Protein AF-0000000074579439 (afdb_homodimer)

pLDDT: mean 76.46, std 21.31, range [34.69, 98.62]

Secondary structure (DSSP, 8-state):
-EEEEE--TT-EEEEE--SHHHHHHHHHHHTTT-EEEEEES---HHHHTT-TTEEEEE--GGG--HHHHHHHHTT-SEEEE-S-HHHHHHHHHHHHHTT-EEEETT--TT--EE--EEEEETTEEEEEE-TTS-HHHHHHHHHHHHHHHHTHHHHHHHHHHHHHHHHHH---HHHHHHHHHHHHHSHHHHHHHHHHHHHT-/-EEEEE--TT-EEEEE--SHHHHHHHHHHHTTT-EEEEEES---HHHHTT-TTEEEEE--GGG--HHHHHHHHTT-SEEEE-S-HHHHHHHHHHHHHTT-EEEETT--TT--EE--EEEEETTEEEEEE-TTS-HHHHHHHHHHHHHHHHTHHHHHHHHHHHHHHHHHH---HHHHHHHHHHHHHSHHHHHHHHHHHHHT-

InterPro domains:
  IPR006367 Sirohaem synthase, N-terminal [TIGR01470] (2-191)
  IPR028161 Siroheme biosynthesis protein Met8-like [PTHR35330] (1-192)
  IPR036291 NAD(P)-binding domain superfamily [SSF51735] (1-107)
  IPR042518 Precorrin-2 dehydrogenase, C-terminal helical domain [G3DSA:1.10.8.610] (134-201)

Sequence (402 aa):
MIPVFLDLGGFNVLIFGFGSVGKRRFEKFLKSRAKITVYSKCIDKNDISKYKNAIFFESDVTNLSDEELYSIIKNHDIIITAIDEENNKRIVSVAKSLKKFINSSTFEKESNLIVPACCEVDGVSFAVYTGGKSPIIAREIRKNVEEYLKNSEFELDFQNKLRDFLKSEIEDQNERKKVLETVFSDKKFKKELLKLIEKHRMIPVFLDLGGFNVLIFGFGSVGKRRFEKFLKSRAKITVYSK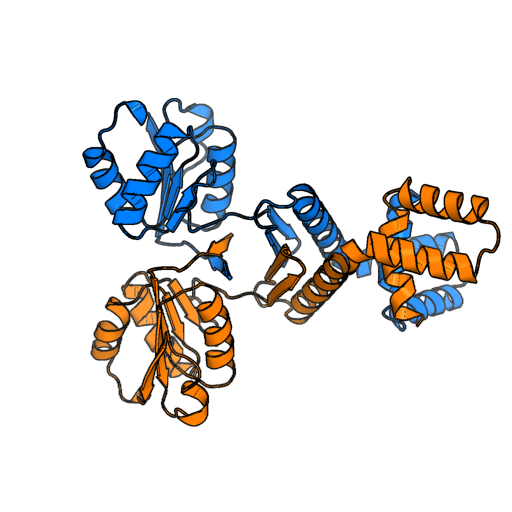CIDKNDISKYKNAIFFESDVTNLSDEELYSIIKNHDIIITAIDEENNKRIVSVAKSLKKFINSSTFEKESNLIVPACCEVDGVSFAVYTGGKSPIIAREIRKNVEEYLKNSEFELDFQNKLRDFLKSEIEDQNERKKVLETVFSDKKFKKELLKLIEKHR

Solvent-accessible surface area (backbone atoms only — not comparable to full-atom values): 20739 Å² total; per-residue (Å²): 96,36,64,32,32,33,44,32,62,88,37,34,34,35,34,36,25,60,49,74,66,24,42,54,50,47,57,52,45,51,67,16,50,28,41,37,39,36,37,14,69,65,74,57,66,82,72,47,70,78,46,80,68,49,47,78,42,78,40,54,66,89,77,50,50,71,66,53,48,41,65,62,49,72,77,38,52,34,40,35,31,32,71,49,66,71,59,35,51,54,52,49,52,50,38,50,77,66,72,42,44,24,32,46,74,75,61,50,86,82,44,29,34,42,78,48,57,66,51,74,37,95,64,34,35,38,34,27,37,32,81,83,72,34,67,65,57,32,50,50,50,50,51,51,48,47,51,49,47,57,29,48,63,18,50,59,44,37,47,40,42,48,43,46,47,35,48,72,72,35,80,51,63,66,57,40,46,48,50,46,41,48,27,64,71,36,76,11,40,44,50,9,49,58,23,38,54,65,45,75,100,98,35,66,32,34,34,45,32,62,90,37,34,34,34,34,36,24,61,49,74,66,23,43,55,50,46,55,53,46,51,68,17,51,29,40,39,39,37,36,14,69,65,73,58,67,80,72,48,71,78,46,81,68,48,47,80,42,78,40,55,67,89,77,51,50,71,66,54,47,41,64,61,48,71,78,38,51,34,40,35,31,31,72,49,68,70,58,34,52,52,52,49,52,51,38,51,77,65,72,41,45,25,32,45,74,75,63,52,87,81,42,27,31,42,79,48,55,66,53,74,36,98,64,34,34,39,35,28,37,31,81,82,73,34,66,63,56,30,50,49,48,50,50,50,48,46,51,49,48,56,28,48,64,18,50,58,43,37,45,42,43,47,44,46,44,34,48,70,72,36,77,53,63,68,57,40,45,48,49,45,41,49,28,63,72,37,77,19,36,45,57,4,49,57,26,32,56,65,41,74,100

Radius of gyration: 24.8 Å; Cα contacts (8 Å, |Δi|>4): 758; chains: 2; bounding box: 57×70×57 Å

Nearest PDB structures (foldseek):
  6pr4-assembly1_B  TM=6.696E-01  e=4.603E-12  Salmonella enterica subsp. enterica serovar Typhimurium
  6veb-assembly1_B  TM=6.692E-01  e=6.351E-12  Salmonella enterica subsp. enterica
  3ic5-assembly2_B  TM=7.024E-01  e=1.755E-04  Ruegeria pomeroyi
  5o1o-assembly1_B  TM=7.976E-01  e=8.233E-04  Homo sapiens
  5o1n-assembly1_A-2  TM=7.991E-01  e=2.308E-03  Homo sapiens

Structure (mmCIF, N/CA/C/O backbone):
data_AF-0000000074579439-model_v1
#
loop_
_entity.id
_entity.type
_entity.pdbx_description
1 polymer 'precorrin-2 dehydrogenase'
#
loop_
_atom_site.group_PDB
_atom_site.id
_atom_site.type_symbol
_atom_site.label_atom_id
_atom_site.label_alt_id
_atom_site.label_comp_id
_atom_site.label_asym_id
_atom_site.label_entity_id
_atom_site.label_seq_id
_atom_site.pdbx_PDB_ins_code
_atom_site.Cartn_x
_atom_site.Cartn_y
_atom_site.Cartn_z
_atom_site.occupancy
_atom_site.B_iso_or_equiv
_atom_site.auth_seq_id
_atom_site.auth_comp_id
_atom_site.auth_asym_id
_atom_site.auth_atom_id
_atom_site.pdbx_PDB_model_num
ATOM 1 N N . MET A 1 1 ? -0.773 -6.176 8.289 1 88.5 1 MET A N 1
ATOM 2 C CA . MET A 1 1 ? -0.468 -5.082 7.367 1 88.5 1 MET A CA 1
ATOM 3 C C . MET A 1 1 ? -1.186 -5.277 6.035 1 88.5 1 MET A C 1
ATOM 5 O O . MET A 1 1 ? -1.44 -6.41 5.621 1 88.5 1 MET A O 1
ATOM 9 N N . ILE A 1 2 ? -1.574 -4.168 5.41 1 92.19 2 ILE A N 1
ATOM 10 C CA . ILE A 1 2 ? -2.287 -4.238 4.141 1 92.19 2 ILE A CA 1
ATOM 11 C C . ILE A 1 2 ? -1.373 -3.779 3.008 1 92.19 2 ILE A C 1
ATOM 13 O O . ILE A 1 2 ? -0.682 -2.766 3.131 1 92.19 2 ILE A O 1
ATOM 17 N N . PRO A 1 3 ? -1.33 -4.59 1.947 1 93.31 3 PRO A N 1
ATOM 18 C CA . PRO A 1 3 ? -0.572 -4.117 0.785 1 93.31 3 PRO A CA 1
ATOM 19 C C . PRO A 1 3 ? -1.314 -3.047 -0.009 1 93.31 3 PRO A C 1
ATOM 21 O O . PRO A 1 3 ? -2.52 -3.17 -0.244 1 93.31 3 PRO A O 1
ATOM 24 N N . VAL A 1 4 ? -0.606 -2.016 -0.371 1 95.06 4 VAL A N 1
ATOM 25 C CA . VAL A 1 4 ? -1.169 -0.973 -1.222 1 95.06 4 VAL A CA 1
ATOM 26 C C . VAL A 1 4 ? -0.098 -0.452 -2.178 1 95.06 4 VAL A C 1
ATOM 28 O O . VAL A 1 4 ? 1.093 -0.712 -1.987 1 95.06 4 VAL A O 1
ATOM 31 N N . PHE A 1 5 ? -0.552 0.152 -3.23 1 93.56 5 PHE A N 1
ATOM 32 C CA . PHE A 1 5 ? 0.312 0.932 -4.109 1 93.56 5 PHE A CA 1
ATOM 33 C C . PHE A 1 5 ? 0.04 2.424 -3.953 1 93.56 5 PHE A C 1
ATOM 35 O O . PHE A 1 5 ? -1.115 2.852 -3.955 1 93.56 5 PHE A O 1
ATOM 42 N N . LEU A 1 6 ? 1.119 3.17 -3.867 1 95.62 6 LEU A N 1
ATOM 43 C CA . LEU A 1 6 ? 0.956 4.59 -3.584 1 95.62 6 LEU A CA 1
ATOM 44 C C . LEU A 1 6 ? 1.563 5.441 -4.695 1 95.62 6 LEU A C 1
ATOM 46 O O . LEU A 1 6 ? 2.65 5.137 -5.191 1 95.62 6 LEU A O 1
ATOM 50 N N . ASP A 1 7 ? 0.78 6.371 -5.184 1 94.31 7 ASP A N 1
ATOM 51 C CA . ASP A 1 7 ? 1.324 7.527 -5.891 1 94.31 7 ASP A CA 1
ATOM 52 C C . ASP A 1 7 ? 1.565 8.695 -4.934 1 94.31 7 ASP A C 1
ATOM 54 O O . ASP A 1 7 ? 0.616 9.273 -4.402 1 94.31 7 ASP A O 1
ATOM 58 N N . LEU A 1 8 ? 2.824 9.102 -4.805 1 95.19 8 LEU A N 1
ATOM 59 C CA . LEU A 1 8 ? 3.16 10.039 -3.744 1 95.19 8 LEU A CA 1
ATOM 60 C C . LEU A 1 8 ? 3.408 11.438 -4.312 1 95.19 8 LEU A C 1
ATOM 62 O O . LEU A 1 8 ? 4.145 12.227 -3.723 1 95.19 8 LEU A O 1
ATOM 66 N N . GLY A 1 9 ? 2.834 11.625 -5.473 1 92.75 9 GLY A N 1
ATOM 67 C CA . GLY A 1 9 ? 2.861 12.984 -5.977 1 92.75 9 GLY A CA 1
ATOM 68 C C . GLY A 1 9 ? 2.266 13.992 -5.004 1 92.75 9 GLY A C 1
ATOM 69 O O . GLY A 1 9 ? 1.113 13.852 -4.59 1 92.75 9 GLY A O 1
ATOM 70 N N . GLY A 1 10 ? 3.043 14.969 -4.586 1 90.81 10 GLY A N 1
ATOM 71 C CA . GLY A 1 10 ? 2.551 15.984 -3.676 1 90.81 10 GLY A CA 1
ATOM 72 C C . GLY A 1 10 ? 2.842 15.68 -2.221 1 90.81 10 GLY A C 1
ATOM 73 O O . GLY A 1 10 ? 2.547 16.484 -1.339 1 90.81 10 GLY A O 1
ATOM 74 N N . PHE A 1 11 ? 3.342 14.547 -1.982 1 95 11 PHE A N 1
ATOM 75 C CA . PHE A 1 11 ? 3.678 14.172 -0.614 1 95 11 PHE A CA 1
ATOM 76 C C . PHE A 1 11 ? 5.16 14.391 -0.341 1 95 11 PHE A C 1
ATOM 78 O O . PHE A 1 11 ? 5.984 14.312 -1.255 1 95 11 PHE A O 1
ATOM 85 N N . ASN A 1 12 ? 5.457 14.68 0.905 1 96.62 12 ASN A N 1
ATOM 86 C CA . ASN A 1 12 ? 6.828 14.93 1.34 1 96.62 12 ASN A CA 1
ATOM 87 C C . ASN A 1 12 ? 7.402 13.727 2.09 1 96.62 12 ASN A C 1
ATOM 89 O O . ASN A 1 12 ? 6.859 13.312 3.115 1 96.62 12 ASN A O 1
ATOM 93 N N . VAL A 1 13 ? 8.523 13.227 1.557 1 97.81 13 VAL A N 1
ATOM 94 C CA . VAL A 1 13 ? 9.188 12.086 2.168 1 97.81 13 VAL A CA 1
ATOM 95 C C . VAL A 1 13 ? 10.523 12.516 2.764 1 97.81 13 VAL A C 1
ATOM 97 O O . VAL A 1 13 ? 11.297 13.227 2.117 1 97.81 13 VAL A O 1
ATOM 100 N N . LEU A 1 14 ? 10.742 12.148 4 1 98.5 14 LEU A N 1
ATOM 101 C CA . LEU A 1 14 ? 11.984 12.453 4.715 1 98.5 14 LEU A CA 1
ATOM 102 C C . LEU A 1 14 ? 12.805 11.188 4.938 1 98.5 14 LEU A C 1
ATOM 104 O O . LEU A 1 14 ? 12.305 10.203 5.48 1 98.5 14 LEU A O 1
ATOM 108 N N . ILE A 1 15 ? 14.055 11.258 4.488 1 97.94 15 ILE A N 1
ATOM 109 C CA . ILE A 1 15 ? 14.945 10.109 4.668 1 97.94 15 ILE A CA 1
ATOM 110 C C . ILE A 1 15 ? 16.125 10.508 5.543 1 97.94 15 ILE A C 1
ATOM 112 O O . ILE A 1 15 ? 16.844 11.461 5.23 1 97.94 15 ILE A O 1
ATOM 116 N N . PHE A 1 16 ? 16.281 9.82 6.664 1 98.19 16 PHE A N 1
ATOM 117 C CA . PHE A 1 16 ? 17.484 9.953 7.484 1 98.19 16 PHE A CA 1
ATOM 118 C C . PHE A 1 16 ? 18.484 8.844 7.176 1 98.19 16 PHE A C 1
ATOM 120 O O . PHE A 1 16 ? 18.172 7.66 7.375 1 98.19 16 PHE A O 1
ATOM 127 N N . GLY A 1 17 ? 19.719 9.203 6.703 1 96.5 17 GLY A N 1
ATOM 128 C CA . GLY A 1 17 ? 20.719 8.227 6.32 1 96.5 17 GLY A CA 1
ATOM 129 C C . GLY A 1 17 ? 20.75 7.945 4.832 1 96.5 17 GLY A C 1
ATOM 130 O O . GLY A 1 17 ? 19.719 7.559 4.254 1 96.5 17 GLY A O 1
ATOM 131 N N . PHE A 1 18 ? 21.891 8.039 4.25 1 94.62 18 PHE A N 1
ATOM 132 C CA . PHE A 1 18 ? 22.031 7.836 2.812 1 94.62 18 PHE A CA 1
ATOM 133 C C . PHE A 1 18 ? 23.141 6.844 2.506 1 94.62 18 PHE A C 1
ATOM 135 O O . PHE A 1 18 ? 23.938 7.051 1.582 1 94.62 18 PHE A O 1
ATOM 142 N N . GLY A 1 19 ? 23.234 5.867 3.307 1 90.44 19 GLY A N 1
ATOM 143 C CA . GLY A 1 19 ? 24.047 4.703 3 1 90.44 19 GLY A CA 1
ATOM 144 C C . GLY A 1 19 ? 23.391 3.764 2.002 1 90.44 19 GLY A C 1
ATOM 145 O O . GLY A 1 19 ? 22.562 4.188 1.192 1 90.44 19 GLY A O 1
ATOM 146 N N . SER A 1 20 ? 23.719 2.498 2.076 1 87.12 20 SER A N 1
ATOM 147 C CA . SER A 1 20 ? 23.219 1.521 1.109 1 87.12 20 SER A CA 1
ATOM 148 C C . SER A 1 20 ? 21.703 1.379 1.185 1 87.12 20 SER A C 1
ATOM 150 O O . SER A 1 20 ? 21.016 1.497 0.17 1 87.12 20 SER A O 1
ATOM 152 N N . VAL A 1 21 ? 21.219 1.238 2.406 1 88.12 21 VAL A N 1
ATOM 153 C CA . VAL A 1 21 ? 19.781 1.048 2.596 1 88.12 21 VAL A CA 1
ATOM 154 C C . VAL A 1 21 ? 19.047 2.342 2.268 1 88.12 21 VAL A C 1
ATOM 156 O O . VAL A 1 21 ? 18.047 2.326 1.544 1 88.12 21 VAL A O 1
ATOM 159 N N . GLY A 1 22 ? 19.516 3.484 2.795 1 93.44 22 GLY A N 1
ATOM 160 C CA . GLY A 1 22 ? 18.891 4.773 2.533 1 93.44 22 GLY A CA 1
ATOM 161 C C . GLY A 1 22 ? 18.812 5.105 1.055 1 93.44 22 GLY A C 1
ATOM 162 O O . GLY A 1 22 ? 17.797 5.609 0.581 1 93.44 22 GLY A O 1
ATOM 163 N N . LYS A 1 23 ? 19.844 4.746 0.367 1 89.75 23 LYS A N 1
ATOM 164 C CA . LYS A 1 23 ? 19.906 5.004 -1.069 1 89.75 23 LYS A CA 1
ATOM 165 C C . LYS A 1 23 ? 18.891 4.145 -1.82 1 89.75 23 LYS A C 1
ATOM 167 O O . LYS A 1 23 ? 18.219 4.621 -2.738 1 89.75 23 LYS A O 1
ATOM 172 N N . ARG A 1 24 ? 18.812 2.934 -1.465 1 88.19 24 ARG A N 1
ATOM 173 C CA . ARG A 1 24 ? 17.844 2.039 -2.094 1 88.19 24 ARG A CA 1
ATOM 174 C C . ARG A 1 24 ? 16.422 2.535 -1.875 1 88.19 24 ARG A C 1
ATOM 176 O O . ARG A 1 24 ? 15.602 2.516 -2.797 1 88.19 24 ARG A O 1
ATOM 183 N N . ARG A 1 25 ? 16.188 2.961 -0.652 1 92.5 25 ARG A N 1
ATOM 184 C CA . ARG A 1 25 ? 14.875 3.508 -0.365 1 92.5 25 ARG A CA 1
ATOM 185 C C . ARG A 1 25 ? 14.625 4.793 -1.152 1 92.5 25 ARG A C 1
ATOM 187 O O . ARG A 1 25 ? 13.547 4.98 -1.72 1 92.5 25 ARG A O 1
ATOM 194 N N . PHE A 1 26 ? 15.602 5.609 -1.229 1 93.75 26 PHE A N 1
ATOM 195 C CA . PHE A 1 26 ? 15.531 6.859 -1.976 1 93.75 26 PHE A CA 1
ATOM 196 C C . PHE A 1 26 ? 15.117 6.605 -3.422 1 93.75 26 PHE A C 1
ATOM 198 O O . PHE A 1 26 ? 14.188 7.238 -3.926 1 93.75 26 PHE A O 1
ATOM 205 N N . GLU A 1 27 ? 15.742 5.672 -4.023 1 88.94 27 GLU A N 1
ATOM 206 C CA . GLU A 1 27 ? 15.484 5.371 -5.43 1 88.94 27 GLU A CA 1
ATOM 207 C C . GLU A 1 27 ? 14.055 4.863 -5.629 1 88.94 27 GLU A C 1
ATOM 209 O O . GLU A 1 27 ? 13.391 5.238 -6.598 1 88.94 27 GLU A O 1
ATOM 214 N N . LYS A 1 28 ? 13.609 4.062 -4.707 1 88.88 28 LYS A N 1
ATOM 215 C CA . LYS A 1 28 ? 12.258 3.518 -4.801 1 88.88 28 LYS A CA 1
ATOM 216 C C . LYS A 1 28 ? 11.211 4.617 -4.648 1 88.88 28 LYS A C 1
ATOM 218 O O . LYS A 1 28 ? 10.242 4.668 -5.402 1 88.88 28 LYS A O 1
ATOM 223 N N . PHE A 1 29 ? 11.453 5.531 -3.752 1 93.94 29 PHE A N 1
ATOM 224 C CA . PHE A 1 29 ? 10.469 6.57 -3.477 1 93.94 29 PHE A CA 1
ATOM 225 C C . PHE A 1 29 ? 10.539 7.676 -4.523 1 93.94 29 PHE A C 1
ATOM 227 O O . PHE A 1 29 ? 9.555 8.375 -4.758 1 93.94 29 PHE A O 1
ATOM 234 N N . LEU A 1 30 ? 11.711 7.816 -5.137 1 90.31 30 LEU A N 1
ATOM 235 C CA . LEU A 1 30 ? 11.844 8.781 -6.223 1 90.31 30 LEU A CA 1
ATOM 236 C C . LEU A 1 30 ? 10.922 8.422 -7.383 1 90.31 30 LEU A C 1
ATOM 238 O O . LEU A 1 30 ? 10.32 9.305 -7.996 1 90.31 30 LEU A O 1
ATOM 242 N N . LYS A 1 31 ? 10.711 7.184 -7.594 1 85.94 31 LYS A N 1
ATOM 243 C CA . LYS A 1 31 ? 9.883 6.695 -8.695 1 85.94 31 LYS A CA 1
ATOM 244 C C . LYS A 1 31 ? 8.398 6.969 -8.43 1 85.94 31 LYS A C 1
ATOM 246 O O . LYS A 1 31 ? 7.594 6.988 -9.367 1 85.94 31 LYS A O 1
ATOM 251 N N . SER A 1 32 ? 8.055 7.195 -7.234 1 88.56 32 SER A N 1
ATOM 252 C CA . SER A 1 32 ? 6.664 7.434 -6.863 1 88.56 32 SER A CA 1
ATOM 253 C C . SER A 1 32 ? 6.312 8.914 -6.969 1 88.56 32 SER A C 1
ATOM 255 O O . SER A 1 32 ? 5.203 9.32 -6.613 1 88.56 32 SER A O 1
ATOM 257 N N . ARG A 1 33 ? 7.195 9.82 -7.414 1 88.94 33 ARG A N 1
ATOM 258 C CA . ARG A 1 33 ? 7.031 11.258 -7.645 1 88.94 33 ARG A CA 1
ATOM 259 C C . ARG A 1 33 ? 6.957 12.016 -6.328 1 88.94 33 ARG A C 1
ATOM 261 O O . ARG A 1 33 ? 6.441 13.133 -6.277 1 88.94 33 ARG A O 1
ATOM 268 N N . ALA A 1 34 ? 7.453 11.461 -5.246 1 93.19 34 ALA A N 1
ATOM 269 C CA . ALA A 1 34 ? 7.492 12.141 -3.953 1 93.19 34 ALA A CA 1
ATOM 270 C C . ALA A 1 34 ? 8.539 13.25 -3.951 1 93.19 34 ALA A C 1
ATOM 272 O O . ALA A 1 34 ? 9.516 13.195 -4.695 1 93.19 34 ALA A O 1
ATOM 273 N N . LYS A 1 35 ? 8.258 14.312 -3.211 1 94.69 35 LYS A N 1
ATOM 274 C CA . LYS A 1 35 ? 9.305 15.266 -2.865 1 94.69 35 LYS A CA 1
ATOM 275 C C . LYS A 1 35 ? 10.156 14.75 -1.711 1 94.69 35 LYS A C 1
ATOM 277 O O . LYS A 1 35 ? 9.664 14.586 -0.593 1 94.69 35 LYS A O 1
ATOM 282 N N . ILE A 1 36 ? 11.477 14.57 -1.998 1 96.81 36 ILE A N 1
ATOM 283 C CA . ILE A 1 36 ? 12.289 13.844 -1.026 1 96.81 36 ILE A CA 1
ATOM 284 C C . ILE A 1 36 ? 13.312 14.789 -0.396 1 96.81 36 ILE A C 1
ATOM 286 O O . ILE A 1 36 ? 13.938 15.594 -1.095 1 96.81 36 ILE A O 1
ATOM 290 N N . THR A 1 37 ? 13.406 14.789 0.876 1 97.31 37 THR A N 1
ATOM 291 C CA . THR A 1 37 ? 14.461 15.438 1.648 1 97.31 37 THR A CA 1
ATOM 292 C C . THR A 1 37 ? 15.32 14.398 2.373 1 97.31 37 THR A C 1
ATOM 294 O O . THR A 1 37 ? 14.789 13.5 3.023 1 97.31 37 THR A O 1
ATOM 297 N N . VAL A 1 38 ? 16.641 14.547 2.236 1 96.81 38 VAL A N 1
ATOM 298 C CA . VAL A 1 38 ? 17.547 13.57 2.826 1 96.81 38 VAL A CA 1
ATOM 299 C C . VAL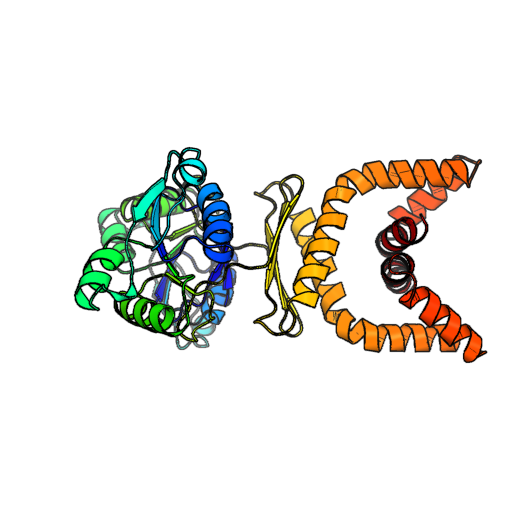 A 1 38 ? 18.469 14.258 3.838 1 96.81 38 VAL A C 1
ATOM 301 O O . VAL A 1 38 ? 19.047 15.312 3.547 1 96.81 38 VAL A O 1
ATOM 304 N N . TYR A 1 39 ? 18.516 13.734 5.031 1 97.25 39 TYR A N 1
ATOM 305 C CA . TYR A 1 39 ? 19.516 14.094 6.027 1 97.25 39 TYR A CA 1
ATOM 306 C C . TYR A 1 39 ? 20.531 12.969 6.211 1 97.25 39 TYR A C 1
ATOM 308 O O . TYR A 1 39 ? 20.156 11.836 6.52 1 97.25 39 TYR A O 1
ATOM 316 N N . SER A 1 40 ? 21.781 13.266 6.012 1 96.38 40 SER A N 1
ATOM 317 C CA . SER A 1 40 ? 22.812 12.266 6.18 1 96.38 40 SER A CA 1
ATOM 318 C C . SER A 1 40 ? 24.125 12.891 6.668 1 96.38 40 SER A C 1
ATOM 320 O O . SER A 1 40 ? 24.422 14.047 6.352 1 96.38 40 SER A O 1
ATOM 322 N N . LYS A 1 41 ? 24.844 12.039 7.449 1 94.62 41 LYS A N 1
ATOM 323 C CA . LYS A 1 41 ? 26.109 12.516 7.992 1 94.62 41 LYS A CA 1
ATOM 324 C C . LYS A 1 41 ? 27.109 12.797 6.879 1 94.62 41 LYS A C 1
ATOM 326 O O . LYS A 1 41 ? 27.875 13.766 6.949 1 94.62 41 LYS A O 1
ATOM 331 N N . CYS A 1 42 ? 27.125 11.977 5.852 1 90.06 42 CYS A N 1
ATOM 332 C CA . CYS A 1 42 ? 28.016 12.125 4.715 1 90.06 42 CYS A CA 1
ATOM 333 C C . CYS A 1 42 ? 27.266 12.008 3.398 1 90.06 42 CYS A C 1
ATOM 335 O O . CYS A 1 42 ? 26.484 11.07 3.207 1 90.06 42 CYS A O 1
ATOM 337 N N . ILE A 1 43 ? 27.453 13.008 2.582 1 87.75 43 ILE A N 1
ATOM 338 C CA . ILE A 1 43 ? 26.812 13 1.271 1 87.75 43 ILE A CA 1
ATOM 339 C C . ILE A 1 43 ? 27.859 13.211 0.182 1 87.75 43 ILE A C 1
ATOM 341 O O . ILE A 1 43 ? 28.656 14.148 0.243 1 87.75 43 ILE A O 1
ATOM 345 N N . ASP A 1 44 ? 27.906 12.266 -0.615 1 82.62 44 ASP A N 1
ATOM 346 C CA . ASP A 1 44 ? 28.781 12.453 -1.772 1 82.62 44 ASP A CA 1
ATOM 347 C C . ASP A 1 44 ? 28.109 13.336 -2.822 1 82.62 44 ASP A C 1
ATOM 349 O O . ASP A 1 44 ? 27.141 12.93 -3.459 1 82.62 44 ASP A O 1
ATOM 353 N N . LYS A 1 45 ? 28.719 14.469 -3.115 1 81.56 45 LYS A N 1
ATOM 354 C CA . LYS A 1 45 ? 28.125 15.461 -4.008 1 81.56 45 LYS A CA 1
ATOM 355 C C . LYS A 1 45 ? 28 14.922 -5.426 1 81.56 45 LYS A C 1
ATOM 357 O O . LYS A 1 45 ? 27.047 15.25 -6.137 1 81.56 45 LYS A O 1
ATOM 362 N N . ASN A 1 46 ? 28.922 14.102 -5.754 1 78.75 46 ASN A N 1
ATOM 363 C CA . ASN A 1 46 ? 28.859 13.523 -7.09 1 78.75 46 ASN A CA 1
ATOM 364 C C . ASN A 1 46 ? 27.703 12.547 -7.227 1 78.75 46 ASN A C 1
ATOM 366 O O . ASN A 1 46 ? 27.141 12.391 -8.312 1 78.75 46 ASN A O 1
ATOM 370 N N . ASP A 1 47 ? 27.375 12.008 -6.133 1 75.56 47 ASP A N 1
ATOM 371 C CA . ASP A 1 47 ? 26.344 10.984 -6.117 1 75.56 47 ASP A CA 1
ATOM 372 C C . ASP A 1 47 ? 24.938 11.609 -6.176 1 75.56 47 ASP A C 1
ATOM 374 O O . ASP A 1 47 ? 24.031 11.055 -6.797 1 75.56 47 ASP A O 1
ATOM 378 N N . ILE A 1 48 ? 24.875 12.859 -5.707 1 79.06 48 ILE A N 1
ATOM 379 C CA . ILE A 1 48 ? 23.531 13.391 -5.492 1 79.06 48 ILE A CA 1
ATOM 380 C C . ILE A 1 48 ? 23.156 14.344 -6.629 1 79.06 48 ILE A C 1
ATOM 382 O O . ILE A 1 48 ? 22 14.703 -6.789 1 79.06 48 ILE A O 1
ATOM 386 N N . SER A 1 49 ? 24.062 14.781 -7.43 1 78.5 49 SER A N 1
ATOM 387 C CA . SER A 1 49 ? 23.844 15.781 -8.469 1 78.5 49 SER A CA 1
ATOM 388 C C . SER A 1 49 ? 22.844 15.281 -9.508 1 78.5 49 SER A C 1
ATOM 390 O O . SER A 1 49 ? 22.203 16.078 -10.203 1 78.5 49 SER A O 1
ATOM 392 N N . LYS A 1 50 ? 22.656 14.031 -9.492 1 79.38 50 LYS A N 1
ATOM 393 C CA . LYS A 1 50 ? 21.781 13.43 -10.508 1 79.38 50 LYS A CA 1
ATOM 394 C C . LYS A 1 50 ? 20.328 13.469 -10.078 1 79.38 50 LYS A C 1
ATOM 396 O O . LYS A 1 50 ? 19.422 13.258 -10.891 1 79.38 50 LYS A O 1
ATOM 401 N N . TYR A 1 51 ? 20.156 13.867 -8.805 1 82.94 51 TYR A N 1
ATOM 402 C CA . TYR A 1 51 ? 18.797 13.82 -8.297 1 82.94 51 TYR A CA 1
ATOM 403 C C . TYR A 1 51 ? 18.203 15.227 -8.18 1 82.94 51 TYR A C 1
ATOM 405 O O . TYR A 1 51 ? 18.469 15.938 -7.203 1 82.94 51 TYR A O 1
ATOM 413 N N . LYS A 1 52 ? 17.406 15.641 -9.164 1 76.38 52 LYS A N 1
ATOM 414 C CA . LYS A 1 52 ? 16.906 17.016 -9.242 1 76.38 52 LYS A CA 1
ATOM 415 C C . LYS A 1 52 ? 15.703 17.219 -8.328 1 76.38 52 LYS A C 1
ATOM 417 O O . LYS A 1 52 ? 15.46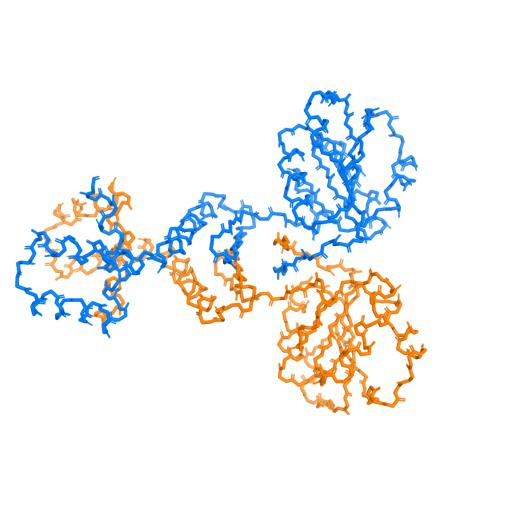1 18.328 -7.859 1 76.38 52 LYS A O 1
ATOM 422 N N . ASN A 1 53 ? 14.922 16.297 -8.031 1 79.38 53 ASN A N 1
ATOM 423 C CA . ASN A 1 53 ? 13.703 16.453 -7.254 1 79.38 53 ASN A CA 1
ATOM 424 C C . ASN A 1 53 ? 13.906 16.062 -5.793 1 79.38 53 ASN A C 1
ATOM 426 O O . ASN A 1 53 ? 12.969 15.633 -5.121 1 79.38 53 ASN A O 1
ATOM 430 N N . ALA A 1 54 ? 15.211 16.203 -5.344 1 92.31 54 ALA A N 1
ATOM 431 C CA . ALA A 1 54 ? 15.523 15.852 -3.961 1 92.31 54 ALA A CA 1
ATOM 432 C C . ALA A 1 54 ? 16.438 16.875 -3.324 1 92.31 54 ALA A C 1
ATOM 434 O O . ALA A 1 54 ? 17.281 17.484 -4.004 1 92.31 54 ALA A O 1
ATOM 435 N N . ILE A 1 55 ? 16.188 17.156 -2.072 1 94.12 55 ILE A N 1
ATOM 436 C CA . ILE A 1 55 ? 17.016 18.062 -1.299 1 94.12 55 ILE A CA 1
ATOM 437 C C . ILE A 1 55 ? 17.859 17.281 -0.296 1 94.12 55 ILE A C 1
ATOM 439 O O . ILE A 1 55 ? 17.359 16.375 0.377 1 94.12 55 ILE A O 1
ATOM 443 N N . PHE A 1 56 ? 19.109 17.641 -0.232 1 94.94 56 PHE A N 1
ATOM 444 C CA . PHE A 1 56 ? 20.031 16.922 0.644 1 94.94 56 PHE A CA 1
ATOM 445 C C . PHE A 1 56 ? 20.625 17.875 1.686 1 94.94 56 PHE A C 1
ATOM 447 O O . PHE A 1 56 ? 21.062 18.984 1.355 1 94.94 56 PHE A O 1
ATOM 454 N N . PHE A 1 57 ? 20.672 17.422 2.922 1 94.25 57 PHE A N 1
ATOM 455 C CA . PHE A 1 57 ? 21.297 18.141 4.02 1 94.25 57 PHE A CA 1
ATOM 456 C C . PHE A 1 57 ? 22.344 17.281 4.707 1 94.25 57 PHE A C 1
ATOM 458 O O . PHE A 1 57 ? 22.062 16.156 5.133 1 94.25 57 PHE A O 1
ATOM 465 N N . GLU A 1 58 ? 23.484 17.797 4.75 1 94.38 58 GLU A N 1
ATOM 466 C CA . GLU A 1 58 ? 24.516 17.125 5.543 1 94.38 58 GLU A CA 1
ATOM 467 C C . GLU A 1 58 ? 24.344 17.422 7.027 1 94.38 58 GLU A C 1
ATOM 469 O O . GLU A 1 58 ? 24.516 18.562 7.461 1 94.38 58 GLU A O 1
ATOM 474 N N . SER A 1 59 ? 23.953 16.375 7.758 1 94.5 59 SER A N 1
ATOM 475 C CA . SER A 1 59 ? 23.688 16.547 9.18 1 94.5 59 SER A CA 1
ATOM 476 C C . SER A 1 59 ? 23.812 15.211 9.922 1 94.5 59 SER A C 1
ATOM 478 O O . SER A 1 59 ? 23.312 14.188 9.438 1 94.5 59 SER A O 1
ATOM 480 N N . ASP A 1 60 ? 24.516 15.305 11.055 1 95 60 ASP A N 1
ATOM 481 C CA . ASP A 1 60 ? 24.594 14.141 11.93 1 95 60 ASP A CA 1
ATOM 482 C C . ASP A 1 60 ? 23.422 14.094 12.898 1 95 60 ASP A C 1
ATOM 484 O O . ASP A 1 60 ? 23.359 14.891 13.844 1 95 60 ASP A O 1
ATOM 488 N N . VAL A 1 61 ? 22.609 13.164 12.719 1 95.38 61 VAL A N 1
ATOM 489 C CA . VAL A 1 61 ? 21.375 13.055 13.484 1 95.38 61 VAL A CA 1
ATOM 490 C C . VAL A 1 61 ? 21.703 12.891 14.969 1 95.38 61 VAL A C 1
ATOM 492 O O . VAL A 1 61 ? 20.922 13.297 15.836 1 95.38 61 VAL A O 1
ATOM 495 N N . THR A 1 62 ? 22.859 12.273 15.242 1 94.88 62 THR A N 1
ATOM 496 C CA . THR A 1 62 ? 23.266 12.078 16.625 1 94.88 62 THR A CA 1
ATOM 497 C C . THR A 1 62 ? 23.344 13.414 17.359 1 94.88 62 THR A C 1
ATOM 499 O O . THR A 1 62 ? 23.203 13.461 18.578 1 94.88 62 THR A O 1
ATOM 502 N N . ASN A 1 63 ? 23.531 1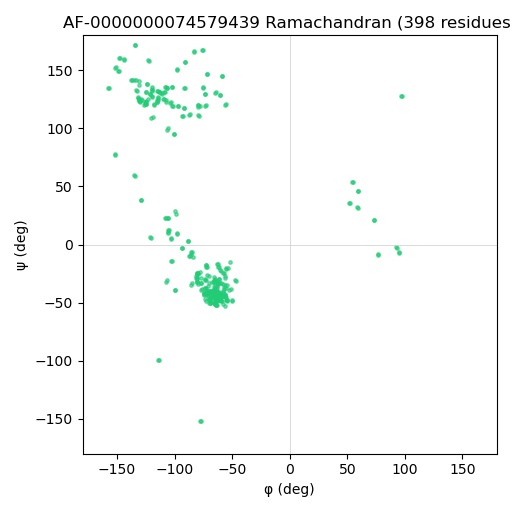4.461 16.625 1 95.5 63 ASN A N 1
ATOM 503 C CA . ASN A 1 63 ? 23.688 15.781 17.219 1 95.5 63 ASN A CA 1
ATOM 504 C C . ASN A 1 63 ? 22.359 16.531 17.297 1 95.5 63 ASN A C 1
ATOM 506 O O . ASN A 1 63 ? 22.312 17.656 17.797 1 95.5 63 ASN A O 1
ATOM 510 N N . LEU A 1 64 ? 21.312 15.977 16.812 1 96.75 64 LEU A N 1
ATOM 511 C CA . LEU A 1 64 ? 20 16.609 16.844 1 96.75 64 LEU A CA 1
ATOM 512 C C . LEU A 1 64 ? 19.234 16.203 18.094 1 96.75 64 LEU A C 1
ATOM 514 O O . LEU A 1 64 ? 19.188 15.023 18.453 1 96.75 64 LEU A O 1
ATOM 518 N N . SER A 1 65 ? 18.625 17.188 18.734 1 97.25 65 SER A N 1
ATOM 519 C CA . SER A 1 65 ? 17.734 16.906 19.844 1 97.25 65 SER A CA 1
ATOM 520 C C . SER A 1 65 ? 16.391 16.359 19.344 1 97.25 65 SER A C 1
ATOM 522 O O . SER A 1 65 ? 16.078 16.469 18.156 1 97.25 65 SER A O 1
ATOM 524 N N . ASP A 1 66 ? 15.586 15.812 20.297 1 97.19 66 ASP A N 1
ATOM 525 C CA . ASP A 1 66 ? 14.266 15.305 19.938 1 97.19 66 ASP A CA 1
ATOM 526 C C . ASP A 1 66 ? 13.352 16.438 19.469 1 97.19 66 ASP A C 1
ATOM 528 O O . ASP A 1 66 ? 12.5 16.25 18.594 1 97.19 66 ASP A O 1
ATOM 532 N N . GLU A 1 67 ? 13.633 17.562 20.016 1 97.62 67 GLU A N 1
ATOM 533 C CA . GLU A 1 67 ? 12.859 18.734 19.609 1 97.62 67 GLU A CA 1
ATOM 534 C C . GLU A 1 67 ? 13.195 19.141 18.172 1 97.62 67 GLU A C 1
ATOM 536 O O . GLU A 1 67 ? 12.305 19.531 17.406 1 97.62 67 GLU A O 1
ATOM 541 N N . GLU A 1 68 ? 14.422 19.062 17.891 1 97.62 68 GLU A N 1
ATOM 542 C CA . GLU A 1 68 ? 14.844 19.375 16.531 1 97.62 68 GLU A CA 1
ATOM 543 C C . GLU A 1 68 ? 14.305 18.359 15.539 1 97.62 68 GLU A C 1
ATOM 545 O O . GLU A 1 68 ? 13.836 18.719 14.453 1 97.62 68 GLU A O 1
ATOM 550 N N . LEU A 1 69 ? 14.352 17.156 15.953 1 97.94 69 LEU A N 1
ATOM 551 C CA . LEU A 1 69 ? 13.789 16.094 15.117 1 97.94 69 LEU A CA 1
ATOM 552 C C . LEU A 1 69 ? 12.297 16.328 14.891 1 97.94 69 LEU A C 1
ATOM 554 O O . LEU A 1 69 ? 11.812 16.188 13.766 1 97.94 69 LEU A O 1
ATOM 558 N N . TYR A 1 70 ? 11.664 16.672 15.992 1 98.31 70 TYR A N 1
ATOM 559 C CA . TYR A 1 70 ? 10.234 16.953 15.914 1 98.31 70 TYR A CA 1
ATOM 560 C C . TYR A 1 70 ? 9.945 18.047 14.891 1 98.31 70 TYR A C 1
ATOM 562 O O . TYR A 1 70 ? 9.062 17.891 14.047 1 98.31 70 TYR A O 1
ATOM 570 N N . SER A 1 71 ? 10.727 19.062 14.922 1 98.19 71 SER A N 1
ATOM 571 C CA . SER A 1 71 ? 10.539 20.219 14.039 1 98.19 71 SER A CA 1
ATOM 572 C C . SER A 1 71 ? 10.773 19.828 12.578 1 98.19 71 SER A C 1
ATOM 574 O O . SER A 1 71 ? 10.078 20.328 11.688 1 98.19 71 SER A O 1
ATOM 576 N N . ILE A 1 72 ? 11.695 18.953 12.32 1 97.88 72 ILE A N 1
ATOM 577 C CA . ILE A 1 72 ? 12.016 18.516 10.969 1 97.88 72 ILE A CA 1
ATOM 578 C C . ILE A 1 72 ? 10.914 17.578 10.461 1 97.88 72 ILE A C 1
ATOM 580 O O . ILE A 1 72 ? 10.414 17.734 9.352 1 97.88 72 ILE A O 1
ATOM 584 N N . ILE A 1 73 ? 10.453 16.688 11.328 1 98.31 73 ILE A N 1
ATOM 585 C CA . ILE A 1 73 ? 9.586 15.578 10.953 1 98.31 73 ILE A CA 1
ATOM 586 C C . ILE A 1 73 ? 8.156 16.078 10.742 1 98.31 73 ILE A C 1
ATOM 588 O O . ILE A 1 73 ? 7.449 15.602 9.852 1 98.31 73 ILE A O 1
ATOM 592 N N . LYS A 1 74 ? 7.762 17.062 11.477 1 97.62 74 LYS A N 1
ATOM 593 C CA . LYS A 1 74 ? 6.371 17.516 11.484 1 97.62 74 LYS A CA 1
ATOM 594 C C . LYS A 1 74 ? 5.93 17.969 10.094 1 97.62 74 LYS A C 1
ATOM 596 O O . LYS A 1 74 ? 4.746 17.891 9.758 1 97.62 74 LYS A O 1
ATOM 601 N N . ASN A 1 75 ? 6.891 18.328 9.258 1 95.94 75 ASN A N 1
ATOM 602 C CA . ASN A 1 75 ? 6.555 18.891 7.953 1 95.94 75 ASN A CA 1
ATOM 603 C C . ASN A 1 75 ? 6.609 17.828 6.855 1 95.94 75 ASN A C 1
ATOM 605 O O . ASN A 1 75 ? 6.566 18.156 5.668 1 95.94 75 ASN A O 1
ATOM 609 N N . HIS A 1 76 ? 6.734 16.641 7.176 1 97.5 76 HIS A N 1
ATOM 610 C CA . HIS A 1 76 ? 6.816 15.547 6.215 1 97.5 76 HIS A CA 1
ATOM 611 C C . HIS A 1 76 ? 5.723 14.516 6.465 1 97.5 76 HIS A C 1
ATOM 613 O O . HIS A 1 76 ? 5.141 14.469 7.551 1 97.5 76 HIS A O 1
ATOM 619 N N . ASP A 1 77 ? 5.438 13.758 5.422 1 95.88 77 ASP A N 1
ATOM 620 C CA . ASP A 1 77 ? 4.32 12.812 5.492 1 95.88 77 ASP A CA 1
ATOM 621 C C . ASP A 1 77 ? 4.812 11.398 5.773 1 95.88 77 ASP A C 1
ATOM 623 O O . ASP A 1 77 ? 4.164 10.641 6.5 1 95.88 77 ASP A O 1
ATOM 627 N N . ILE A 1 78 ? 5.883 11.047 5.195 1 97.94 78 ILE A N 1
ATOM 628 C CA . ILE A 1 78 ? 6.48 9.719 5.336 1 97.94 78 ILE A CA 1
ATOM 629 C C . ILE A 1 78 ? 7.926 9.852 5.809 1 97.94 78 ILE A C 1
ATOM 631 O O . ILE A 1 78 ? 8.688 10.664 5.277 1 97.94 78 ILE A O 1
ATOM 635 N N . ILE A 1 79 ? 8.258 9.102 6.82 1 98.56 79 ILE A N 1
ATOM 636 C CA . ILE A 1 79 ? 9.586 9.164 7.426 1 98.56 79 ILE A CA 1
ATOM 637 C C . ILE A 1 79 ? 10.305 7.832 7.223 1 98.56 79 ILE A C 1
ATOM 639 O O . ILE A 1 79 ? 9.797 6.781 7.613 1 98.56 79 ILE A O 1
ATOM 643 N N . ILE A 1 80 ? 11.453 7.926 6.594 1 98.25 80 ILE A N 1
ATOM 644 C CA . ILE A 1 80 ? 12.32 6.77 6.422 1 98.25 80 ILE A CA 1
ATOM 645 C C . ILE A 1 80 ? 13.617 6.977 7.207 1 98.25 80 ILE A C 1
ATOM 647 O O . ILE A 1 80 ? 14.266 8.016 7.078 1 98.25 80 ILE A O 1
ATOM 651 N N . THR A 1 81 ? 13.969 6.043 8.031 1 98.12 81 THR A N 1
ATOM 652 C CA . THR A 1 81 ? 15.211 6.164 8.781 1 98.12 81 THR A CA 1
ATOM 653 C C . THR A 1 81 ? 16.094 4.93 8.578 1 98.12 81 THR A C 1
ATOM 655 O O . THR A 1 81 ? 15.633 3.801 8.789 1 98.12 81 THR A O 1
ATOM 658 N N . ALA A 1 82 ? 17.297 5.16 8.102 1 96.06 82 ALA A N 1
ATOM 659 C CA . ALA A 1 82 ? 18.25 4.105 7.781 1 96.06 82 ALA A CA 1
ATOM 660 C C . ALA A 1 82 ? 19.641 4.457 8.305 1 96.06 82 ALA A C 1
ATOM 662 O O . ALA A 1 82 ? 20.609 4.496 7.539 1 96.06 82 ALA A O 1
ATOM 663 N N . ILE A 1 83 ? 19.766 4.637 9.547 1 95.38 83 ILE A N 1
ATOM 664 C CA . ILE A 1 83 ? 21.031 5.023 10.18 1 95.38 83 ILE A CA 1
ATOM 665 C C . ILE A 1 83 ? 21.516 3.898 11.094 1 95.38 83 ILE A C 1
ATOM 667 O O . ILE A 1 83 ? 22.125 2.928 10.625 1 95.38 83 ILE A O 1
ATOM 671 N N . ASP A 1 84 ? 21.344 3.912 12.359 1 93 84 ASP A N 1
ATOM 672 C CA . ASP A 1 84 ? 21.641 2.863 13.336 1 93 84 ASP A CA 1
ATOM 673 C C . ASP A 1 84 ? 20.484 2.668 14.312 1 93 84 ASP A C 1
ATOM 675 O O . ASP A 1 84 ? 19.5 3.408 14.266 1 93 84 ASP A O 1
ATOM 679 N N . GLU A 1 85 ? 20.578 1.679 15.078 1 93.88 85 GLU A N 1
ATOM 680 C CA . GLU A 1 85 ? 19.484 1.271 15.938 1 93.88 85 GLU A CA 1
ATOM 681 C C . GLU A 1 85 ? 19.078 2.391 16.906 1 93.88 85 GLU A C 1
ATOM 683 O O . GLU A 1 85 ? 17.891 2.68 17.078 1 93.88 85 GLU A O 1
ATOM 688 N N . GLU A 1 86 ? 20.078 3.002 17.469 1 95.31 86 GLU A N 1
ATOM 689 C CA . GLU A 1 86 ? 19.812 4.031 18.469 1 95.31 86 GLU A CA 1
ATOM 690 C C . GLU A 1 86 ? 19.094 5.234 17.859 1 95.31 86 GLU A C 1
ATOM 692 O O . GLU A 1 86 ? 18.062 5.668 18.344 1 95.31 86 GLU A O 1
ATOM 697 N N . ASN A 1 87 ? 19.625 5.727 16.828 1 96.69 87 ASN A N 1
ATOM 698 C CA . ASN A 1 87 ? 19.031 6.887 16.172 1 96.69 87 ASN A CA 1
ATOM 699 C C . ASN A 1 87 ? 17.703 6.543 15.523 1 96.69 87 ASN A C 1
ATOM 701 O O . ASN A 1 87 ? 16.75 7.336 15.57 1 96.69 87 ASN A O 1
ATOM 705 N N . ASN A 1 88 ? 17.609 5.418 14.93 1 97.06 88 ASN A N 1
ATOM 706 C CA . ASN A 1 88 ? 16.359 4.992 14.336 1 97.06 88 ASN A CA 1
ATOM 707 C C . ASN A 1 88 ? 15.234 4.945 15.367 1 97.06 88 ASN A C 1
ATOM 709 O O . ASN A 1 88 ? 14.117 5.395 15.102 1 97.06 88 ASN A O 1
ATOM 713 N N . LYS A 1 89 ? 15.539 4.426 16.516 1 96.56 89 LYS A N 1
ATOM 714 C CA . LYS A 1 89 ? 14.547 4.352 17.578 1 96.56 89 LYS A CA 1
ATOM 715 C C . LYS A 1 89 ? 14.039 5.742 17.953 1 96.56 89 LYS A C 1
ATOM 717 O O . LYS A 1 89 ? 12.836 5.941 18.125 1 96.56 89 LYS A O 1
ATOM 722 N N . ARG A 1 90 ? 14.93 6.66 18.047 1 96.94 90 ARG A N 1
ATOM 723 C CA . ARG A 1 90 ? 14.57 8.031 18.375 1 96.94 90 ARG A CA 1
ATOM 724 C C . ARG A 1 90 ? 13.672 8.641 17.312 1 96.94 90 ARG A C 1
ATOM 726 O O . ARG A 1 90 ? 12.633 9.227 17.609 1 96.94 90 ARG A O 1
ATOM 733 N N . ILE A 1 91 ? 14.078 8.469 16.125 1 97.75 91 ILE A N 1
ATOM 734 C CA . ILE A 1 91 ? 13.359 9.031 14.992 1 97.75 91 ILE A CA 1
ATOM 735 C C . ILE A 1 91 ? 11.961 8.422 14.914 1 97.75 91 ILE A C 1
ATOM 737 O O . ILE A 1 91 ? 10.969 9.133 14.727 1 97.75 91 ILE A O 1
ATOM 741 N N . VAL A 1 92 ? 11.891 7.125 15.125 1 97.62 92 VAL A N 1
ATOM 742 C CA . VAL A 1 92 ? 10.617 6.41 15.07 1 97.62 92 VAL A CA 1
ATOM 743 C C . VAL A 1 92 ? 9.688 6.922 16.172 1 97.62 92 VAL A C 1
ATOM 745 O O . VAL A 1 92 ? 8.5 7.156 15.93 1 97.62 92 VAL A O 1
ATOM 748 N N . SER A 1 93 ? 10.219 7.102 17.297 1 97.06 93 SER A N 1
ATOM 749 C CA . SER A 1 93 ? 9.422 7.578 18.422 1 97.06 93 SER A CA 1
ATOM 750 C C . SER A 1 93 ? 8.836 8.953 18.141 1 97.06 93 SER A C 1
ATOM 752 O O . SER A 1 93 ? 7.637 9.172 18.344 1 97.06 93 SER A O 1
ATOM 754 N N . VAL A 1 94 ? 9.633 9.844 17.641 1 97.69 94 VAL A N 1
ATOM 755 C CA . VAL A 1 94 ? 9.18 11.203 17.344 1 97.69 94 VAL A CA 1
ATOM 756 C C . VAL A 1 94 ? 8.148 11.164 16.219 1 97.69 94 VAL A C 1
ATOM 758 O O . VAL A 1 94 ? 7.102 11.805 16.297 1 97.69 94 VAL A O 1
ATOM 761 N N . ALA A 1 95 ? 8.438 10.391 15.227 1 97.56 95 ALA A N 1
ATOM 762 C CA . ALA A 1 95 ? 7.543 10.289 14.07 1 97.56 95 ALA A CA 1
ATOM 763 C C . ALA A 1 95 ? 6.191 9.703 14.469 1 97.56 95 ALA A C 1
ATOM 765 O O . ALA A 1 95 ? 5.148 10.125 13.969 1 97.56 95 ALA A O 1
ATOM 766 N N . LYS A 1 96 ? 6.246 8.727 15.328 1 95.81 96 LYS A N 1
ATOM 767 C CA . LYS A 1 96 ? 5.02 8.086 15.805 1 95.81 96 LYS A CA 1
ATOM 768 C C . LYS A 1 96 ? 4.129 9.094 16.531 1 95.81 96 LYS A C 1
ATOM 770 O O . LYS A 1 96 ? 2.91 9.094 16.344 1 95.81 96 LYS A O 1
ATOM 775 N N . SER A 1 97 ? 4.742 9.898 17.328 1 95.44 97 SER A N 1
ATOM 776 C CA . SER A 1 97 ? 3.99 10.898 18.078 1 95.44 97 SER A CA 1
ATOM 777 C C . SER A 1 97 ? 3.287 11.875 17.141 1 95.44 97 SER A C 1
ATOM 779 O O . SER A 1 97 ? 2.312 12.523 17.531 1 95.44 97 SER A O 1
ATOM 781 N N . LEU A 1 98 ? 3.762 11.922 15.945 1 95.81 98 LEU A N 1
ATOM 782 C CA . LEU A 1 98 ? 3.193 12.828 14.945 1 95.81 98 LEU A CA 1
ATOM 783 C C . LEU A 1 98 ? 2.314 12.07 13.961 1 95.81 98 LEU A C 1
ATOM 785 O O . LEU A 1 98 ? 1.884 12.625 12.953 1 95.81 98 LEU A O 1
ATOM 789 N N . LYS A 1 99 ? 2.08 10.789 14.148 1 92.94 99 LYS A N 1
ATOM 790 C CA . LYS A 1 99 ? 1.214 9.922 13.359 1 92.94 99 LYS A CA 1
ATOM 791 C C . LYS A 1 99 ? 1.666 9.875 11.906 1 92.94 99 LYS A C 1
ATOM 793 O O . LYS A 1 99 ? 0.85 10.016 10.992 1 92.94 99 LYS A O 1
ATOM 798 N N . LYS A 1 100 ? 2.988 9.703 11.773 1 96.62 100 LYS A N 1
ATOM 799 C CA . LYS A 1 100 ? 3.547 9.594 10.43 1 96.62 100 LYS A CA 1
ATOM 800 C C . LYS A 1 100 ? 3.596 8.141 9.969 1 96.62 100 LYS A C 1
ATOM 802 O O . LYS A 1 100 ? 3.492 7.223 10.789 1 96.62 100 LYS A O 1
ATOM 807 N N . PHE A 1 101 ? 3.621 7.984 8.672 1 97 101 PHE A N 1
ATOM 808 C CA . PHE A 1 101 ? 4.062 6.695 8.141 1 97 101 PHE A CA 1
ATOM 809 C C . PHE A 1 101 ? 5.57 6.539 8.281 1 97 101 PHE A C 1
ATOM 811 O O . PHE A 1 101 ? 6.328 7.449 7.934 1 97 101 PHE A O 1
ATOM 818 N N . ILE A 1 102 ? 5.953 5.371 8.852 1 97.88 102 ILE A N 1
ATOM 819 C CA . ILE A 1 102 ? 7.344 5.234 9.273 1 97.88 102 ILE A CA 1
ATOM 820 C C . ILE A 1 102 ? 7.934 3.947 8.703 1 97.88 102 ILE A C 1
ATOM 822 O O . ILE A 1 102 ? 7.391 2.861 8.922 1 97.88 102 ILE A O 1
ATOM 826 N N . ASN A 1 103 ? 9.031 4.105 7.996 1 97.12 103 ASN A N 1
ATOM 827 C CA . ASN A 1 103 ? 9.867 2.984 7.582 1 97.12 103 ASN A CA 1
ATOM 828 C C . ASN A 1 103 ? 11.242 3.037 8.242 1 97.12 103 ASN A C 1
ATOM 830 O O . ASN A 1 103 ? 11.953 4.035 8.133 1 97.12 103 ASN A O 1
ATOM 834 N N . SER A 1 104 ? 11.547 1.973 8.891 1 96.31 104 SER A N 1
ATOM 835 C CA . SER A 1 104 ? 12.828 1.915 9.586 1 96.31 104 SER A CA 1
ATOM 836 C C . SER A 1 104 ? 13.648 0.715 9.125 1 96.31 104 SER A C 1
ATOM 838 O O . SER A 1 104 ? 13.125 -0.393 9 1 96.31 104 SER A O 1
ATOM 840 N N . SER A 1 105 ? 14.953 0.931 8.93 1 90.88 105 SER A N 1
ATOM 841 C CA . SER A 1 105 ? 15.836 -0.136 8.477 1 90.88 105 SER A CA 1
ATOM 842 C C . SER A 1 105 ? 16.094 -1.154 9.578 1 90.88 105 SER A C 1
ATOM 844 O O . SER A 1 105 ? 16.547 -2.27 9.312 1 90.88 105 SER A O 1
ATOM 846 N N . THR A 1 106 ? 15.836 -0.8 10.781 1 86.69 106 THR A N 1
ATOM 847 C CA . THR A 1 106 ? 16.078 -1.717 11.891 1 86.69 106 THR A CA 1
ATOM 848 C C . THR A 1 106 ? 14.758 -2.285 12.414 1 86.69 106 THR A C 1
ATOM 850 O O . THR A 1 106 ? 14.734 -2.965 13.445 1 86.69 106 THR A O 1
ATOM 853 N N . PHE A 1 107 ? 13.742 -2.078 11.766 1 75.12 107 PHE A N 1
ATOM 854 C CA . PHE A 1 107 ? 12.438 -2.703 11.93 1 75.12 107 PHE A CA 1
ATOM 855 C C . PHE A 1 107 ? 11.938 -2.541 13.359 1 75.12 107 PHE A C 1
ATOM 857 O O . PHE A 1 107 ? 11.523 -3.514 13.992 1 75.12 107 PHE A O 1
ATOM 864 N N . GLU A 1 108 ? 11.914 -1.365 13.812 1 77.44 108 GLU A N 1
ATOM 865 C CA . GLU A 1 108 ? 11.25 -1.075 15.078 1 77.44 108 GLU A CA 1
ATOM 866 C C . GLU A 1 108 ? 9.773 -1.473 15.031 1 77.44 108 GLU A C 1
ATOM 868 O O . GLU A 1 108 ? 9.125 -1.334 13.992 1 77.44 108 GLU A O 1
ATOM 873 N N . LYS A 1 109 ? 9.273 -1.927 16.109 1 80.81 109 LYS A N 1
ATOM 874 C CA . LYS A 1 109 ? 7.895 -2.398 16.219 1 80.81 109 LYS A CA 1
ATOM 875 C C . LYS A 1 109 ? 6.91 -1.312 15.789 1 80.81 109 LYS A C 1
ATOM 877 O O . LYS A 1 109 ? 5.836 -1.612 15.266 1 80.81 109 LYS A O 1
ATOM 882 N N . GLU A 1 110 ? 7.367 -0.096 15.984 1 88.31 110 GLU A N 1
ATOM 883 C CA . GLU A 1 110 ? 6.461 1.025 15.75 1 88.31 110 GLU A CA 1
ATOM 884 C C . GLU A 1 110 ?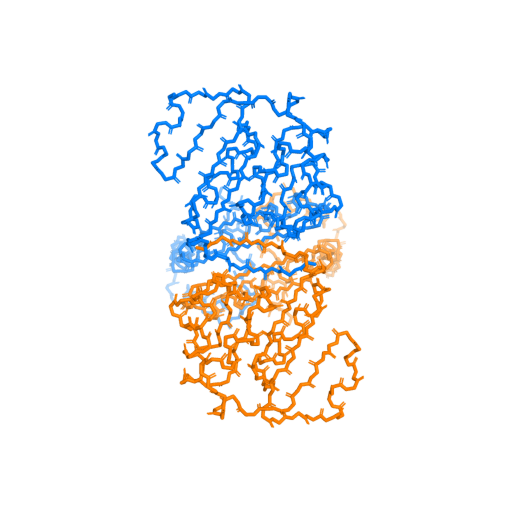 6.449 1.431 14.281 1 88.31 110 GLU A C 1
ATOM 886 O O . GLU A 1 110 ? 5.648 2.275 13.867 1 88.31 110 GLU A O 1
ATOM 891 N N . SER A 1 111 ? 7.34 0.809 13.523 1 91.56 111 SER A N 1
ATOM 892 C CA . SER A 1 111 ? 7.281 1.065 12.094 1 91.56 111 SER A CA 1
ATOM 893 C C . SER A 1 111 ? 5.973 0.561 11.492 1 91.56 111 SER A C 1
ATOM 895 O O . SER A 1 111 ? 5.527 -0.545 11.805 1 91.56 111 SER A O 1
ATOM 897 N N . ASN A 1 112 ? 5.336 1.451 10.695 1 95.12 112 ASN A N 1
ATOM 898 C CA . ASN A 1 112 ? 4.02 1.09 10.18 1 95.12 112 ASN A CA 1
ATOM 899 C C . ASN A 1 112 ? 3.99 1.102 8.656 1 95.12 112 ASN A C 1
ATOM 901 O O . ASN A 1 112 ? 2.92 1.014 8.055 1 95.12 112 ASN A O 1
ATOM 905 N N . LEU A 1 113 ? 5.062 1.288 8.07 1 96.5 113 LEU A N 1
ATOM 906 C CA . LEU A 1 113 ? 5.227 1.22 6.621 1 96.5 113 LEU A CA 1
ATOM 907 C C . LEU A 1 113 ? 6.422 0.35 6.25 1 96.5 113 LEU A C 1
ATOM 909 O O . LEU A 1 113 ? 7.539 0.593 6.711 1 96.5 113 LEU A O 1
ATOM 913 N N . ILE A 1 114 ? 6.164 -0.615 5.434 1 93.44 114 ILE A N 1
ATOM 914 C CA . ILE A 1 114 ? 7.219 -1.525 5.008 1 93.44 114 ILE A CA 1
ATOM 915 C C . ILE A 1 114 ? 7.383 -1.453 3.49 1 93.44 114 ILE A C 1
ATOM 917 O O . ILE A 1 114 ? 6.391 -1.421 2.756 1 93.44 114 ILE A O 1
ATOM 921 N N . VAL A 1 115 ? 8.594 -1.341 3.115 1 91.12 115 VAL A N 1
ATOM 922 C CA . VAL A 1 115 ? 8.898 -1.466 1.694 1 91.12 115 VAL A CA 1
ATOM 923 C C . VAL A 1 115 ? 9.273 -2.91 1.37 1 91.12 115 VAL A C 1
ATOM 925 O O . VAL A 1 115 ? 10.352 -3.377 1.749 1 91.12 115 VAL A O 1
ATOM 928 N N . PRO A 1 116 ? 8.414 -3.543 0.66 1 87.5 116 PRO A N 1
ATOM 929 C CA . PRO A 1 116 ? 8.641 -4.969 0.404 1 87.5 116 PRO A CA 1
ATOM 930 C C . PRO A 1 116 ? 9.594 -5.211 -0.761 1 87.5 116 PRO A C 1
ATOM 932 O O . PRO A 1 116 ? 9.992 -4.27 -1.449 1 87.5 116 PRO A O 1
ATOM 935 N N . ALA A 1 117 ? 10.055 -6.465 -0.829 1 79.25 117 ALA A N 1
ATOM 936 C CA . ALA A 1 117 ? 10.672 -6.863 -2.09 1 79.25 117 ALA A CA 1
ATOM 937 C C . ALA A 1 117 ? 9.68 -6.754 -3.246 1 79.25 117 ALA A C 1
ATOM 939 O O . ALA A 1 117 ? 8.516 -7.152 -3.115 1 79.25 117 ALA A O 1
ATOM 940 N N . CYS A 1 118 ? 10.148 -6.039 -4.316 1 81.31 118 CYS A N 1
ATOM 941 C CA . CYS A 1 118 ? 9.195 -5.809 -5.402 1 81.31 118 CYS A CA 1
ATOM 942 C C . CYS A 1 118 ? 9.914 -5.762 -6.746 1 81.31 118 CYS A C 1
ATOM 944 O O . CYS A 1 118 ? 11.141 -5.676 -6.801 1 81.31 118 CYS A O 1
ATOM 946 N N . CYS A 1 119 ? 9.117 -5.961 -7.727 1 71.62 119 CYS A N 1
ATOM 947 C CA . CYS A 1 119 ? 9.625 -5.859 -9.094 1 71.62 119 CYS A CA 1
ATOM 948 C C . CYS A 1 119 ? 8.523 -5.422 -10.055 1 71.62 119 CYS A C 1
ATOM 950 O O . CYS A 1 119 ? 7.336 -5.52 -9.734 1 71.62 119 CYS A O 1
ATOM 952 N N . GLU A 1 120 ? 8.953 -4.801 -11.07 1 75.88 120 GLU A N 1
ATOM 953 C CA . GLU A 1 120 ? 8.047 -4.391 -12.141 1 75.88 120 GLU A CA 1
ATOM 954 C C . GLU A 1 120 ? 8.508 -4.922 -13.492 1 75.88 120 GLU A C 1
ATOM 956 O O . GLU A 1 120 ? 9.664 -4.719 -13.883 1 75.88 120 GLU A O 1
ATOM 961 N N . VAL A 1 121 ? 7.598 -5.684 -14.062 1 64.94 121 VAL A N 1
ATOM 962 C CA . VAL A 1 121 ? 7.902 -6.23 -15.375 1 64.94 121 VAL A CA 1
ATOM 963 C C . VAL A 1 121 ? 6.734 -5.969 -16.328 1 64.94 121 VAL A C 1
ATOM 965 O O . VAL A 1 121 ? 5.598 -6.359 -16.047 1 64.94 121 VAL A O 1
ATOM 968 N N . ASP A 1 122 ? 7.02 -5.32 -17.406 1 66 122 ASP A N 1
ATOM 969 C CA . ASP A 1 122 ? 6.062 -5.086 -18.484 1 66 122 ASP A CA 1
ATOM 970 C C . ASP A 1 122 ? 4.762 -4.496 -17.953 1 66 122 ASP A C 1
ATOM 972 O O . ASP A 1 122 ? 3.672 -4.953 -18.297 1 66 122 ASP A O 1
ATOM 976 N N . GLY A 1 123 ? 4.855 -3.699 -17 1 72 123 GLY A N 1
ATOM 977 C CA . GLY A 1 123 ? 3.691 -2.984 -16.5 1 72 123 GLY A CA 1
ATOM 978 C C . GLY A 1 123 ? 3.01 -3.695 -15.344 1 72 123 GLY A C 1
ATOM 979 O O . GLY A 1 123 ? 1.999 -3.217 -14.828 1 72 123 GLY A O 1
ATOM 980 N N . VAL A 1 124 ? 3.525 -4.844 -15.023 1 73.69 124 VAL A N 1
ATOM 981 C CA . VAL A 1 124 ? 2.982 -5.59 -13.891 1 73.69 124 VAL A CA 1
ATOM 982 C C . VAL A 1 124 ? 3.887 -5.414 -12.672 1 73.69 124 VAL A C 1
ATOM 984 O O . VAL A 1 124 ? 5.09 -5.688 -12.742 1 73.69 124 VAL A O 1
ATOM 987 N N . SER A 1 125 ? 3.295 -4.871 -11.664 1 83.19 125 SER A N 1
ATOM 988 C CA . SER A 1 125 ? 4.043 -4.691 -10.422 1 83.19 125 SER A CA 1
ATOM 989 C C . SER A 1 125 ? 3.676 -5.758 -9.391 1 83.19 125 SER A C 1
ATOM 991 O O . SER A 1 125 ? 2.5 -6.09 -9.234 1 83.19 125 SER A O 1
ATOM 993 N N . PHE A 1 126 ? 4.75 -6.23 -8.82 1 77.75 126 PHE A N 1
ATOM 994 C CA . PHE A 1 126 ? 4.582 -7.297 -7.84 1 77.75 126 PHE A CA 1
ATOM 995 C C . PHE A 1 126 ? 5.355 -6.984 -6.562 1 77.75 126 PHE A C 1
ATOM 997 O O . PHE A 1 126 ? 6.469 -6.453 -6.621 1 77.75 126 PHE A O 1
ATOM 1004 N N . ALA A 1 127 ? 4.664 -7.273 -5.418 1 85.94 127 ALA A N 1
ATOM 1005 C CA . ALA A 1 127 ? 5.316 -7.078 -4.129 1 85.94 127 ALA A CA 1
ATOM 1006 C C . ALA A 1 127 ? 5.105 -8.281 -3.217 1 85.94 127 ALA A C 1
ATOM 1008 O O . ALA A 1 127 ? 4.023 -8.875 -3.203 1 85.94 127 ALA A O 1
ATOM 1009 N N . VAL A 1 128 ? 6.152 -8.633 -2.453 1 80 128 VAL A N 1
ATOM 1010 C CA . VAL A 1 128 ? 6.082 -9.773 -1.542 1 80 128 VAL A CA 1
ATOM 1011 C C . VAL A 1 128 ? 6.645 -9.375 -0.178 1 80 128 VAL A C 1
ATOM 1013 O O . VAL A 1 128 ? 7.656 -8.68 -0.097 1 80 128 VAL A O 1
ATOM 1016 N N . TYR A 1 129 ? 5.883 -9.742 0.79 1 80.69 129 TYR A N 1
ATOM 1017 C CA . TYR A 1 129 ? 6.273 -9.469 2.168 1 80.69 129 TYR A CA 1
ATOM 1018 C C . TYR A 1 129 ? 6.145 -10.719 3.029 1 80.69 129 TYR A C 1
ATOM 1020 O O . TYR A 1 129 ? 5.082 -11.352 3.07 1 80.69 129 TYR A O 1
ATOM 1028 N N . THR A 1 130 ? 7.227 -11.109 3.654 1 71.12 130 THR A N 1
ATOM 1029 C CA . THR A 1 130 ? 7.234 -12.344 4.422 1 71.12 130 THR A CA 1
ATOM 1030 C C . THR A 1 130 ? 7.191 -12.062 5.918 1 71.12 130 THR A C 1
ATOM 1032 O O . THR A 1 130 ? 7.328 -12.969 6.734 1 71.12 130 THR A O 1
ATOM 1035 N N . GLY A 1 131 ? 6.906 -10.812 6.309 1 68.75 131 GLY A N 1
ATOM 1036 C CA . GLY A 1 131 ? 6.918 -10.477 7.727 1 68.75 131 GLY A CA 1
ATOM 1037 C C . GLY A 1 131 ? 8.266 -10.727 8.383 1 68.75 131 GLY A C 1
ATOM 1038 O O . GLY A 1 131 ? 8.328 -11.07 9.562 1 68.75 131 GLY A O 1
ATOM 1039 N N . GLY A 1 132 ? 9.336 -10.57 7.625 1 58.12 132 GLY A N 1
ATOM 1040 C CA . GLY A 1 132 ? 10.656 -10.836 8.164 1 58.12 132 GLY A CA 1
ATOM 1041 C C . GLY A 1 132 ? 10.977 -12.312 8.266 1 58.12 132 GLY A C 1
ATOM 1042 O O . GLY A 1 132 ? 12.094 -12.695 8.617 1 58.12 132 GLY A O 1
ATOM 1043 N N . LYS A 1 133 ? 10.016 -13.18 8.039 1 56.09 133 LYS A N 1
ATOM 1044 C CA . LYS A 1 133 ? 10.203 -14.594 8.32 1 56.09 133 LYS A CA 1
ATOM 1045 C C . LYS A 1 133 ? 11.125 -15.25 7.301 1 56.09 133 LYS A C 1
ATOM 1047 O O . LYS A 1 133 ? 11.898 -16.156 7.637 1 56.09 133 LYS A O 1
ATOM 1052 N N . SER A 1 134 ? 11.07 -14.883 5.984 1 53 134 SER A N 1
ATOM 1053 C CA . SER A 1 134 ? 11.945 -15.57 5.043 1 53 134 SER A CA 1
ATOM 1054 C C . SER A 1 134 ? 12.289 -14.672 3.857 1 53 134 SER A C 1
ATOM 1056 O O . SER A 1 134 ? 11.609 -14.711 2.828 1 53 134 SER A O 1
ATOM 1058 N N . PRO A 1 135 ? 13.203 -13.773 4.105 1 57.19 135 PRO A N 1
ATOM 1059 C CA . PRO A 1 135 ? 13.656 -12.961 2.975 1 57.19 135 PRO A CA 1
ATOM 1060 C C . PRO A 1 135 ? 13.984 -13.797 1.74 1 57.19 135 PRO A C 1
ATOM 1062 O O . PRO A 1 135 ? 13.75 -13.359 0.612 1 57.19 135 PRO A O 1
ATOM 1065 N N . ILE A 1 136 ? 14.398 -14.938 2.02 1 53 136 ILE A N 1
ATOM 1066 C CA . ILE A 1 136 ? 14.766 -15.836 0.934 1 53 136 ILE A CA 1
ATOM 1067 C C . ILE A 1 136 ? 13.523 -16.219 0.135 1 53 136 ILE A C 1
ATOM 1069 O O . ILE A 1 136 ? 13.539 -16.203 -1.098 1 53 136 ILE A O 1
ATOM 1073 N N . ILE A 1 137 ? 12.477 -16.484 0.861 1 55.28 137 ILE A N 1
ATOM 1074 C CA . ILE A 1 137 ? 11.234 -16.875 0.201 1 55.28 137 ILE A CA 1
ATOM 1075 C C . ILE A 1 137 ? 10.688 -15.695 -0.604 1 55.28 137 ILE A C 1
ATOM 1077 O O . ILE A 1 137 ? 10.258 -15.859 -1.747 1 55.28 137 ILE A O 1
ATOM 1081 N N . ALA A 1 138 ? 10.828 -14.539 -0.021 1 58.38 138 ALA A N 1
ATOM 1082 C CA . ALA A 1 138 ? 10.352 -13.352 -0.718 1 58.38 138 ALA A CA 1
ATOM 1083 C C . ALA A 1 138 ? 11.109 -13.141 -2.023 1 58.38 138 ALA A C 1
ATOM 1085 O O . ALA A 1 138 ? 10.508 -12.852 -3.061 1 58.38 138 ALA A O 1
ATOM 1086 N N . ARG A 1 139 ? 12.32 -13.297 -1.911 1 56.38 139 ARG A N 1
ATOM 1087 C CA . ARG A 1 139 ? 13.172 -13.125 -3.082 1 56.38 139 ARG A CA 1
ATOM 1088 C C . ARG A 1 139 ? 12.852 -14.164 -4.152 1 56.38 139 ARG A C 1
ATOM 1090 O O . ARG A 1 139 ? 12.797 -13.844 -5.34 1 56.38 139 ARG A O 1
ATOM 1097 N N . GLU A 1 140 ? 12.648 -15.312 -3.672 1 56.19 140 GLU A N 1
ATOM 1098 C CA . GLU A 1 140 ? 12.367 -16.406 -4.602 1 56.19 140 GLU A CA 1
ATOM 1099 C C . GLU A 1 140 ? 11.023 -16.203 -5.293 1 56.19 140 GLU A C 1
ATOM 1101 O O . GLU A 1 140 ? 10.898 -16.438 -6.5 1 56.19 140 GLU A O 1
ATOM 1106 N N . ILE A 1 141 ? 10.094 -15.781 -4.594 1 61.94 141 ILE A N 1
ATOM 1107 C CA . ILE A 1 141 ? 8.773 -15.516 -5.164 1 61.94 141 ILE A CA 1
ATOM 1108 C C . ILE A 1 141 ? 8.867 -14.383 -6.18 1 61.94 141 ILE A C 1
ATOM 1110 O O . ILE A 1 141 ? 8.32 -14.477 -7.277 1 61.94 141 ILE A O 1
ATOM 1114 N N . ARG A 1 142 ? 9.539 -13.367 -5.73 1 63.72 142 ARG A N 1
ATOM 1115 C CA . ARG A 1 142 ? 9.734 -12.242 -6.633 1 63.72 142 ARG A CA 1
ATOM 1116 C C . ARG A 1 142 ? 10.375 -12.688 -7.945 1 63.72 142 ARG A C 1
ATOM 1118 O O . ARG A 1 142 ? 9.914 -12.312 -9.023 1 63.72 142 ARG A O 1
ATOM 1125 N N . LYS A 1 143 ? 11.367 -13.438 -7.766 1 57.06 143 LYS A N 1
ATOM 1126 C CA . LYS A 1 143 ? 12.062 -13.938 -8.953 1 57.06 143 LYS A CA 1
ATOM 1127 C C . LYS A 1 143 ? 11.125 -14.773 -9.82 1 57.06 143 LYS A C 1
ATOM 1129 O O . LYS A 1 143 ? 11.133 -14.641 -11.047 1 57.06 143 LYS A O 1
ATOM 1134 N N . ASN A 1 144 ? 10.375 -15.586 -9.172 1 57.12 144 ASN A N 1
ATOM 1135 C CA . ASN A 1 144 ? 9.438 -16.438 -9.891 1 57.12 144 ASN A CA 1
ATOM 1136 C C . ASN A 1 144 ? 8.391 -15.625 -10.641 1 57.12 144 ASN A C 1
ATOM 1138 O O . ASN A 1 144 ? 8.078 -15.922 -11.797 1 57.12 144 ASN A O 1
ATOM 1142 N N . VAL A 1 145 ? 7.906 -14.672 -10.047 1 62.28 145 VAL A N 1
ATOM 1143 C CA . VAL A 1 145 ? 6.895 -13.82 -10.656 1 62.28 145 VAL A CA 1
ATOM 1144 C C . VAL A 1 145 ? 7.512 -13.016 -11.797 1 62.28 145 VAL A C 1
ATOM 1146 O O . VAL A 1 145 ? 6.914 -12.883 -12.867 1 62.28 145 VAL A O 1
ATOM 1149 N N . GLU A 1 146 ? 8.602 -12.422 -11.469 1 59.06 146 GLU A N 1
ATOM 1150 C CA . GLU A 1 146 ? 9.32 -11.688 -12.5 1 59.06 146 GLU A CA 1
ATOM 1151 C C . GLU A 1 146 ? 9.531 -12.547 -13.75 1 59.06 146 GLU A C 1
ATOM 1153 O O . GLU A 1 146 ? 9.336 -12.078 -14.867 1 59.06 146 GLU A O 1
ATOM 1158 N N . GLU A 1 147 ? 9.984 -13.695 -13.484 1 53.62 147 GLU A N 1
ATOM 1159 C CA . GLU A 1 147 ? 10.219 -14.633 -14.578 1 53.62 147 GLU A CA 1
ATOM 1160 C C . GLU A 1 147 ? 8.922 -14.953 -15.32 1 53.62 147 GLU A C 1
ATOM 1162 O O . GLU A 1 147 ? 8.914 -15.047 -16.547 1 53.62 147 GLU A O 1
ATOM 1167 N N . TYR A 1 148 ? 7.879 -15.148 -14.57 1 54.94 148 TYR A N 1
ATOM 1168 C CA . TYR A 1 148 ? 6.562 -15.406 -15.148 1 54.94 148 TYR A CA 1
ATOM 1169 C C . TYR A 1 148 ? 6.113 -14.25 -16.031 1 54.94 148 TYR A C 1
ATOM 1171 O O . TYR A 1 148 ? 5.586 -14.461 -17.125 1 54.94 148 TYR A O 1
ATOM 1179 N N . LEU A 1 149 ? 6.25 -13.086 -15.516 1 57.47 149 LEU A N 1
ATOM 1180 C CA . LEU A 1 149 ? 5.773 -11.891 -16.219 1 57.47 149 LEU A CA 1
ATOM 1181 C C . LEU A 1 149 ? 6.629 -11.602 -17.438 1 57.47 149 LEU A C 1
ATOM 1183 O O . LEU A 1 149 ? 6.129 -11.086 -18.438 1 57.47 149 LEU A O 1
ATOM 1187 N N . LYS A 1 150 ? 7.898 -11.602 -17.156 1 51.75 150 LYS A N 1
ATOM 1188 C CA . LYS A 1 150 ? 8.781 -11.414 -18.312 1 51.75 150 LYS A CA 1
ATOM 1189 C C . LYS A 1 150 ? 8.516 -12.453 -19.391 1 51.75 150 LYS A C 1
ATOM 1191 O O . LYS A 1 150 ? 8.641 -12.172 -20.578 1 51.75 150 LYS A O 1
ATOM 1196 N N . ASN A 1 151 ? 8.273 -13.461 -18.922 1 46.06 151 ASN A N 1
ATOM 1197 C CA . ASN A 1 151 ? 8.055 -14.586 -19.812 1 46.06 151 ASN A CA 1
ATOM 1198 C C . ASN A 1 151 ? 6.617 -14.633 -20.328 1 46.06 151 ASN A C 1
ATOM 1200 O O . ASN A 1 151 ? 6.281 -15.445 -21.188 1 46.06 151 ASN A O 1
ATOM 1204 N N . SER A 1 152 ? 5.773 -13.883 -19.812 1 44.16 152 SER A N 1
ATOM 1205 C CA . SER A 1 152 ? 4.426 -13.844 -20.375 1 44.16 152 SER A CA 1
ATOM 1206 C C . SER A 1 152 ? 4.441 -13.32 -21.797 1 44.16 152 SER A C 1
ATOM 1208 O O . SER A 1 152 ? 3.65 -13.758 -22.641 1 44.16 152 SER A O 1
ATOM 1210 N N . GLU A 1 153 ? 5.145 -12.25 -22.109 1 38 153 GLU A N 1
ATOM 1211 C CA . GLU A 1 153 ? 5.605 -12.234 -23.484 1 38 153 GLU A CA 1
ATOM 1212 C C . GLU A 1 153 ? 6.363 -13.508 -23.844 1 38 153 GLU A C 1
ATOM 1214 O O . GLU A 1 153 ? 6.418 -13.906 -25 1 38 153 GLU A O 1
ATOM 1219 N N . PHE A 1 154 ? 6.809 -14.148 -22.953 1 37.25 154 PHE A N 1
ATOM 1220 C CA . PHE A 1 154 ? 7.457 -15.453 -22.984 1 37.25 154 PHE A CA 1
ATOM 1221 C C . PHE A 1 154 ? 6.434 -16.562 -23.219 1 37.25 154 PHE A C 1
ATOM 1223 O O . PHE A 1 154 ? 6.703 -17.531 -23.938 1 37.25 154 PHE A O 1
ATOM 1230 N N . GLU A 1 155 ? 5.266 -16.359 -22.781 1 39.5 155 GLU A N 1
ATOM 1231 C CA . GLU A 1 155 ? 4.301 -17.297 -23.344 1 39.5 155 GLU A CA 1
ATOM 1232 C C . GLU A 1 155 ? 4.227 -17.188 -24.859 1 39.5 155 GLU A C 1
ATOM 1234 O O . GLU A 1 155 ? 4.18 -18.203 -25.562 1 39.5 155 GLU A O 1
ATOM 1239 N N . LEU A 1 156 ? 4.242 -15.984 -25.25 1 38.25 156 LEU A N 1
ATOM 1240 C CA . LEU A 1 156 ? 4.395 -15.805 -26.688 1 38.25 156 LEU A CA 1
ATOM 1241 C C . LEU A 1 156 ? 5.805 -16.172 -27.141 1 38.25 156 LEU A C 1
ATOM 1243 O O . LEU A 1 156 ? 5.977 -16.859 -28.141 1 38.25 156 LEU A O 1
ATOM 1247 N N . ASP A 1 157 ? 6.801 -15.766 -26.438 1 39.53 157 ASP A N 1
ATOM 1248 C CA . ASP A 1 157 ? 8.188 -16.141 -26.719 1 39.53 157 ASP A CA 1
ATOM 1249 C C . ASP A 1 157 ? 8.469 -17.562 -26.266 1 39.53 157 ASP A C 1
ATOM 1251 O O . ASP A 1 157 ? 9.188 -18.312 -26.938 1 39.53 157 ASP A O 1
ATOM 1255 N N . PHE A 1 158 ? 7.965 -18.047 -25.172 1 38.53 158 PHE A N 1
ATOM 1256 C CA . PHE A 1 158 ? 7.996 -19.438 -24.734 1 38.53 158 PHE A CA 1
ATOM 1257 C C . PHE A 1 158 ? 7.207 -20.312 -25.688 1 38.53 158 PHE A C 1
ATOM 1259 O O . PHE A 1 158 ? 7.68 -21.391 -26.094 1 38.53 158 PHE A O 1
ATOM 1266 N N . GLN A 1 159 ? 6.035 -19.812 -25.844 1 40.62 159 GLN A N 1
ATOM 1267 C CA . GLN A 1 159 ? 5.367 -20.469 -26.969 1 40.62 159 GLN A CA 1
ATOM 1268 C C . GLN A 1 159 ? 6.238 -20.469 -28.219 1 40.62 159 GLN A C 1
ATOM 1270 O O . GLN A 1 159 ? 6.324 -21.469 -28.922 1 40.62 159 GLN A O 1
ATOM 1275 N N . ASN A 1 160 ? 6.836 -19.359 -28.266 1 44.16 160 ASN A N 1
ATOM 1276 C CA . ASN A 1 160 ? 7.777 -19.25 -29.375 1 44.16 160 ASN A CA 1
ATOM 1277 C C . ASN A 1 160 ? 9.023 -20.094 -29.141 1 44.16 160 ASN A C 1
ATOM 1279 O O . ASN A 1 160 ? 9.484 -20.812 -30.031 1 44.16 160 ASN A O 1
ATOM 1283 N N . LYS A 1 161 ? 9.539 -20.094 -28.016 1 43.28 161 LYS A N 1
ATOM 1284 C CA . LYS A 1 161 ? 10.711 -20.891 -27.688 1 43.28 161 LYS A CA 1
ATOM 1285 C C . LYS A 1 161 ? 10.352 -22.375 -27.562 1 43.28 161 LYS A C 1
ATOM 1287 O O . LYS A 1 161 ? 11.102 -23.234 -28.016 1 43.28 161 LYS A O 1
ATOM 1292 N N . LEU A 1 162 ? 9.266 -22.625 -26.828 1 46.22 162 LEU A N 1
ATOM 1293 C CA . LEU A 1 162 ? 8.75 -24 -26.844 1 46.22 162 LEU A CA 1
ATOM 1294 C C . LEU A 1 162 ? 8.445 -24.453 -28.266 1 46.22 162 LEU A C 1
ATOM 1296 O O . LEU A 1 162 ? 8.75 -25.594 -28.625 1 46.22 162 LEU A O 1
ATOM 1300 N N . ARG A 1 163 ? 7.871 -23.438 -28.828 1 48.62 163 ARG A N 1
ATOM 1301 C CA . ARG A 1 163 ? 7.629 -23.672 -30.234 1 48.62 163 ARG A CA 1
ATOM 1302 C C . ARG A 1 163 ? 8.938 -23.891 -31 1 48.62 163 ARG A C 1
ATOM 1304 O O . ARG A 1 163 ? 9.039 -24.797 -31.812 1 48.62 163 ARG A O 1
ATOM 1311 N N . ASP A 1 164 ? 9.836 -23.047 -30.609 1 50.38 164 ASP A N 1
ATOM 1312 C CA . ASP A 1 164 ? 11.148 -23.188 -31.234 1 50.38 164 ASP A CA 1
ATOM 1313 C C . ASP A 1 164 ? 11.844 -24.469 -30.766 1 50.38 164 ASP A C 1
ATOM 1315 O O . ASP A 1 164 ? 12.469 -25.156 -31.562 1 50.38 164 ASP A O 1
ATOM 1319 N N . PHE A 1 165 ? 11.781 -24.781 -29.562 1 42.47 165 PHE A N 1
ATOM 1320 C CA . PHE A 1 165 ? 12.312 -26.016 -29 1 42.47 165 PHE A CA 1
ATOM 1321 C C . PHE A 1 165 ? 11.578 -27.234 -29.547 1 42.47 165 PHE A C 1
ATOM 1323 O O . PHE A 1 165 ? 12.203 -28.234 -29.922 1 42.47 165 PHE A O 1
ATOM 1330 N N . LEU A 1 166 ? 10.258 -27.094 -29.422 1 51.69 166 LEU A N 1
ATOM 1331 C CA . LEU A 1 166 ? 9.477 -28.188 -30 1 51.69 166 LEU A CA 1
ATOM 1332 C C . LEU A 1 166 ? 9.781 -28.344 -31.484 1 51.69 166 LEU A C 1
ATOM 1334 O O . LEU A 1 166 ? 9.828 -29.469 -31.984 1 51.69 166 LEU A O 1
ATOM 1338 N N . LYS A 1 167 ? 10.008 -27.156 -31.922 1 60.41 167 LYS A N 1
ATOM 1339 C CA . LYS A 1 167 ? 10.398 -27.156 -33.312 1 60.41 167 LYS A CA 1
ATOM 1340 C C . LYS A 1 167 ? 11.719 -27.891 -33.531 1 60.41 167 LYS A C 1
ATOM 1342 O O . LYS A 1 167 ? 11.906 -28.594 -34.531 1 60.41 167 LYS A O 1
ATOM 1347 N N . SER A 1 168 ? 12.508 -27.703 -32.562 1 53 168 SER A N 1
ATOM 1348 C CA . SER A 1 168 ? 13.82 -28.328 -32.688 1 53 168 SER A CA 1
ATOM 1349 C C . SER A 1 168 ? 13.75 -29.812 -32.312 1 53 168 SER A C 1
ATOM 1351 O O . SER A 1 168 ? 14.578 -30.609 -32.781 1 53 168 SER A O 1
ATOM 1353 N N . GLU A 1 169 ? 12.789 -30.078 -31.547 1 49.03 169 GLU A N 1
ATOM 1354 C CA . GLU A 1 169 ? 12.75 -31.438 -31.031 1 49.03 169 GLU A CA 1
ATOM 1355 C C . GLU A 1 169 ? 11.648 -32.25 -31.703 1 49.03 169 GLU A C 1
ATOM 1357 O O . GLU A 1 169 ? 11.75 -33.469 -31.812 1 49.03 169 GLU A O 1
ATOM 1362 N N . ILE A 1 170 ? 10.578 -31.516 -32.094 1 54.69 170 ILE A N 1
ATOM 1363 C CA . ILE A 1 170 ? 9.453 -32.188 -32.75 1 54.69 170 ILE A CA 1
ATOM 1364 C C . ILE A 1 170 ? 9.25 -31.609 -34.125 1 54.69 170 ILE A C 1
ATOM 1366 O O . ILE A 1 170 ? 8.969 -30.422 -34.281 1 54.69 170 ILE A O 1
ATOM 1370 N N . GLU A 1 171 ? 9.594 -32.438 -35 1 64.12 171 GLU A N 1
ATOM 1371 C CA . GLU A 1 171 ? 9.578 -32.031 -36.406 1 64.12 171 GLU A CA 1
ATOM 1372 C C . GLU A 1 171 ? 8.156 -31.75 -36.906 1 64.12 171 GLU A C 1
ATOM 1374 O O . GLU A 1 171 ? 7.918 -30.797 -37.656 1 64.12 171 GLU A O 1
ATOM 1379 N N . ASP A 1 172 ? 7.223 -32.625 -36.562 1 57.84 172 ASP A N 1
ATOM 1380 C CA . ASP A 1 172 ? 5.867 -32.562 -37.094 1 57.84 172 ASP A CA 1
ATOM 1381 C C . ASP A 1 172 ? 5.082 -31.406 -36.469 1 57.84 172 ASP A C 1
ATOM 1383 O O . ASP A 1 172 ? 4.984 -31.312 -35.25 1 57.84 172 ASP A O 1
ATOM 1387 N N . GLN A 1 173 ? 4.652 -30.484 -37.344 1 64 173 GLN A N 1
ATOM 1388 C CA . GLN A 1 173 ? 3.945 -29.266 -36.938 1 64 173 GLN A CA 1
ATOM 1389 C C . GLN A 1 173 ? 2.652 -29.609 -36.188 1 64 173 GLN A C 1
ATOM 1391 O O . GLN A 1 173 ? 2.287 -28.922 -35.219 1 64 173 GLN A O 1
ATOM 1396 N N . ASN A 1 174 ? 1.958 -30.547 -36.75 1 59.78 174 ASN A N 1
ATOM 1397 C CA . ASN A 1 174 ? 0.704 -30.953 -36.156 1 59.78 174 ASN A CA 1
ATOM 1398 C C . ASN A 1 174 ? 0.93 -31.5 -34.75 1 59.78 174 ASN A C 1
ATOM 1400 O O . ASN A 1 174 ? 0.142 -31.25 -33.812 1 59.78 174 ASN A O 1
ATOM 1404 N N . GLU A 1 175 ? 1.851 -32.25 -34.562 1 54.84 175 GLU A N 1
ATOM 1405 C CA . GLU A 1 175 ? 2.25 -32.781 -33.25 1 54.84 175 GLU A CA 1
ATOM 1406 C C . GLU A 1 175 ? 2.691 -31.656 -32.312 1 54.84 175 GLU A C 1
ATOM 1408 O O . GLU A 1 175 ? 2.377 -31.688 -31.125 1 54.84 175 GLU A O 1
ATOM 1413 N N . ARG A 1 176 ? 3.383 -30.781 -32.844 1 56.72 176 ARG A N 1
ATOM 1414 C CA . ARG A 1 176 ? 3.783 -29.625 -32.062 1 56.72 176 ARG A CA 1
ATOM 1415 C C . ARG A 1 176 ? 2.568 -28.844 -31.578 1 56.72 176 ARG A C 1
ATOM 1417 O O . ARG A 1 176 ? 2.51 -28.406 -30.422 1 56.72 176 ARG A O 1
ATOM 1424 N N . LYS A 1 177 ? 1.767 -28.656 -32.5 1 62.31 177 LYS A N 1
ATOM 1425 C CA . LYS A 1 177 ? 0.517 -27.969 -32.188 1 62.31 177 LYS A CA 1
ATOM 1426 C C . LYS A 1 177 ? -0.28 -28.719 -31.141 1 62.31 177 LYS A C 1
ATOM 1428 O O . LYS A 1 177 ? -0.837 -28.109 -30.219 1 62.31 177 LYS A O 1
ATOM 1433 N N . LYS A 1 178 ? -0.43 -29.938 -31.328 1 54.25 178 LYS A N 1
ATOM 1434 C CA . LYS A 1 178 ? -1.145 -30.766 -30.359 1 54.25 178 LYS A CA 1
ATOM 1435 C C . LYS A 1 178 ? -0.494 -30.688 -28.984 1 54.25 178 LYS A C 1
ATOM 1437 O O . LYS A 1 178 ? -1.188 -30.609 -27.969 1 54.25 178 LYS A O 1
ATOM 1442 N N . VAL A 1 179 ? 0.726 -30.703 -28.938 1 49.72 179 VAL A N 1
ATOM 1443 C CA . VAL A 1 179 ? 1.495 -30.578 -27.703 1 49.72 179 VAL A CA 1
ATOM 1444 C C . VAL A 1 179 ? 1.289 -29.203 -27.094 1 49.72 179 VAL A C 1
ATOM 1446 O O . VAL A 1 179 ? 1.062 -29.078 -25.891 1 49.72 179 VAL A O 1
ATOM 1449 N N . LEU A 1 180 ? 1.356 -28.359 -28.031 1 54.66 180 LEU A N 1
ATOM 1450 C CA . LEU A 1 180 ? 1.139 -26.984 -27.594 1 54.66 180 LEU A CA 1
ATOM 1451 C C . LEU A 1 180 ? -0.282 -26.797 -27.078 1 54.66 180 LEU A C 1
ATOM 1453 O O . LEU A 1 180 ? -0.491 -26.156 -26.047 1 54.66 180 LEU A O 1
ATOM 1457 N N . GLU A 1 181 ? -1.169 -27.219 -27.906 1 55.47 181 GLU A N 1
ATOM 1458 C CA . GLU A 1 181 ? -2.58 -27.156 -27.547 1 55.47 181 GLU A CA 1
ATOM 1459 C C . GLU A 1 181 ? -2.848 -27.906 -26.234 1 55.47 181 GLU A C 1
ATOM 1461 O O . GLU A 1 181 ? -3.625 -27.453 -25.406 1 55.47 181 GLU A O 1
ATOM 1466 N N . THR A 1 182 ? -2.436 -29.078 -26.203 1 44.09 182 THR A N 1
ATOM 1467 C CA . THR A 1 182 ? -2.582 -29.875 -25 1 44.09 182 THR A CA 1
ATOM 1468 C C . THR A 1 182 ? -1.943 -29.188 -23.797 1 44.09 182 THR A C 1
ATOM 1470 O O . THR A 1 182 ? -2.516 -29.172 -22.703 1 44.09 182 THR A O 1
ATOM 1473 N N . VAL A 1 183 ? -0.809 -28.703 -24.141 1 46.69 183 VAL A N 1
ATOM 1474 C CA . VAL A 1 183 ? -0.075 -28.016 -23.094 1 46.69 183 VAL A CA 1
ATOM 1475 C C . VAL A 1 183 ? -0.839 -26.766 -22.656 1 46.69 183 VAL A C 1
ATOM 1477 O O . VAL A 1 183 ? -0.941 -26.469 -21.469 1 46.69 183 VAL A O 1
ATOM 1480 N N . PHE A 1 184 ? -1.281 -26.219 -23.797 1 49.28 184 PHE A N 1
ATOM 1481 C CA . PHE A 1 184 ? -1.97 -24.953 -23.547 1 49.28 184 PHE A CA 1
ATOM 1482 C C . PHE A 1 184 ? -3.43 -25.188 -23.188 1 49.28 184 PHE A C 1
ATOM 1484 O O . PHE A 1 184 ? -4.09 -24.312 -22.625 1 49.28 184 PHE A O 1
ATOM 1491 N N . SER A 1 185 ? -4.07 -26.219 -23.75 1 47.12 185 SER A N 1
ATOM 1492 C CA . SER A 1 185 ? -5.461 -26.531 -23.438 1 47.12 185 SER A CA 1
ATOM 1493 C C . SER A 1 185 ? -5.605 -27.062 -22.016 1 47.12 185 SER A C 1
ATOM 1495 O O . SER A 1 185 ? -6.691 -27 -21.438 1 47.12 185 SER A O 1
ATOM 1497 N N . ASP A 1 186 ? -4.633 -27.797 -21.453 1 39.62 186 ASP A N 1
ATOM 1498 C CA . ASP A 1 186 ? -4.629 -28.375 -20.125 1 39.62 186 ASP A CA 1
ATOM 1499 C C . ASP A 1 186 ? -3.795 -27.516 -19.156 1 39.62 186 ASP A C 1
ATOM 1501 O O . ASP A 1 186 ? -2.568 -27.469 -19.281 1 39.62 186 ASP A O 1
ATOM 1505 N N . LYS A 1 187 ? -4.238 -26.562 -18.328 1 43.72 187 LYS A N 1
ATOM 1506 C CA . LYS A 1 187 ? -3.715 -25.469 -17.516 1 43.72 187 LYS A CA 1
ATOM 1507 C C . LYS A 1 187 ? -2.652 -25.969 -16.547 1 43.72 187 LYS A C 1
ATOM 1509 O O . LYS A 1 187 ? -1.683 -25.266 -16.266 1 43.72 187 LYS A O 1
ATOM 1514 N N . LYS A 1 188 ? -2.652 -27.188 -16.297 1 43.34 188 LYS A N 1
ATOM 1515 C CA . LYS A 1 188 ? -1.769 -27.969 -15.422 1 43.34 188 LYS A CA 1
ATOM 1516 C C . LYS A 1 188 ? -0.401 -28.156 -16.062 1 43.34 188 LYS A C 1
ATOM 1518 O O . LYS A 1 188 ? 0.631 -27.984 -15.414 1 43.34 188 LYS A O 1
ATOM 1523 N N . PHE A 1 189 ? -0.396 -28.453 -17.297 1 42.38 189 PHE A N 1
ATOM 1524 C CA . PHE A 1 189 ? 0.801 -28.922 -17.984 1 42.38 189 PHE A CA 1
ATOM 1525 C C . PHE A 1 189 ? 1.693 -27.75 -18.375 1 42.38 189 PHE A C 1
ATOM 1527 O O . PHE A 1 189 ? 2.916 -27.812 -18.219 1 42.38 189 PHE A O 1
ATOM 1534 N N . LYS A 1 190 ? 1.195 -26.578 -18.594 1 42.16 190 LYS A N 1
ATOM 1535 C CA . LYS A 1 190 ? 1.949 -25.422 -19.078 1 42.16 190 LYS A CA 1
ATOM 1536 C C . LYS A 1 190 ? 2.902 -24.906 -18 1 42.16 190 LYS A C 1
ATOM 1538 O O . LYS A 1 190 ? 4.066 -24.609 -18.281 1 42.16 190 LYS A O 1
ATOM 1543 N N . LYS A 1 191 ? 2.551 -24.719 -16.781 1 44.59 191 LYS A N 1
ATOM 1544 C CA . LYS A 1 191 ? 3.352 -24.203 -15.672 1 44.59 191 LYS A CA 1
ATOM 1545 C C . LYS A 1 191 ? 4.496 -25.156 -15.336 1 44.59 191 LYS A C 1
ATOM 1547 O O . LYS A 1 191 ? 5.617 -24.734 -15.078 1 44.59 191 LYS A O 1
ATOM 1552 N N . GLU A 1 192 ? 4.184 -26.406 -15.562 1 42.59 192 GLU A N 1
ATOM 1553 C CA . GLU A 1 192 ? 5.152 -27.453 -15.258 1 42.59 192 GLU A CA 1
ATOM 1554 C C . GLU A 1 192 ? 6.293 -27.469 -16.266 1 42.59 192 GLU A C 1
ATOM 1556 O O . GLU A 1 192 ? 7.453 -27.656 -15.898 1 42.59 192 GLU A O 1
ATOM 1561 N N . LEU A 1 193 ? 6.023 -27.078 -17.484 1 43.5 193 LEU A N 1
ATOM 1562 C CA . LEU A 1 193 ? 6.953 -27.172 -18.609 1 43.5 193 LEU A CA 1
ATOM 1563 C C . LEU A 1 193 ? 7.957 -26.016 -18.578 1 43.5 193 LEU A C 1
ATOM 1565 O O . LEU A 1 193 ? 9.148 -26.219 -18.828 1 43.5 193 LEU A O 1
ATOM 1569 N N . LEU A 1 194 ? 7.621 -24.812 -18.109 1 41.03 194 LEU A N 1
ATOM 1570 C CA . LEU A 1 194 ? 8.523 -23.672 -18.156 1 41.03 194 LEU A CA 1
ATOM 1571 C C . LEU A 1 194 ? 9.641 -23.812 -17.125 1 41.03 194 LEU A C 1
ATOM 1573 O O . LEU A 1 194 ? 10.797 -23.5 -17.406 1 41.03 194 LEU A O 1
ATOM 1577 N N . LYS A 1 195 ? 9.461 -24.312 -15.977 1 44.03 195 LYS A N 1
ATOM 1578 C CA . LYS A 1 195 ? 10.453 -24.656 -14.961 1 44.03 195 LYS A CA 1
ATOM 1579 C C . LYS A 1 195 ? 11.516 -25.594 -15.523 1 44.03 195 LYS A C 1
ATOM 1581 O O . LYS A 1 195 ? 12.703 -25.453 -15.219 1 44.03 195 LYS A O 1
ATOM 1586 N N . LEU A 1 196 ? 11.047 -26.469 -16.422 1 39.72 196 LEU A N 1
ATOM 1587 C CA . LEU A 1 196 ? 11.875 -27.562 -16.938 1 39.72 196 LEU A CA 1
ATOM 1588 C C . LEU A 1 196 ? 12.805 -27.047 -18.031 1 39.72 196 LEU A C 1
ATOM 1590 O O . LEU A 1 196 ? 13.977 -27.438 -18.094 1 39.72 196 LEU A O 1
ATOM 1594 N N . ILE A 1 197 ? 12.367 -26.094 -18.719 1 37.41 197 ILE A N 1
ATOM 1595 C CA . ILE A 1 197 ? 13.133 -25.562 -19.844 1 37.41 197 ILE A CA 1
ATOM 1596 C C . ILE A 1 197 ? 14.328 -24.781 -19.312 1 37.41 197 ILE A C 1
ATOM 1598 O O . ILE A 1 197 ? 15.445 -24.922 -19.828 1 37.41 197 ILE A O 1
ATOM 1602 N N . GLU A 1 198 ? 14.375 -23.922 -18.297 1 38.88 198 GLU A N 1
ATOM 1603 C CA . GLU A 1 198 ? 15.461 -23.094 -17.766 1 38.88 198 GLU A CA 1
ATOM 1604 C C . GLU A 1 198 ? 16.516 -23.953 -17.062 1 38.88 198 GLU A C 1
ATOM 1606 O O . GLU A 1 198 ? 17.703 -23.641 -17.109 1 38.88 198 GLU A O 1
ATOM 1611 N N . LYS A 1 199 ? 16.203 -24.953 -16.328 1 36.47 199 LYS A N 1
ATOM 1612 C CA . LYS A 1 199 ? 17.172 -25.797 -15.641 1 36.47 199 LYS A CA 1
ATOM 1613 C C . LYS A 1 199 ? 18.094 -26.516 -16.641 1 36.47 199 LYS A C 1
ATOM 1615 O O . LYS A 1 199 ? 19.25 -26.797 -16.328 1 36.47 199 LYS A O 1
ATOM 1620 N N . HIS A 1 200 ? 17.469 -26.906 -17.922 1 35.5 200 HIS A N 1
ATOM 1621 C CA . HIS A 1 200 ? 18.203 -27.812 -18.812 1 35.5 200 HIS A CA 1
ATOM 1622 C C . HIS A 1 200 ? 18.734 -27.062 -20.031 1 35.5 200 HIS A C 1
ATOM 1624 O O . HIS A 1 200 ? 19.234 -27.688 -20.984 1 35.5 200 HIS A O 1
ATOM 1630 N N . ARG A 1 201 ? 18.859 -25.797 -19.828 1 34.84 201 ARG A N 1
ATOM 1631 C CA . ARG A 1 201 ? 19.875 -25.156 -20.641 1 34.84 201 ARG A CA 1
ATOM 1632 C C . ARG A 1 201 ? 21.203 -25.094 -19.891 1 34.84 201 ARG A C 1
ATOM 1634 O O . ARG A 1 201 ? 21.234 -24.875 -18.688 1 34.84 201 ARG A O 1
ATOM 1641 N N . MET B 1 1 ? 3.758 4.223 -9.305 1 88.62 1 MET B N 1
ATOM 1642 C CA . MET B 1 1 ? 3.285 3.918 -7.957 1 88.62 1 MET B CA 1
ATOM 1643 C C . MET B 1 1 ? 4.234 2.955 -7.254 1 88.62 1 MET B C 1
ATOM 1645 O O . MET B 1 1 ? 4.879 2.127 -7.898 1 88.62 1 MET B O 1
ATOM 1649 N N . ILE B 1 2 ? 4.352 3.123 -5.93 1 92.12 2 ILE B N 1
ATOM 1650 C CA . ILE B 1 2 ? 5.25 2.271 -5.16 1 92.12 2 ILE B CA 1
ATOM 1651 C C . ILE B 1 2 ? 4.438 1.314 -4.293 1 92.12 2 ILE B C 1
ATOM 1653 O O . ILE B 1 2 ? 3.467 1.723 -3.65 1 92.12 2 ILE B O 1
ATOM 1657 N N . PRO B 1 3 ? 4.82 0.027 -4.363 1 93.31 3 PRO B N 1
ATOM 1658 C CA . PRO B 1 3 ? 4.16 -0.904 -3.447 1 93.31 3 PRO B CA 1
ATOM 1659 C C . PRO B 1 3 ? 4.668 -0.776 -2.012 1 93.31 3 PRO B C 1
ATOM 1661 O O . PRO B 1 3 ? 5.875 -0.657 -1.787 1 93.31 3 PRO B O 1
ATOM 1664 N N . VAL B 1 4 ? 3.738 -0.763 -1.075 1 95.06 4 VAL B N 1
ATOM 1665 C CA . VAL B 1 4 ? 4.09 -0.755 0.34 1 95.06 4 VAL B CA 1
ATOM 1666 C C . VAL B 1 4 ? 3.08 -1.587 1.129 1 95.06 4 VAL B C 1
ATOM 1668 O O . VAL B 1 4 ? 2.01 -1.924 0.617 1 95.06 4 VAL B O 1
ATOM 1671 N N . PHE B 1 5 ? 3.512 -2.004 2.277 1 93.5 5 PHE B N 1
ATOM 1672 C CA . PHE B 1 5 ? 2.607 -2.58 3.266 1 93.5 5 PHE B CA 1
ATOM 1673 C C . PHE B 1 5 ? 2.391 -1.618 4.43 1 93.5 5 PHE B C 1
ATOM 1675 O O . PHE B 1 5 ? 3.35 -1.059 4.965 1 93.5 5 PHE B O 1
ATOM 1682 N N . LEU B 1 6 ? 1.135 -1.501 4.812 1 95.62 6 LEU B N 1
ATOM 1683 C CA . LEU B 1 6 ? 0.814 -0.506 5.832 1 95.62 6 LEU B CA 1
ATOM 1684 C C . LEU B 1 6 ? 0.166 -1.16 7.047 1 95.62 6 LEU B C 1
ATOM 1686 O O . LEU B 1 6 ? -0.687 -2.039 6.902 1 95.62 6 LEU B O 1
ATOM 1690 N N . ASP B 1 7 ? 0.709 -0.845 8.203 1 94.38 7 ASP B N 1
ATOM 1691 C CA . ASP B 1 7 ? -0.038 -1 9.445 1 94.38 7 ASP B CA 1
ATOM 1692 C C . ASP B 1 7 ? -0.773 0.289 9.805 1 94.38 7 ASP B C 1
ATOM 1694 O O . ASP B 1 7 ? -0.145 1.302 10.117 1 94.38 7 ASP B O 1
ATOM 1698 N N . LEU B 1 8 ? -2.107 0.214 9.852 1 95.25 8 LEU B N 1
ATOM 1699 C CA . LEU B 1 8 ? -2.883 1.445 9.961 1 95.25 8 LEU B CA 1
ATOM 1700 C C . LEU B 1 8 ? -3.443 1.612 11.375 1 95.25 8 LEU B C 1
ATOM 1702 O O . LEU B 1 8 ? -4.473 2.266 11.562 1 95.25 8 LEU B O 1
ATOM 1706 N N . GLY B 1 9 ? -2.766 0.944 12.281 1 92.75 9 GLY B N 1
ATOM 1707 C CA . GLY B 1 9 ? -3.121 1.218 13.664 1 92.75 9 GLY B CA 1
ATOM 1708 C C . GLY B 1 9 ? -3.021 2.688 14.031 1 92.75 9 GLY B C 1
ATOM 1709 O O . GLY B 1 9 ? -1.968 3.303 13.859 1 92.75 9 GLY B O 1
ATOM 1710 N N . GLY B 1 10 ? -4.129 3.289 14.453 1 90.81 10 GLY B N 1
ATOM 1711 C CA . GLY B 1 10 ? -4.121 4.688 14.844 1 90.81 10 GLY B CA 1
ATOM 1712 C C . GLY B 1 10 ? -4.539 5.625 13.727 1 90.81 10 GLY B C 1
ATOM 1713 O O . GLY B 1 10 ? -4.656 6.836 13.938 1 90.81 10 GLY B O 1
ATOM 1714 N N . PHE B 1 11 ? -4.699 5.082 12.586 1 95 11 PHE B N 1
ATOM 1715 C CA . PHE B 1 11 ? -5.121 5.902 11.461 1 95 11 PHE B CA 1
ATOM 1716 C C . PHE B 1 11 ? -6.625 5.789 11.242 1 95 11 PHE B C 1
ATOM 1718 O O . PHE B 1 11 ? -7.23 4.766 11.57 1 95 11 PHE B O 1
ATOM 1725 N N . ASN B 1 12 ? -7.188 6.871 10.711 1 96.62 12 ASN B N 1
ATOM 1726 C CA . ASN B 1 12 ? -8.617 6.934 10.445 1 96.62 12 ASN B CA 1
ATOM 1727 C C . ASN B 1 12 ? -8.922 6.762 8.953 1 96.62 12 ASN B C 1
ATOM 1729 O O . ASN B 1 12 ? -8.453 7.547 8.133 1 96.62 12 ASN B O 1
ATOM 1733 N N . VAL B 1 13 ? -9.742 5.719 8.672 1 97.88 13 VAL B N 1
ATOM 1734 C CA . VAL B 1 13 ? -10.125 5.438 7.289 1 97.88 13 VAL B CA 1
ATOM 1735 C C . VAL B 1 13 ? -11.609 5.734 7.09 1 97.88 13 VAL B C 1
ATOM 1737 O O . VAL B 1 13 ? -12.445 5.34 7.906 1 97.88 13 VAL B O 1
ATOM 1740 N N . LEU B 1 14 ? -11.891 6.492 6.055 1 98.5 14 LEU B N 1
ATOM 1741 C CA . LEU B 1 14 ? -13.258 6.852 5.699 1 98.5 14 LEU B CA 1
ATOM 1742 C C . LEU B 1 14 ? -13.695 6.148 4.418 1 98.5 14 LEU B C 1
ATOM 1744 O O . LEU B 1 14 ? -13.016 6.246 3.393 1 98.5 14 LEU B O 1
ATOM 1748 N N . ILE B 1 15 ? -14.828 5.43 4.523 1 98 15 ILE B N 1
ATOM 1749 C CA . ILE B 1 15 ? -15.344 4.727 3.35 1 98 15 ILE B CA 1
ATOM 1750 C C . ILE B 1 15 ? -16.719 5.277 2.982 1 98 15 ILE B C 1
ATOM 1752 O O . ILE B 1 15 ? -17.625 5.293 3.816 1 98 15 ILE B O 1
ATOM 1756 N N . PHE B 1 16 ? -16.828 5.801 1.765 1 98.25 16 PHE B N 1
ATOM 1757 C CA . PHE B 1 16 ? -18.141 6.168 1.216 1 98.25 16 PHE B CA 1
ATOM 1758 C C . PHE B 1 16 ? -18.688 5.059 0.328 1 98.25 16 PHE B C 1
ATOM 1760 O O . PHE B 1 16 ? -18.078 4.715 -0.69 1 98.25 16 PHE B O 1
ATOM 1767 N N . GLY B 1 17 ? -19.875 4.477 0.687 1 96.5 17 GLY B N 1
ATOM 1768 C CA . GLY B 1 17 ? -20.469 3.371 -0.051 1 96.5 17 GLY B CA 1
ATOM 1769 C C . GLY B 1 17 ? -20.172 2.016 0.558 1 96.5 17 GLY B C 1
ATOM 1770 O O . GLY B 1 17 ? -19 1.657 0.734 1 96.5 17 GLY B O 1
ATOM 1771 N N . PHE B 1 18 ? -21.188 1.259 0.781 1 94.69 18 PHE B N 1
ATOM 1772 C CA . PHE B 1 18 ? -21.016 -0.045 1.413 1 94.69 18 PHE B CA 1
ATOM 1773 C C . PHE B 1 18 ? -21.703 -1.132 0.601 1 94.69 18 PHE B C 1
ATOM 1775 O O . PHE B 1 18 ? -22.375 -2.01 1.163 1 94.69 18 PHE B O 1
ATOM 1782 N N . GLY B 1 19 ? -21.609 -1.007 -0.655 1 90.56 19 GLY B N 1
ATOM 1783 C CA . GLY B 1 19 ? -21.984 -2.088 -1.556 1 90.56 19 GLY B CA 1
ATOM 1784 C C . GLY B 1 19 ? -20.922 -3.172 -1.646 1 90.56 19 GLY B C 1
ATOM 1785 O O . GLY B 1 19 ? -20.141 -3.357 -0.715 1 90.56 19 GLY B O 1
ATOM 1786 N N . SER B 1 20 ? -20.859 -3.852 -2.75 1 87.31 20 SER B N 1
ATOM 1787 C CA . SER B 1 20 ? -19.953 -4.98 -2.914 1 87.31 20 SER B CA 1
ATOM 1788 C C . SER B 1 20 ? -18.484 -4.531 -2.826 1 87.31 20 SER B C 1
ATOM 1790 O O . SER B 1 20 ? -17.719 -5.086 -2.047 1 87.31 20 SER B O 1
ATOM 1792 N N . VAL B 1 21 ? -18.188 -3.471 -3.562 1 88.31 21 VAL B N 1
ATOM 1793 C CA . VAL B 1 21 ? -16.812 -2.98 -3.592 1 88.31 21 VAL B CA 1
ATOM 1794 C C . VAL B 1 21 ? -16.453 -2.371 -2.238 1 88.31 21 VAL B C 1
ATOM 1796 O O . VAL B 1 21 ? -15.398 -2.662 -1.681 1 88.31 21 VAL B O 1
ATOM 1799 N N . GLY B 1 22 ? -17.344 -1.499 -1.671 1 93.56 22 GLY B N 1
ATOM 1800 C CA . GLY B 1 22 ? -17.109 -0.874 -0.379 1 93.56 22 GLY B CA 1
ATOM 1801 C C . GLY B 1 22 ? -16.891 -1.877 0.739 1 93.56 22 GLY B C 1
ATOM 1802 O O . GLY B 1 22 ? -16 -1.699 1.578 1 93.56 22 GLY B O 1
ATOM 1803 N N . LYS B 1 23 ? -17.609 -2.943 0.643 1 89.88 23 LYS B N 1
ATOM 1804 C CA . LYS B 1 23 ? -17.516 -3.994 1.65 1 89.88 23 LYS B CA 1
ATOM 1805 C C . LYS B 1 23 ? -16.172 -4.73 1.545 1 89.88 23 LYS B C 1
ATOM 1807 O O . LYS B 1 23 ? -15.547 -5.031 2.561 1 89.88 23 LYS B O 1
ATOM 1812 N N . ARG B 1 24 ? -15.82 -5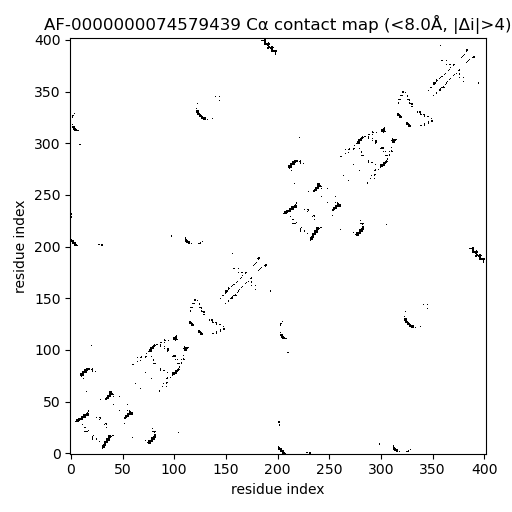.012 0.389 1 88.44 24 ARG B N 1
ATOM 1813 C CA . ARG B 1 24 ? -14.539 -5.676 0.177 1 88.44 24 ARG B CA 1
ATOM 1814 C C . ARG B 1 24 ? -13.383 -4.82 0.688 1 88.44 24 ARG B C 1
ATOM 1816 O O . ARG B 1 24 ? -12.461 -5.328 1.328 1 88.44 24 ARG B O 1
ATOM 1823 N N . ARG B 1 25 ? -13.484 -3.561 0.386 1 92.56 25 ARG B N 1
ATOM 1824 C CA . ARG B 1 25 ? -12.453 -2.654 0.883 1 92.56 25 ARG B CA 1
ATOM 1825 C C . ARG B 1 25 ? -12.484 -2.57 2.406 1 92.56 25 ARG B C 1
ATOM 1827 O O . ARG B 1 25 ? -11.438 -2.613 3.057 1 92.56 25 ARG B O 1
ATOM 1834 N N . PHE B 1 26 ? -13.641 -2.52 2.941 1 93.94 26 PHE B N 1
ATOM 1835 C CA . PHE B 1 26 ? -13.836 -2.475 4.387 1 93.94 26 PHE B CA 1
ATOM 1836 C C . PHE B 1 26 ? -13.133 -3.646 5.062 1 93.94 26 PHE B C 1
ATOM 1838 O O . PHE B 1 26 ? -12.367 -3.455 6.016 1 93.94 26 PHE B O 1
ATOM 1845 N N . GLU B 1 27 ? -13.352 -4.773 4.555 1 89.19 27 GLU B N 1
ATOM 1846 C CA . GLU B 1 27 ? -12.789 -5.98 5.152 1 89.19 27 GLU B CA 1
ATOM 1847 C C . GLU B 1 27 ? -11.266 -5.969 5.086 1 89.19 27 GLU B C 1
ATOM 1849 O O . GLU B 1 27 ? -10.594 -6.359 6.043 1 89.19 27 GLU B O 1
ATOM 1854 N N . LYS B 1 28 ? -10.734 -5.516 3.982 1 89.12 28 LYS B N 1
ATOM 1855 C CA . LYS B 1 28 ? -9.281 -5.457 3.816 1 89.12 28 LYS B CA 1
ATOM 1856 C C . LYS B 1 28 ? -8.656 -4.465 4.789 1 89.12 28 LYS B C 1
ATOM 1858 O O . LYS B 1 28 ? -7.637 -4.758 5.414 1 89.12 28 LYS B O 1
ATOM 1863 N N . PHE B 1 29 ? -9.32 -3.328 4.98 1 94 29 PHE B N 1
ATOM 1864 C CA . PHE B 1 29 ? -8.758 -2.281 5.824 1 94 29 PHE B CA 1
ATOM 1865 C C . PHE B 1 29 ? -8.984 -2.592 7.301 1 94 29 PHE B C 1
ATOM 1867 O O . PHE B 1 29 ? -8.234 -2.133 8.156 1 94 29 PHE B O 1
ATOM 1874 N N . LEU B 1 30 ? -10.016 -3.383 7.57 1 90.56 30 LEU B N 1
ATOM 1875 C CA . LEU B 1 30 ? -10.25 -3.812 8.945 1 90.56 30 LEU B CA 1
ATOM 1876 C C . LEU B 1 30 ? -9.086 -4.656 9.453 1 90.56 30 LEU B C 1
ATOM 1878 O O . LEU B 1 30 ? -8.68 -4.527 10.609 1 90.56 30 LEU B O 1
ATOM 1882 N N . LYS B 1 31 ? -8.492 -5.383 8.609 1 86.38 31 LYS B N 1
ATOM 1883 C CA . LYS B 1 31 ? -7.387 -6.27 8.961 1 86.38 31 LYS B CA 1
ATOM 1884 C C . LYS B 1 31 ? -6.121 -5.477 9.273 1 86.38 31 LYS B C 1
ATOM 1886 O O . LYS B 1 31 ? -5.219 -5.98 9.945 1 86.38 31 LYS B O 1
ATOM 1891 N N . SER B 1 32 ? -6.07 -4.289 8.836 1 88.69 32 SER B N 1
ATOM 1892 C CA . SER B 1 32 ? -4.895 -3.447 9.047 1 88.69 32 SER B CA 1
ATOM 1893 C C . SER B 1 32 ? -4.992 -2.682 10.359 1 88.69 32 SER B C 1
ATOM 1895 O O . SER B 1 32 ? -4.129 -1.858 10.672 1 88.69 32 SER B O 1
ATOM 1897 N N . ARG B 1 33 ? -6.016 -2.854 11.195 1 89.12 33 ARG B N 1
ATOM 1898 C CA . ARG B 1 33 ? -6.254 -2.27 12.516 1 89.12 33 ARG B CA 1
ATOM 1899 C C . ARG B 1 33 ? -6.629 -0.796 12.398 1 89.12 33 ARG B C 1
ATOM 1901 O O . ARG B 1 33 ? -6.465 -0.032 13.352 1 89.12 33 ARG B O 1
ATOM 1908 N N . ALA B 1 34 ? -7.102 -0.354 11.266 1 93.25 34 ALA B N 1
ATOM 1909 C CA . ALA B 1 34 ? -7.555 1.021 11.078 1 93.25 34 ALA B CA 1
ATOM 1910 C C . ALA B 1 34 ? -8.867 1.27 11.812 1 93.25 34 ALA B C 1
ATOM 1912 O O . ALA B 1 34 ? -9.648 0.341 12.031 1 93.25 34 ALA B O 1
ATOM 1913 N N . LYS B 1 35 ? -9.047 2.484 12.297 1 94.75 35 LYS B N 1
ATOM 1914 C CA . LYS B 1 35 ? -10.375 2.926 12.695 1 94.75 35 LYS B CA 1
ATOM 1915 C C . LYS B 1 35 ? -11.203 3.342 11.484 1 94.75 35 LYS B C 1
ATOM 1917 O O . LYS B 1 35 ? -10.867 4.309 10.797 1 94.75 35 LYS B O 1
ATOM 1922 N N . ILE B 1 36 ? -12.352 2.643 11.297 1 96.81 36 ILE B N 1
ATOM 1923 C CA . ILE B 1 36 ? -13.047 2.816 10.031 1 96.81 36 ILE B CA 1
ATOM 1924 C C . ILE B 1 36 ? -14.398 3.496 10.273 1 96.81 36 ILE B C 1
ATOM 1926 O O . ILE B 1 36 ? -15.117 3.145 11.211 1 96.81 36 ILE B O 1
ATOM 1930 N N . THR B 1 37 ? -14.695 4.488 9.523 1 97.38 37 THR B N 1
ATOM 1931 C CA . THR B 1 37 ? -16.016 5.121 9.438 1 97.38 37 THR B CA 1
ATOM 1932 C C . THR B 1 37 ? -16.609 4.926 8.055 1 97.38 37 THR B C 1
ATOM 1934 O O . THR B 1 37 ? -15.953 5.152 7.039 1 97.38 37 THR B O 1
ATOM 1937 N N . VAL B 1 38 ? -17.875 4.496 8.047 1 96.81 38 VAL B N 1
ATOM 1938 C CA . VAL B 1 38 ? -18.531 4.203 6.777 1 96.81 38 VAL B CA 1
ATOM 1939 C C . VAL B 1 38 ? -19.766 5.094 6.613 1 96.81 38 VAL B C 1
ATOM 1941 O O . VAL B 1 38 ? -20.578 5.219 7.535 1 96.81 38 VAL B O 1
ATOM 1944 N N . TYR B 1 39 ? -19.844 5.773 5.496 1 97.25 39 TYR B N 1
ATOM 1945 C CA . TYR B 1 39 ? -21.062 6.453 5.059 1 97.25 39 TYR B CA 1
ATOM 1946 C C . TYR B 1 39 ? -21.703 5.727 3.887 1 97.25 39 TYR B C 1
ATOM 1948 O O . TYR B 1 39 ? -21.062 5.508 2.855 1 97.25 39 TYR B O 1
ATOM 1956 N N . SER B 1 40 ? -22.938 5.359 4.027 1 96.38 40 SER B N 1
ATOM 1957 C CA . SER B 1 40 ? -23.641 4.668 2.953 1 96.38 40 SER B CA 1
ATOM 1958 C C . SER B 1 40 ? -25.125 4.988 2.975 1 96.38 40 SER B C 1
ATOM 1960 O O . SER B 1 40 ? -25.703 5.23 4.039 1 96.38 40 SER B O 1
ATOM 1962 N N . LYS B 1 41 ? -25.688 4.965 1.731 1 94.62 41 LYS B N 1
ATOM 1963 C CA . LYS B 1 41 ? -27.109 5.27 1.612 1 94.62 41 LYS B CA 1
ATOM 1964 C C . LYS B 1 41 ? -27.953 4.207 2.307 1 94.62 41 LYS B C 1
ATOM 1966 O O . LYS B 1 41 ? -28.969 4.523 2.92 1 94.62 41 LYS B O 1
ATOM 1971 N N . CYS B 1 42 ? -27.547 2.977 2.211 1 89.94 42 CYS B N 1
ATOM 1972 C CA . CYS B 1 42 ? -28.25 1.863 2.828 1 89.94 42 CYS B CA 1
ATOM 1973 C C . CYS B 1 42 ? -27.297 0.968 3.605 1 89.94 42 CYS B C 1
ATOM 1975 O O . CYS B 1 42 ? -26.25 0.568 3.088 1 89.94 42 CYS B O 1
ATOM 1977 N N . ILE B 1 43 ? -27.641 0.77 4.836 1 87.75 43 ILE B N 1
ATOM 1978 C CA . ILE B 1 43 ? -26.844 -0.099 5.68 1 87.75 43 ILE B CA 1
ATOM 1979 C C . ILE B 1 43 ? -27.719 -1.187 6.297 1 87.75 43 ILE B C 1
ATOM 1981 O O . ILE B 1 43 ? -28.75 -0.892 6.898 1 87.75 43 ILE B O 1
ATOM 1985 N N . ASP B 1 44 ? -27.328 -2.342 5.996 1 82.44 44 ASP B N 1
ATOM 1986 C CA . ASP B 1 44 ? -28.016 -3.441 6.664 1 82.44 44 ASP B CA 1
ATOM 1987 C C . ASP B 1 44 ? -27.484 -3.639 8.086 1 82.44 44 ASP B C 1
ATOM 1989 O O . ASP B 1 44 ? -26.328 -4.02 8.273 1 82.44 44 ASP B O 1
ATOM 1993 N N . LYS B 1 45 ? -28.391 -3.51 9.055 1 83.06 45 LYS B N 1
ATOM 1994 C CA . LYS B 1 45 ? -28 -3.551 10.461 1 83.06 45 LYS B CA 1
ATOM 1995 C C . LYS B 1 45 ? -27.469 -4.93 10.852 1 83.06 45 LYS B C 1
ATOM 1997 O O . LYS B 1 45 ? -26.562 -5.047 11.672 1 83.06 45 LYS B O 1
ATOM 2002 N N . ASN B 1 46 ? -28 -5.875 10.188 1 78.5 46 ASN B N 1
ATOM 2003 C CA . ASN B 1 46 ? -27.547 -7.234 10.477 1 78.5 46 ASN B CA 1
ATOM 2004 C C . ASN B 1 46 ? -26.141 -7.488 9.953 1 78.5 46 ASN B C 1
ATOM 2006 O O . ASN B 1 46 ? -25.406 -8.289 10.523 1 78.5 46 ASN B O 1
ATOM 2010 N N . ASP B 1 47 ? -25.844 -6.766 8.969 1 76.38 47 ASP B N 1
ATOM 2011 C CA . ASP B 1 47 ? -24.562 -6.957 8.297 1 76.38 47 ASP B CA 1
ATOM 2012 C C . ASP B 1 47 ? -23.438 -6.266 9.055 1 76.38 47 ASP B C 1
ATOM 2014 O O . ASP B 1 47 ? -22.312 -6.77 9.109 1 76.38 47 ASP B O 1
ATOM 2018 N N . ILE B 1 48 ? -23.828 -5.242 9.836 1 79.5 48 ILE B N 1
ATOM 2019 C CA . ILE B 1 48 ? -22.766 -4.398 10.367 1 79.5 48 ILE B CA 1
ATOM 2020 C C . ILE B 1 48 ? -22.516 -4.734 11.836 1 79.5 48 ILE B C 1
ATOM 2022 O O . ILE B 1 48 ? -21.5 -4.336 12.406 1 79.5 48 ILE B O 1
ATOM 2026 N N . SER B 1 49 ? -23.375 -5.441 12.477 1 78.75 49 SER B N 1
ATOM 2027 C CA . SER B 1 49 ? -23.281 -5.715 13.914 1 78.75 49 SER B CA 1
ATOM 2028 C C . SER B 1 49 ? -22.031 -6.508 14.25 1 78.75 49 SER B C 1
ATOM 2030 O O . SER B 1 49 ? -21.562 -6.477 15.391 1 78.75 49 SER B O 1
ATOM 2032 N N . LYS B 1 50 ? -21.5 -7.051 13.273 1 79.69 50 LYS B N 1
ATOM 2033 C CA . LYS B 1 50 ? -20.344 -7.918 13.5 1 79.69 50 LYS B CA 1
ATOM 2034 C C . LYS B 1 50 ? -19.047 -7.109 13.523 1 79.69 50 LYS B C 1
ATOM 2036 O O . LYS B 1 50 ? -18 -7.602 13.969 1 79.69 50 LYS B O 1
ATOM 2041 N N . TYR B 1 51 ? -19.203 -5.859 13.141 1 83 51 TYR B N 1
ATOM 2042 C CA . TYR B 1 51 ? -17.984 -5.059 13.047 1 83 51 TYR B CA 1
ATOM 2043 C C . TYR B 1 51 ? -17.891 -4.082 14.219 1 83 51 TYR B C 1
ATOM 2045 O O . TYR B 1 51 ? -18.531 -3.02 14.195 1 83 51 TYR B O 1
ATOM 2053 N N . LYS B 1 52 ? -17.109 -4.418 15.227 1 76.19 52 LYS B N 1
ATOM 2054 C CA . LYS B 1 52 ? -17.047 -3.645 16.453 1 76.19 52 LYS B CA 1
ATOM 2055 C C . LYS B 1 52 ? -16.125 -2.438 16.312 1 76.19 52 LYS B C 1
ATOM 2057 O O . LYS B 1 52 ? -16.312 -1.427 17 1 76.19 52 LYS B O 1
ATOM 2062 N N . ASN B 1 53 ? -15.148 -2.438 15.523 1 79.5 53 ASN B N 1
ATOM 2063 C CA . ASN B 1 53 ? -14.18 -1.354 15.43 1 79.5 53 ASN B CA 1
ATOM 2064 C C . ASN B 1 53 ? -14.477 -0.437 14.242 1 79.5 53 ASN B C 1
ATOM 2066 O O . ASN B 1 53 ? -13.562 0.165 13.672 1 79.5 53 ASN B O 1
ATOM 2070 N N . ALA B 1 54 ? -15.82 -0.39 13.898 1 92.38 54 ALA B N 1
ATOM 2071 C CA . ALA B 1 54 ? -16.219 0.46 12.781 1 92.38 54 ALA B CA 1
ATOM 2072 C C . ALA B 1 54 ? -17.5 1.222 13.102 1 92.38 54 ALA B C 1
ATOM 2074 O O . ALA B 1 54 ? -18.359 0.726 13.836 1 92.38 54 ALA B O 1
ATOM 2075 N N . ILE B 1 55 ? -17.547 2.465 12.664 1 94.12 55 ILE B N 1
ATOM 2076 C CA . ILE B 1 55 ? -18.719 3.305 12.836 1 94.12 55 ILE B CA 1
ATOM 2077 C C . ILE B 1 55 ? -19.438 3.463 11.492 1 94.12 55 ILE B C 1
ATOM 2079 O O . ILE B 1 55 ? -18.797 3.705 10.469 1 94.12 55 ILE B O 1
ATOM 2083 N N . PHE B 1 56 ? -20.734 3.312 11.531 1 94.88 56 PHE B N 1
ATOM 2084 C CA . PHE B 1 56 ? -21.531 3.383 10.312 1 94.88 56 PHE B CA 1
ATOM 2085 C C . PHE B 1 56 ? -22.547 4.52 10.383 1 94.88 56 PHE B C 1
ATOM 2087 O O . PHE B 1 56 ? -23.219 4.688 11.398 1 94.88 56 PHE B O 1
ATOM 2094 N N . PHE B 1 57 ? -22.625 5.281 9.328 1 94.25 57 PHE B N 1
ATOM 2095 C CA . PHE B 1 57 ? -23.625 6.348 9.188 1 94.25 57 PHE B CA 1
ATOM 2096 C C . PHE B 1 57 ? -24.453 6.148 7.93 1 94.25 57 PHE B C 1
ATOM 2098 O O . PHE B 1 57 ? -23.906 6.016 6.832 1 94.25 57 PHE B O 1
ATOM 2105 N N . GLU B 1 58 ? -25.703 6.113 8.133 1 94.31 58 GLU B N 1
ATOM 2106 C CA . GLU B 1 58 ? -26.594 6.105 6.973 1 94.31 58 GLU B CA 1
ATOM 2107 C C . GLU B 1 58 ? -26.766 7.508 6.398 1 94.31 58 GLU B C 1
ATOM 2109 O O . GLU B 1 58 ? -27.344 8.383 7.047 1 94.31 58 GLU B O 1
ATOM 2114 N N . SER B 1 59 ? -26.203 7.668 5.207 1 94.5 59 SER B N 1
ATOM 2115 C CA . SER B 1 59 ? -26.234 8.984 4.574 1 94.5 59 SER B CA 1
ATOM 2116 C C . SER B 1 59 ? -26.062 8.875 3.061 1 94.5 59 SER B C 1
ATOM 2118 O O . SER B 1 59 ? -25.219 8.109 2.58 1 94.5 59 SER B O 1
ATOM 2120 N N . ASP B 1 60 ? -26.938 9.648 2.383 1 95 60 ASP B N 1
ATOM 2121 C CA . ASP B 1 60 ? -26.812 9.742 0.932 1 95 60 ASP B CA 1
ATOM 2122 C C . ASP B 1 60 ? -25.844 10.859 0.542 1 95 60 ASP B C 1
ATOM 2124 O O . ASP B 1 60 ? -26.172 12.047 0.65 1 95 60 ASP B O 1
ATOM 2128 N N . VAL B 1 61 ? -24.766 10.477 0.024 1 95.44 61 VAL B N 1
ATOM 2129 C CA . VAL B 1 61 ? -23.688 11.414 -0.3 1 95.44 61 VAL B CA 1
ATOM 2130 C C . VAL B 1 61 ? -24.188 12.43 -1.324 1 95.44 61 VAL B C 1
ATOM 2132 O O . VAL B 1 61 ? -23.719 13.57 -1.356 1 95.44 61 VAL B O 1
ATOM 2135 N N . THR B 1 62 ? -25.141 11.992 -2.162 1 95.06 62 THR B N 1
ATOM 2136 C CA . THR B 1 62 ? -25.688 12.891 -3.17 1 95.06 62 THR B CA 1
ATOM 2137 C C . THR B 1 62 ? -26.281 14.141 -2.52 1 95.06 62 THR B C 1
ATOM 2139 O O . THR B 1 62 ? -26.359 15.195 -3.148 1 95.06 62 THR B O 1
ATOM 2142 N N . ASN B 1 63 ? -26.656 14.008 -1.286 1 95.56 63 ASN B N 1
ATOM 2143 C CA . ASN B 1 63 ? -27.297 15.109 -0.579 1 95.56 63 ASN B CA 1
ATOM 2144 C C . ASN B 1 63 ? -26.297 15.953 0.195 1 95.56 63 ASN B C 1
ATOM 2146 O O . ASN B 1 63 ? -26.656 16.953 0.818 1 95.56 63 ASN B O 1
ATOM 2150 N N . LEU B 1 64 ? -25.062 15.594 0.197 1 96.75 64 LEU B N 1
ATOM 2151 C CA . LEU B 1 64 ? -24.016 16.328 0.905 1 96.75 64 LEU B CA 1
ATOM 2152 C C . LEU B 1 64 ? -23.375 17.375 -0.005 1 96.75 64 LEU B C 1
ATOM 2154 O O . LEU B 1 64 ? -23.047 17.094 -1.155 1 96.75 64 LEU B O 1
ATOM 2158 N N . SER B 1 65 ? -23.203 18.562 0.545 1 97.25 65 SER B N 1
ATOM 2159 C CA . SER B 1 65 ? -22.453 19.594 -0.176 1 97.25 65 SER B CA 1
ATOM 2160 C C . SER B 1 65 ? -20.953 19.312 -0.12 1 97.25 65 SER B C 1
ATOM 2162 O O . SER B 1 65 ? -20.484 18.5 0.684 1 97.25 65 SER B O 1
ATOM 2164 N N . ASP B 1 66 ? -20.188 20.047 -0.977 1 97.25 66 ASP B N 1
ATOM 2165 C CA . ASP B 1 66 ? -18.734 19.891 -0.967 1 97.25 66 ASP B CA 1
ATOM 2166 C C . ASP B 1 66 ? -18.141 20.375 0.356 1 97.25 66 ASP B C 1
ATOM 2168 O O . ASP B 1 66 ? -17.141 19.828 0.826 1 97.25 66 ASP B O 1
ATOM 2172 N N . GLU B 1 67 ? -18.828 21.281 0.92 1 97.62 67 GLU B N 1
ATOM 2173 C CA . GLU B 1 67 ? -18.391 21.781 2.219 1 97.62 67 GLU B CA 1
ATOM 2174 C C . GLU B 1 67 ? -18.594 20.734 3.311 1 97.62 67 GLU B C 1
ATOM 2176 O O . GLU B 1 67 ? -17.75 20.578 4.199 1 97.62 67 GLU B O 1
ATOM 2181 N N . GLU B 1 68 ? -19.688 20.094 3.199 1 97.62 68 GLU B N 1
ATOM 2182 C CA . GLU B 1 68 ? -19.953 19.031 4.156 1 97.62 68 GLU B CA 1
ATOM 2183 C C . GLU B 1 68 ? -18.984 17.875 3.98 1 97.62 68 GLU B C 1
ATOM 2185 O O . GLU B 1 68 ? -18.469 17.328 4.961 1 97.62 68 GLU B O 1
ATOM 2190 N N . LEU B 1 69 ? -18.734 17.578 2.764 1 98 69 LEU B N 1
ATOM 2191 C CA . LEU B 1 69 ? -17.75 16.547 2.471 1 98 69 LEU B CA 1
ATOM 2192 C C . LEU B 1 69 ? -16.375 16.922 3.021 1 98 69 LEU B C 1
ATOM 2194 O O . LEU B 1 69 ? -15.703 16.094 3.635 1 98 69 LEU B O 1
ATOM 2198 N N . TYR B 1 70 ? -16.062 18.172 2.785 1 98.31 70 TYR B N 1
ATOM 2199 C CA . TYR B 1 70 ? -14.789 18.688 3.289 1 98.31 70 TYR B CA 1
ATOM 2200 C C . TYR B 1 70 ? -14.688 18.5 4.797 1 98.31 70 TYR B C 1
ATOM 2202 O O . TYR B 1 70 ? -13.672 18.016 5.297 1 98.31 70 TYR B O 1
ATOM 2210 N N . SER B 1 71 ? -15.734 18.812 5.48 1 98.25 71 SER B N 1
ATOM 2211 C CA . SER B 1 71 ? -15.766 18.734 6.938 1 98.25 71 SER B CA 1
ATOM 2212 C C . SER B 1 71 ? -15.625 17.297 7.414 1 98.25 71 SER B C 1
ATOM 2214 O O . SER B 1 71 ? -14.984 17.031 8.438 1 98.25 71 SER B O 1
ATOM 2216 N N . ILE B 1 72 ? -16.188 16.375 6.703 1 97.88 72 ILE B N 1
ATOM 2217 C CA . ILE B 1 72 ? -16.141 14.953 7.062 1 97.88 72 ILE B CA 1
ATOM 2218 C C . ILE B 1 72 ? -14.742 14.406 6.766 1 97.88 72 ILE B C 1
ATOM 2220 O O . ILE B 1 72 ? -14.133 13.742 7.609 1 97.88 72 ILE B O 1
ATOM 2224 N N . ILE B 1 73 ? -14.172 14.789 5.629 1 98.31 73 ILE B N 1
ATOM 2225 C CA . ILE B 1 73 ? -12.961 14.188 5.082 1 98.31 73 ILE B CA 1
ATOM 2226 C C . ILE B 1 73 ? -11.742 14.695 5.844 1 98.31 73 ILE B C 1
ATOM 2228 O O . ILE B 1 73 ? -10.789 13.953 6.07 1 98.31 73 ILE B O 1
ATOM 2232 N N . LYS B 1 74 ? -11.781 15.914 6.297 1 97.62 74 LYS B N 1
ATOM 2233 C CA . LYS B 1 74 ? -10.609 16.562 6.875 1 97.62 74 LYS B CA 1
ATOM 2234 C C . LYS B 1 74 ? -10.109 15.805 8.102 1 97.62 74 LYS B C 1
ATOM 2236 O O . LYS B 1 74 ? -8.914 15.852 8.414 1 97.62 74 LYS B O 1
ATOM 2241 N N . ASN B 1 75 ? -10.984 15.023 8.703 1 95.88 75 ASN B N 1
ATOM 2242 C CA . ASN B 1 75 ? -10.625 14.352 9.953 1 95.88 75 ASN B CA 1
ATOM 2243 C C . ASN B 1 75 ? -10.18 12.914 9.703 1 95.88 75 ASN B C 1
ATOM 2245 O O . ASN B 1 75 ? -10.047 12.133 10.648 1 95.88 75 ASN B O 1
ATOM 2249 N N . HIS B 1 76 ? -10 12.531 8.555 1 97.5 76 HIS B N 1
ATOM 2250 C CA . HIS B 1 76 ? -9.594 11.18 8.195 1 97.5 76 HIS B CA 1
ATOM 2251 C C . HIS B 1 76 ? -8.289 11.188 7.398 1 97.5 76 HIS B C 1
ATOM 2253 O O . HIS B 1 76 ? -7.906 12.219 6.844 1 97.5 76 HIS B O 1
ATOM 2259 N N . ASP B 1 77 ? -7.625 10.055 7.418 1 95.88 77 ASP B N 1
ATOM 2260 C CA . ASP B 1 77 ? -6.305 9.969 6.805 1 95.88 77 ASP B CA 1
ATOM 2261 C C . ASP B 1 77 ? -6.383 9.328 5.418 1 95.88 77 ASP B C 1
ATOM 2263 O O . ASP B 1 77 ? -5.664 9.734 4.5 1 95.88 77 ASP B O 1
ATOM 2267 N N . ILE B 1 78 ? -7.195 8.352 5.281 1 98 78 ILE B N 1
ATOM 2268 C CA . ILE B 1 78 ? -7.383 7.621 4.031 1 98 78 ILE B CA 1
ATOM 2269 C C . ILE B 1 78 ? -8.859 7.637 3.641 1 98 78 ILE B C 1
ATOM 2271 O O . ILE B 1 78 ? -9.734 7.383 4.473 1 98 78 ILE B O 1
ATOM 2275 N N . ILE B 1 79 ? -9.102 7.977 2.408 1 98.62 79 ILE B N 1
ATOM 2276 C CA . ILE B 1 79 ? -10.461 8.094 1.903 1 98.62 79 ILE B CA 1
ATOM 2277 C C . ILE B 1 79 ? -10.703 7.047 0.823 1 98.62 79 ILE B C 1
ATOM 2279 O O . ILE B 1 79 ? -9.969 6.98 -0.166 1 98.62 79 ILE B O 1
ATOM 2283 N N . ILE B 1 80 ? -11.719 6.242 1.069 1 98.31 80 ILE B N 1
ATOM 2284 C CA . ILE B 1 80 ? -12.164 5.258 0.091 1 98.31 80 ILE B CA 1
ATOM 2285 C C . ILE B 1 80 ? -13.57 5.602 -0.396 1 98.31 80 ILE B C 1
ATOM 2287 O O . ILE B 1 80 ? -14.477 5.828 0.412 1 98.31 80 ILE B O 1
ATOM 2291 N N . THR B 1 81 ? -13.75 5.703 -1.686 1 98.19 81 THR B N 1
ATOM 2292 C CA . THR B 1 81 ? -15.078 5.988 -2.215 1 98.19 81 THR B CA 1
ATOM 2293 C C . THR B 1 81 ? -15.492 4.934 -3.236 1 98.19 81 THR B C 1
ATOM 2295 O O . THR B 1 81 ? -14.758 4.672 -4.195 1 98.19 81 THR B O 1
ATOM 2298 N N . ALA B 1 82 ? -16.609 4.293 -2.969 1 96.19 82 ALA B N 1
ATOM 2299 C CA . ALA B 1 82 ? -17.141 3.213 -3.795 1 96.19 82 ALA B CA 1
ATOM 2300 C C . ALA B 1 82 ? -18.625 3.389 -4.039 1 96.19 82 ALA B C 1
ATOM 2302 O O . ALA B 1 82 ? -19.422 2.488 -3.748 1 96.19 82 ALA B O 1
ATOM 2303 N N . ILE B 1 83 ? -19 4.453 -4.609 1 95.5 83 ILE B N 1
ATOM 2304 C CA . ILE B 1 83 ? -20.406 4.773 -4.863 1 95.5 83 ILE B CA 1
ATOM 2305 C C . ILE B 1 83 ? -20.672 4.793 -6.367 1 95.5 83 ILE B C 1
ATOM 2307 O O . ILE B 1 83 ? -20.859 3.744 -6.984 1 95.5 83 ILE B O 1
ATOM 2311 N N . ASP B 1 84 ? -20.719 5.887 -7.035 1 93.19 84 ASP B N 1
ATOM 2312 C CA . ASP B 1 84 ? -20.844 6.051 -8.477 1 93.19 84 ASP B CA 1
ATOM 2313 C C . ASP B 1 84 ? -19.859 7.09 -9 1 93.19 84 ASP B C 1
ATOM 2315 O O . ASP B 1 84 ? -19.156 7.73 -8.219 1 93.19 84 ASP B O 1
ATOM 2319 N N . GLU B 1 85 ? -19.781 7.191 -10.266 1 94 85 GLU B N 1
ATOM 2320 C CA . GLU B 1 85 ? -18.766 8.016 -10.898 1 94 85 GLU B CA 1
ATOM 2321 C C . GLU B 1 85 ? -18.891 9.477 -10.469 1 94 85 GLU B C 1
ATOM 2323 O O . GLU B 1 85 ? -17.891 10.117 -10.141 1 94 85 GLU B O 1
ATOM 2328 N N . GLU B 1 86 ? -20.094 9.961 -10.453 1 95.38 86 GLU B N 1
ATOM 2329 C CA . GLU B 1 86 ? -20.312 11.367 -10.141 1 95.38 86 GLU B CA 1
ATOM 2330 C C . GLU B 1 86 ? -19.922 11.68 -8.703 1 95.38 86 GLU B C 1
ATOM 2332 O O . GLU B 1 86 ? -19.141 12.617 -8.461 1 95.38 86 GLU B O 1
ATOM 2337 N N . ASN B 1 87 ? -20.375 10.938 -7.816 1 96.75 87 ASN B N 1
ATOM 2338 C CA . ASN B 1 87 ? -20.062 11.164 -6.41 1 96.75 87 ASN B CA 1
ATOM 2339 C C . ASN B 1 87 ? -18.609 10.867 -6.102 1 96.75 87 ASN B C 1
ATOM 2341 O O . ASN B 1 87 ? -17.969 11.594 -5.336 1 96.75 87 ASN B O 1
ATOM 2345 N N . ASN B 1 88 ? -18.109 9.852 -6.668 1 97.19 88 ASN B N 1
ATOM 2346 C CA . ASN B 1 88 ? -16.688 9.531 -6.473 1 97.19 88 ASN B CA 1
ATOM 2347 C C . ASN B 1 88 ? -15.789 10.688 -6.91 1 97.19 88 ASN B C 1
ATOM 2349 O O . ASN B 1 88 ? -14.844 11.039 -6.211 1 97.19 88 ASN B O 1
ATOM 2353 N N . LYS B 1 89 ? -16.094 11.258 -8.031 1 96.62 89 LYS B N 1
ATOM 2354 C CA . LYS B 1 89 ? -15.312 12.383 -8.531 1 96.62 89 LYS B CA 1
ATOM 2355 C C . LYS B 1 89 ? -15.32 13.539 -7.535 1 96.62 89 LYS B C 1
ATOM 2357 O O . LYS B 1 89 ? -14.273 14.148 -7.281 1 96.62 89 LYS B O 1
ATOM 2362 N N . ARG B 1 90 ? -16.453 13.812 -6.996 1 97 90 ARG B N 1
ATOM 2363 C CA . ARG B 1 90 ? -16.578 14.883 -6.012 1 97 90 ARG B CA 1
ATOM 2364 C C . ARG B 1 90 ? -15.742 14.594 -4.77 1 97 90 ARG B C 1
ATOM 2366 O O . ARG B 1 90 ? -15 15.453 -4.301 1 97 90 ARG B O 1
ATOM 2373 N N . ILE B 1 91 ? -15.891 13.43 -4.301 1 97.81 91 ILE B N 1
ATOM 2374 C CA . ILE B 1 91 ? -15.195 13.016 -3.086 1 97.81 91 ILE B CA 1
ATOM 2375 C C . ILE B 1 91 ? -13.688 13.07 -3.316 1 97.81 91 ILE B C 1
ATOM 2377 O O . ILE B 1 91 ? -12.938 13.57 -2.475 1 97.81 91 ILE B O 1
ATOM 2381 N N . VAL B 1 92 ? -13.273 12.602 -4.473 1 97.69 92 VAL B N 1
ATOM 2382 C CA . VAL B 1 92 ? -11.852 12.578 -4.82 1 97.69 92 VAL B CA 1
ATOM 2383 C C . VAL B 1 92 ? -11.312 14.008 -4.875 1 97.69 92 VAL B C 1
ATOM 2385 O O . VAL B 1 92 ? -10.227 14.281 -4.359 1 97.69 92 VAL B O 1
ATOM 2388 N N . SER B 1 93 ? -12.039 14.852 -5.449 1 97.12 93 SER B N 1
ATOM 2389 C CA . SER B 1 93 ? -11.617 16.25 -5.57 1 97.12 93 SER B CA 1
ATOM 2390 C C . SER B 1 93 ? -11.43 16.891 -4.199 1 97.12 93 SER B C 1
ATOM 2392 O O . SER B 1 93 ? -10.406 17.516 -3.941 1 97.12 93 SER B O 1
ATOM 2394 N N . VAL B 1 94 ? -12.375 16.703 -3.338 1 97.75 94 VAL B N 1
ATOM 2395 C CA . VAL B 1 94 ? -12.305 17.281 -2 1 97.75 94 VAL B CA 1
ATOM 2396 C C . VAL B 1 94 ? -11.141 16.656 -1.228 1 97.75 94 VAL B C 1
ATOM 2398 O O . VAL B 1 94 ? -10.367 17.375 -0.586 1 97.75 94 VAL B O 1
ATOM 2401 N N . ALA B 1 95 ? -11.023 15.383 -1.334 1 97.62 95 ALA B N 1
ATOM 2402 C CA . ALA B 1 95 ? -9.969 14.672 -0.615 1 97.62 95 ALA B CA 1
ATOM 2403 C C . ALA B 1 95 ? -8.586 15.102 -1.101 1 97.62 95 ALA B C 1
ATOM 2405 O O . ALA B 1 95 ? -7.652 15.227 -0.305 1 97.62 95 ALA B O 1
ATOM 2406 N N . LYS B 1 96 ? -8.477 15.281 -2.389 1 95.88 96 LYS B N 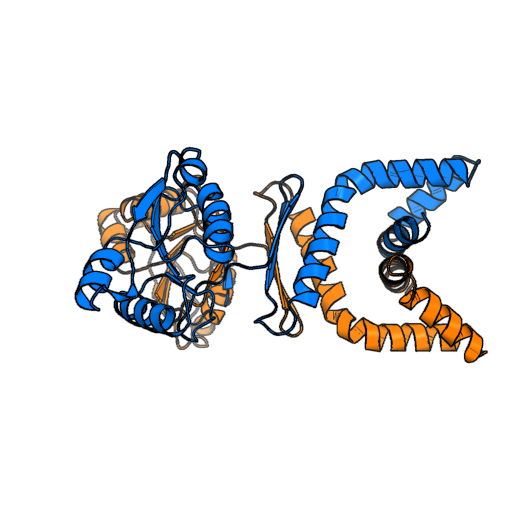1
ATOM 2407 C CA . LYS B 1 96 ? -7.211 15.719 -2.977 1 95.88 96 LYS B CA 1
ATOM 2408 C C . LYS B 1 96 ? -6.797 17.078 -2.434 1 95.88 96 LYS B C 1
ATOM 2410 O O . LYS B 1 96 ? -5.621 17.297 -2.131 1 95.88 96 LYS B O 1
ATOM 2415 N N . SER B 1 97 ? -7.754 17.938 -2.328 1 95.56 97 SER B N 1
ATOM 2416 C CA . SER B 1 97 ? -7.469 19.281 -1.827 1 95.56 97 SER B CA 1
ATOM 2417 C C . SER B 1 97 ? -6.953 19.234 -0.393 1 95.56 97 SER B C 1
ATOM 2419 O O . SER B 1 97 ? -6.293 20.172 0.065 1 95.56 97 SER B O 1
ATOM 2421 N N . LEU B 1 98 ? -7.219 18.141 0.252 1 95.88 98 LEU B N 1
ATOM 2422 C CA . LEU B 1 98 ? -6.797 17.969 1.637 1 95.88 98 LEU B CA 1
ATOM 2423 C C . LEU B 1 98 ? -5.578 17.062 1.724 1 95.88 98 LEU B C 1
ATOM 2425 O O . LEU B 1 98 ? -5.18 16.656 2.816 1 95.88 98 LEU B O 1
ATOM 2429 N N . LYS B 1 99 ? -4.996 16.641 0.63 1 93 99 LYS B N 1
ATOM 2430 C CA . LYS B 1 99 ? -3.791 15.82 0.52 1 93 99 LYS B CA 1
ATOM 2431 C C . LYS B 1 99 ? -3.965 14.484 1.231 1 93 99 LYS B C 1
ATOM 2433 O O . LYS B 1 99 ? -3.094 14.062 1.997 1 93 99 LYS B O 1
ATOM 2438 N N . LYS B 1 100 ? -5.129 13.891 0.941 1 96.56 100 LYS B N 1
ATOM 2439 C CA . LYS B 1 100 ? -5.406 12.586 1.527 1 96.56 100 LYS B CA 1
ATOM 2440 C C . LYS B 1 100 ? -4.938 11.461 0.606 1 96.56 100 LYS B C 1
ATOM 2442 O O . LYS B 1 100 ? -4.695 11.68 -0.582 1 96.56 100 LYS B O 1
ATOM 2447 N N . PHE B 1 101 ? -4.707 10.32 1.212 1 97.06 101 PHE B N 1
ATOM 2448 C CA . PHE B 1 101 ? -4.648 9.109 0.403 1 97.06 101 PHE B CA 1
ATOM 2449 C C . PHE B 1 101 ? -6.039 8.688 -0.049 1 97.06 101 PHE B C 1
ATOM 2451 O O . PHE B 1 101 ? -6.969 8.633 0.758 1 97.06 101 PHE B O 1
ATOM 2458 N N . ILE B 1 102 ? -6.129 8.445 -1.378 1 97.94 102 ILE B N 1
ATOM 2459 C CA . ILE B 1 102 ? -7.461 8.305 -1.953 1 97.94 102 ILE B CA 1
ATOM 2460 C C . ILE B 1 102 ? -7.535 7.012 -2.77 1 97.94 102 ILE B C 1
ATOM 2462 O O . ILE B 1 102 ? -6.73 6.801 -3.682 1 97.94 102 ILE B O 1
ATOM 2466 N N . ASN B 1 103 ? -8.516 6.188 -2.422 1 97.19 103 ASN B N 1
ATOM 2467 C CA . ASN B 1 103 ? -8.898 5.031 -3.227 1 97.19 103 ASN B CA 1
ATOM 2468 C C . ASN B 1 103 ? -10.312 5.18 -3.783 1 97.19 103 ASN B C 1
ATOM 2470 O O . ASN B 1 103 ? -11.266 5.371 -3.027 1 97.19 103 ASN B O 1
ATOM 2474 N N . SER B 1 104 ? -10.375 5.074 -5.066 1 96.44 104 SER B N 1
ATOM 2475 C CA . SER B 1 104 ? -11.672 5.211 -5.711 1 96.44 104 SER B CA 1
ATOM 2476 C C . SER B 1 104 ? -12.008 3.986 -6.555 1 96.44 104 SER B C 1
ATOM 2478 O O . SER B 1 104 ? -11.156 3.479 -7.285 1 96.44 104 SER B O 1
ATOM 2480 N N . SER B 1 105 ? -13.273 3.543 -6.488 1 91.12 105 SER B N 1
ATOM 2481 C CA . SER B 1 105 ? -13.711 2.367 -7.238 1 91.12 105 SER B CA 1
ATOM 2482 C C . SER B 1 105 ? -13.82 2.672 -8.727 1 91.12 105 SER B C 1
ATOM 2484 O O . SER B 1 105 ? -13.883 1.757 -9.547 1 91.12 105 SER B O 1
ATOM 2486 N N . THR B 1 106 ? -13.875 3.902 -9.078 1 86.88 106 THR B N 1
ATOM 2487 C CA . THR B 1 106 ? -14 4.27 -10.484 1 86.88 106 THR B CA 1
ATOM 2488 C C . THR B 1 106 ? -12.672 4.801 -11.023 1 86.88 106 THR B C 1
ATOM 2490 O O . THR B 1 106 ? -12.617 5.305 -12.148 1 86.88 106 THR B O 1
ATOM 2493 N N . PHE B 1 107 ? -11.68 4.672 -10.336 1 75.5 107 PHE B N 1
ATOM 2494 C CA . PHE B 1 107 ? -10.289 4.883 -10.719 1 75.5 107 PHE B CA 1
ATOM 2495 C C . PHE B 1 107 ? -10.094 6.273 -11.312 1 75.5 107 PHE B C 1
ATOM 2497 O O . PHE B 1 107 ? -9.516 6.422 -12.391 1 75.5 107 PHE B O 1
ATOM 2504 N N . GLU B 1 108 ? -10.5 7.262 -10.609 1 77.69 108 GLU B N 1
ATOM 2505 C CA . GLU B 1 108 ? -10.164 8.633 -10.977 1 77.69 108 GLU B CA 1
ATOM 2506 C C . GLU B 1 108 ? -8.648 8.836 -11.031 1 77.69 108 GLU B C 1
ATOM 2508 O O . GLU B 1 108 ? -7.914 8.258 -10.227 1 77.69 108 GLU B O 1
ATOM 2513 N N . LYS B 1 109 ? -8.211 9.633 -11.93 1 81 109 LYS B N 1
ATOM 2514 C CA . LYS B 1 109 ? -6.789 9.898 -12.141 1 81 109 LYS B CA 1
ATOM 2515 C C . LYS B 1 109 ? -6.125 10.406 -10.859 1 81 109 LYS B C 1
ATOM 2517 O O . LYS B 1 109 ? -4.941 10.156 -10.633 1 81 109 LYS B O 1
ATOM 2522 N N . GLU B 1 110 ? -6.973 11.023 -10.055 1 88.56 110 GLU B N 1
ATOM 2523 C CA . GLU B 1 110 ? -6.426 11.68 -8.867 1 88.56 110 GLU B CA 1
ATOM 2524 C C . GLU B 1 110 ? -6.297 10.695 -7.711 1 88.56 110 GLU B C 1
ATOM 2526 O O . GLU B 1 110 ? -5.738 11.031 -6.664 1 88.56 110 GLU B O 1
ATOM 2531 N N . SER B 1 111 ? -6.816 9.492 -7.938 1 91.62 111 SER B N 1
ATOM 2532 C CA . SER B 1 111 ? -6.609 8.477 -6.91 1 91.62 111 SER B CA 1
ATOM 2533 C C . SER B 1 111 ? -5.129 8.133 -6.766 1 91.62 111 SER B C 1
ATOM 2535 O O . SER B 1 111 ? -4.426 7.957 -7.762 1 91.62 111 SER B O 1
ATOM 2537 N N . ASN B 1 112 ? -4.672 8.148 -5.492 1 95.12 112 ASN B N 1
ATOM 2538 C CA . ASN B 1 112 ? -3.242 7.949 -5.281 1 95.12 112 ASN B CA 1
ATOM 2539 C C . ASN B 1 112 ? -2.969 6.73 -4.402 1 95.12 112 ASN B C 1
ATOM 2541 O O . ASN B 1 112 ? -1.837 6.516 -3.963 1 95.12 112 ASN B O 1
ATOM 2545 N N . LEU B 1 113 ? -3.943 6.023 -4.082 1 96.56 113 LEU B N 1
ATOM 2546 C CA . LEU B 1 113 ? -3.842 4.77 -3.348 1 96.56 113 LEU B CA 1
ATOM 2547 C C . LEU B 1 113 ? -4.645 3.668 -4.035 1 96.56 113 LEU B C 1
ATOM 2549 O O . LEU B 1 113 ? -5.844 3.83 -4.277 1 96.56 113 LEU B O 1
ATOM 2553 N N . ILE B 1 114 ? -3.975 2.594 -4.32 1 93.5 114 ILE B N 1
ATOM 2554 C CA . ILE B 1 114 ? -4.625 1.471 -4.984 1 93.5 114 ILE B CA 1
ATOM 2555 C C . ILE B 1 114 ? -4.551 0.231 -4.098 1 93.5 114 ILE B C 1
ATOM 2557 O O . ILE B 1 114 ? -3.51 -0.05 -3.498 1 93.5 114 ILE B O 1
ATOM 2561 N N . VAL B 1 115 ? -5.668 -0.377 -3.98 1 91.31 115 VAL B N 1
ATOM 2562 C CA . VAL B 1 115 ? -5.688 -1.683 -3.328 1 91.31 115 VAL B CA 1
ATOM 2563 C C . VAL B 1 115 ? -5.555 -2.785 -4.375 1 91.31 115 VAL B C 1
ATOM 2565 O O . VAL B 1 115 ? -6.488 -3.037 -5.141 1 91.31 115 VAL B O 1
ATOM 2568 N N . PRO B 1 116 ? -4.441 -3.424 -4.352 1 87.75 116 PRO B N 1
ATOM 2569 C CA . PRO B 1 116 ? -4.184 -4.418 -5.398 1 87.75 116 PRO B CA 1
ATOM 2570 C C . PRO B 1 116 ? -4.82 -5.773 -5.09 1 87.75 116 PRO B C 1
ATOM 2572 O O . PRO B 1 116 ? -5.363 -5.973 -4.004 1 87.75 116 PRO B O 1
ATOM 2575 N N . ALA B 1 117 ? -4.855 -6.602 -6.145 1 79.62 117 ALA B N 1
ATOM 2576 C CA . ALA B 1 117 ? -5.109 -8.008 -5.852 1 79.62 117 ALA B CA 1
ATOM 2577 C C . ALA B 1 117 ? -4.023 -8.586 -4.953 1 79.62 117 ALA B C 1
ATOM 2579 O O . ALA B 1 117 ? -2.834 -8.328 -5.156 1 79.62 117 ALA B O 1
ATOM 2580 N N . CYS B 1 118 ? -4.504 -9.234 -3.848 1 81.62 118 CYS B N 1
ATOM 2581 C CA . CYS B 1 118 ? -3.508 -9.703 -2.896 1 81.62 118 CYS B CA 1
ATOM 2582 C C . CYS B 1 118 ? -3.975 -10.984 -2.207 1 81.62 118 CYS B C 1
ATOM 2584 O O . CYS B 1 118 ? -5.148 -11.352 -2.301 1 81.62 118 CYS B O 1
ATOM 2586 N N . CYS B 1 119 ? -3.012 -11.641 -1.677 1 71.69 119 CYS B N 1
ATOM 2587 C CA . CYS B 1 119 ? -3.299 -12.844 -0.904 1 71.69 119 CYS B CA 1
ATOM 2588 C C . CYS B 1 119 ? -2.238 -13.07 0.166 1 71.69 119 CYS B C 1
ATOM 2590 O O . CYS B 1 119 ? -1.141 -12.523 0.087 1 71.69 119 CYS B O 1
ATOM 2592 N N . GLU B 1 120 ? -2.66 -13.703 1.184 1 76.06 120 GLU B N 1
ATOM 2593 C CA . GLU B 1 120 ? -1.756 -14.086 2.262 1 76.06 120 GLU B CA 1
ATOM 2594 C C . GLU B 1 120 ? -1.813 -15.586 2.52 1 76.06 120 GLU B C 1
ATOM 2596 O O . GLU B 1 120 ? -2.893 -16.156 2.721 1 76.06 120 GLU B O 1
ATOM 2601 N N . VAL B 1 121 ? -0.641 -16.172 2.367 1 64.94 121 VAL B N 1
ATOM 2602 C CA . VAL B 1 121 ? -0.547 -17.594 2.615 1 64.94 121 VAL B CA 1
ATOM 2603 C C . VAL B 1 121 ? 0.629 -17.891 3.545 1 64.94 121 VAL B C 1
ATOM 2605 O O . VAL B 1 121 ? 1.768 -17.516 3.252 1 64.94 121 VAL B O 1
ATOM 2608 N N . ASP B 1 122 ? 0.348 -18.516 4.648 1 65.69 122 ASP B N 1
ATOM 2609 C CA . ASP B 1 122 ? 1.358 -18.984 5.594 1 65.69 122 ASP B CA 1
ATOM 2610 C C . ASP B 1 122 ? 2.316 -17.859 5.973 1 65.69 122 ASP B C 1
ATOM 2612 O O . ASP B 1 122 ? 3.535 -18.047 5.98 1 65.69 122 ASP B O 1
ATOM 2616 N N . GLY B 1 123 ? 1.839 -16.719 6.074 1 72.12 123 GLY B N 1
ATOM 2617 C CA . GLY B 1 123 ? 2.637 -15.594 6.551 1 72.12 123 GLY B CA 1
ATOM 2618 C C . GLY B 1 123 ? 3.303 -14.82 5.434 1 72.12 123 GLY B C 1
ATOM 2619 O O . GLY B 1 123 ? 4.031 -13.852 5.688 1 72.12 123 GLY B O 1
ATOM 2620 N N . VAL B 1 124 ? 3.111 -15.273 4.242 1 73.56 124 VAL B N 1
ATOM 2621 C CA . VAL B 1 124 ? 3.66 -14.57 3.086 1 73.56 124 VAL B CA 1
ATOM 2622 C C . VAL B 1 124 ? 2.559 -13.773 2.393 1 73.56 124 VAL B C 1
ATOM 2624 O O . VAL B 1 124 ? 1.524 -14.336 2.016 1 73.56 124 VAL B O 1
ATOM 2627 N N . SER B 1 125 ? 2.779 -12.516 2.359 1 83.19 125 SER B N 1
ATOM 2628 C CA . SER B 1 125 ? 1.818 -11.648 1.682 1 83.19 125 SER B CA 1
ATOM 2629 C C . SER B 1 125 ? 2.324 -11.234 0.304 1 83.19 125 SER B C 1
ATOM 2631 O O . SER B 1 125 ? 3.506 -10.922 0.139 1 83.19 125 SER B O 1
ATOM 2633 N N . PHE B 1 126 ? 1.369 -11.336 -0.578 1 77.56 126 PHE B N 1
ATOM 2634 C CA . PHE B 1 126 ? 1.7 -11 -1.956 1 77.56 126 PHE B CA 1
ATOM 2635 C C . PHE B 1 126 ? 0.664 -10.047 -2.541 1 77.56 126 PHE B C 1
ATOM 2637 O O . PHE B 1 126 ? -0.527 -10.156 -2.248 1 77.56 126 PHE B O 1
ATOM 2644 N N . ALA B 1 127 ? 1.202 -9.078 -3.338 1 85.81 127 ALA B N 1
ATOM 2645 C CA . ALA B 1 127 ? 0.316 -8.133 -4.016 1 85.81 127 ALA B CA 1
ATOM 2646 C C . ALA B 1 127 ? 0.728 -7.945 -5.473 1 85.81 127 ALA B C 1
ATOM 2648 O O . ALA B 1 127 ? 1.919 -7.91 -5.785 1 85.81 127 ALA B O 1
ATOM 2649 N N . VAL B 1 128 ? -0.274 -7.824 -6.363 1 80.06 128 VAL B N 1
ATOM 2650 C CA . VAL B 1 128 ? -0.015 -7.641 -7.785 1 80.06 128 VAL B CA 1
ATOM 2651 C C . VAL B 1 128 ? -0.882 -6.508 -8.328 1 80.06 128 VAL B C 1
ATOM 2653 O O . VAL B 1 128 ? -2.059 -6.395 -7.973 1 80.06 128 VAL B O 1
ATOM 2656 N N . TYR B 1 129 ? -0.212 -5.68 -9.039 1 80.62 129 TYR B N 1
ATOM 2657 C CA . TYR B 1 129 ? -0.886 -4.547 -9.664 1 80.62 129 TYR B CA 1
ATOM 2658 C C . TYR B 1 129 ? -0.525 -4.438 -11.141 1 80.62 129 TYR B C 1
ATOM 2660 O O . TYR B 1 129 ? 0.655 -4.398 -11.492 1 80.62 129 TYR B O 1
ATOM 2668 N N . THR B 1 130 ? -1.523 -4.438 -11.984 1 71.31 130 THR B N 1
ATOM 2669 C CA . THR B 1 130 ? -1.276 -4.445 -13.422 1 71.31 130 THR B CA 1
ATOM 2670 C C . THR B 1 130 ? -1.563 -3.074 -14.023 1 71.31 130 THR B C 1
ATOM 2672 O O . THR B 1 130 ? -1.561 -2.916 -15.242 1 71.31 130 THR B O 1
ATOM 2675 N N . GLY B 1 131 ? -1.723 -2.047 -13.188 1 68.81 131 GLY B N 1
ATOM 2676 C CA . GLY B 1 131 ? -2.059 -0.735 -13.719 1 68.81 131 GLY B CA 1
ATOM 2677 C C . GLY B 1 131 ? -3.35 -0.726 -14.516 1 68.81 131 GLY B C 1
ATOM 2678 O O . GLY B 1 131 ? -3.488 0.032 -15.477 1 68.81 131 GLY B O 1
ATOM 2679 N N . GLY B 1 132 ? -4.289 -1.58 -14.117 1 57.91 132 GLY B N 1
ATOM 2680 C CA . GLY B 1 132 ? -5.543 -1.67 -14.852 1 57.91 132 GLY B CA 1
ATOM 2681 C C . GLY B 1 132 ? -5.41 -2.436 -16.156 1 57.91 132 GLY B C 1
ATOM 2682 O O . GLY B 1 132 ? -6.41 -2.686 -16.828 1 57.91 132 GLY B O 1
ATOM 2683 N N . LYS B 1 133 ? -4.215 -2.77 -16.562 1 55.94 133 LYS B N 1
ATOM 2684 C CA . LYS B 1 133 ? -4.008 -3.312 -17.906 1 55.94 133 LYS B CA 1
ATOM 2685 C C . LYS B 1 133 ? -4.512 -4.75 -18 1 55.94 133 LYS B C 1
ATOM 2687 O O . LYS B 1 133 ? -5.012 -5.168 -19.047 1 55.94 133 LYS B O 1
ATOM 2692 N N . SER B 1 134 ? -4.352 -5.594 -16.953 1 52.88 134 SER B N 1
ATOM 2693 C CA . SER B 1 134 ? -4.812 -6.969 -17.109 1 52.88 134 SER B CA 1
ATOM 2694 C C . SER B 1 134 ? -5.215 -7.582 -15.781 1 52.88 134 SER B C 1
ATOM 2696 O O . SER B 1 134 ? -4.406 -8.234 -15.117 1 52.88 134 SER B O 1
ATOM 2698 N N . PRO B 1 135 ? -6.395 -7.199 -15.32 1 56.88 135 PRO B N 1
ATOM 2699 C CA . PRO B 1 135 ? -6.883 -7.84 -14.094 1 56.88 135 PRO B CA 1
ATOM 2700 C C . PRO B 1 135 ? -6.738 -9.359 -14.125 1 56.88 135 PRO B C 1
ATOM 2702 O O . PRO B 1 135 ? -6.473 -9.984 -13.094 1 56.88 135 PRO B O 1
ATOM 2705 N N . ILE B 1 136 ? -6.84 -9.82 -15.273 1 52.91 136 ILE B N 1
ATOM 2706 C CA . ILE B 1 136 ? -6.746 -11.266 -15.461 1 52.91 136 ILE B CA 1
ATOM 2707 C C . ILE B 1 136 ? -5.336 -11.734 -15.117 1 52.91 136 ILE B C 1
ATOM 2709 O O . ILE B 1 136 ? -5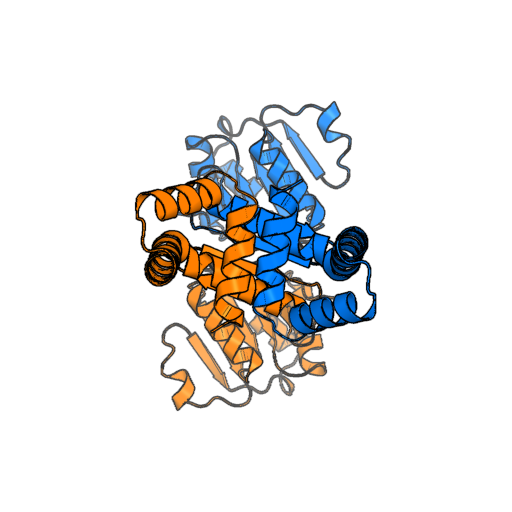.16 -12.734 -14.414 1 52.91 136 ILE B O 1
ATOM 2713 N N . ILE B 1 137 ? -4.387 -10.977 -15.578 1 55.16 137 ILE B N 1
ATOM 2714 C CA . ILE B 1 137 ? -2.998 -11.336 -15.32 1 55.16 137 ILE B CA 1
ATOM 2715 C C . ILE B 1 137 ? -2.701 -11.227 -13.828 1 55.16 137 ILE B C 1
ATOM 2717 O O . ILE B 1 137 ? -2.059 -12.109 -13.25 1 55.16 137 ILE B O 1
ATOM 2721 N N . ALA B 1 138 ? -3.268 -10.219 -13.242 1 58.16 138 ALA B N 1
ATOM 2722 C CA . ALA B 1 138 ? -3.061 -10.039 -11.812 1 58.16 138 ALA B CA 1
ATOM 2723 C C . ALA B 1 138 ? -3.629 -11.219 -11.023 1 58.16 138 ALA B C 1
ATOM 2725 O O . ALA B 1 138 ? -2.982 -11.734 -10.109 1 58.16 138 ALA B O 1
ATOM 2726 N N . ARG B 1 139 ? -4.734 -11.578 -11.414 1 56.59 139 ARG B N 1
ATOM 2727 C CA . ARG B 1 139 ? -5.398 -12.695 -10.75 1 56.59 139 ARG B CA 1
ATOM 2728 C C . ARG B 1 139 ? -4.613 -13.984 -10.938 1 56.59 139 ARG B C 1
ATOM 2730 O O . ARG B 1 139 ? -4.465 -14.773 -10 1 56.59 139 ARG B O 1
ATOM 2737 N N . GLU B 1 140 ? -4.172 -14.102 -12.094 1 56.03 140 GLU B N 1
ATOM 2738 C CA . GLU B 1 140 ? -3.43 -15.32 -12.414 1 56.03 140 GLU B CA 1
ATOM 2739 C C . GLU B 1 140 ? -2.111 -15.375 -11.648 1 56.03 140 GLU B C 1
ATOM 2741 O O . GLU B 1 140 ? -1.731 -16.438 -11.133 1 56.03 140 GLU B O 1
ATOM 2746 N N . ILE B 1 141 ? -1.472 -14.32 -11.547 1 61.75 141 ILE B N 1
ATOM 2747 C CA . ILE B 1 141 ? -0.219 -14.258 -10.805 1 61.75 141 ILE B CA 1
ATOM 2748 C C . ILE B 1 141 ? -0.482 -14.531 -9.32 1 61.75 141 ILE B C 1
ATOM 2750 O O . ILE B 1 141 ? 0.24 -15.312 -8.695 1 61.75 141 ILE B O 1
ATOM 2754 N N . ARG B 1 142 ? -1.478 -13.867 -8.852 1 63.44 142 ARG B N 1
ATOM 2755 C CA . ARG B 1 142 ? -1.857 -14.086 -7.461 1 63.44 142 ARG B CA 1
ATOM 2756 C C . ARG B 1 142 ? -2.111 -15.562 -7.188 1 63.44 142 ARG B C 1
ATOM 2758 O O . ARG B 1 142 ? -1.615 -16.109 -6.203 1 63.44 142 ARG B O 1
ATOM 2765 N N . LYS B 1 143 ? -2.848 -16.094 -8.055 1 56.88 143 LYS B N 1
ATOM 2766 C CA . LYS B 1 143 ? -3.164 -17.516 -7.906 1 56.88 143 LYS B CA 1
ATOM 2767 C C . LYS B 1 143 ? -1.899 -18.359 -7.945 1 56.88 143 LYS B C 1
ATOM 2769 O O . LYS B 1 143 ? -1.745 -19.297 -7.148 1 56.88 143 LYS B O 1
ATOM 2774 N N . ASN B 1 144 ? -1.065 -18.016 -8.859 1 56.66 144 ASN B N 1
ATOM 2775 C CA . ASN B 1 144 ? 0.187 -18.75 -9.008 1 56.66 144 ASN B CA 1
ATOM 2776 C C . ASN B 1 144 ? 1.053 -18.641 -7.754 1 56.66 144 ASN B C 1
ATOM 2778 O O . ASN B 1 144 ? 1.616 -19.641 -7.293 1 56.66 144 ASN B O 1
ATOM 2782 N N . VAL B 1 145 ? 1.138 -17.547 -7.238 1 62.09 145 VAL B N 1
ATOM 2783 C CA . VAL B 1 145 ? 1.941 -17.297 -6.043 1 62.09 145 VAL B CA 1
ATOM 2784 C C . VAL B 1 145 ? 1.306 -18 -4.844 1 62.09 145 VAL B C 1
ATOM 2786 O O . VAL B 1 145 ? 2.002 -18.625 -4.043 1 62.09 145 VAL B O 1
ATOM 2789 N N . GLU B 1 146 ? 0.066 -17.75 -4.719 1 58.66 146 GLU B N 1
ATOM 2790 C CA . GLU B 1 146 ? -0.663 -18.438 -3.65 1 58.66 146 GLU B CA 1
ATOM 2791 C C . GLU B 1 146 ? -0.406 -19.938 -3.678 1 58.66 146 GLU B C 1
ATOM 2793 O O . GLU B 1 146 ? -0.179 -20.547 -2.633 1 58.66 146 GLU B O 1
ATOM 2798 N N . GLU B 1 147 ? -0.531 -20.438 -4.828 1 53.06 147 GLU B N 1
ATOM 2799 C CA . GLU B 1 147 ? -0.302 -21.859 -5.008 1 53.06 147 GLU B CA 1
ATOM 2800 C C . GLU B 1 147 ? 1.132 -22.25 -4.648 1 53.06 147 GLU B C 1
ATOM 2802 O O . GLU B 1 147 ? 1.37 -23.281 -4.031 1 53.06 147 GLU B O 1
ATOM 2807 N N . TYR B 1 148 ? 2.047 -21.422 -5.043 1 54.97 148 TYR B N 1
ATOM 2808 C CA . TYR B 1 148 ? 3.455 -21.641 -4.723 1 54.97 148 TYR B CA 1
ATOM 2809 C C . TYR B 1 148 ? 3.678 -21.625 -3.217 1 54.97 148 TYR B C 1
ATOM 2811 O O . TYR B 1 148 ? 4.414 -22.469 -2.688 1 54.97 148 TYR B O 1
ATOM 2819 N N . LEU B 1 149 ? 3.133 -20.672 -2.58 1 57.16 149 LEU B N 1
ATOM 2820 C CA . LEU B 1 149 ? 3.34 -20.484 -1.146 1 57.16 149 LEU B CA 1
ATOM 2821 C C . LEU B 1 149 ? 2.648 -21.594 -0.357 1 57.16 149 LEU B C 1
ATOM 2823 O O . LEU B 1 149 ? 3.135 -22.016 0.699 1 57.16 149 LEU B O 1
ATOM 2827 N N . LYS B 1 150 ? 1.427 -21.75 -0.72 1 51.44 150 LYS B N 1
ATOM 2828 C CA . LYS B 1 150 ? 0.726 -22.844 -0.061 1 51.44 150 LYS B CA 1
ATOM 2829 C C . LYS B 1 150 ? 1.466 -24.172 -0.254 1 51.44 150 LYS B C 1
ATOM 2831 O O . LYS B 1 150 ? 1.462 -25.031 0.632 1 51.44 150 LYS B O 1
ATOM 2836 N N . ASN B 1 151 ? 1.953 -24.203 -1.292 1 45.75 151 ASN B N 1
ATOM 2837 C CA . ASN B 1 151 ? 2.641 -25.438 -1.665 1 45.75 151 ASN B CA 1
ATOM 2838 C C . ASN B 1 151 ? 4.094 -25.438 -1.197 1 45.75 151 ASN B C 1
ATOM 2840 O O . ASN B 1 151 ? 4.797 -26.438 -1.326 1 45.75 151 ASN B O 1
ATOM 2844 N N . SER B 1 152 ? 4.605 -24.406 -0.74 1 43.78 152 SER B N 1
ATOM 2845 C CA . SER B 1 152 ? 5.961 -24.422 -0.197 1 43.78 152 SER B CA 1
ATOM 2846 C C . SER B 1 152 ? 6.047 -25.312 1.036 1 43.78 152 SER B C 1
ATOM 2848 O O . SER B 1 152 ? 7.066 -25.969 1.265 1 43.78 152 SER B O 1
ATOM 2850 N N . GLU B 1 153 ? 5.164 -25.25 1.961 1 38.12 153 GLU B N 1
ATOM 2851 C CA . GLU B 1 153 ? 4.953 -26.5 2.678 1 38.12 153 GLU B CA 1
ATOM 2852 C C . GLU B 1 153 ? 4.68 -27.641 1.711 1 38.12 153 GLU B C 1
ATOM 2854 O O . GLU B 1 153 ? 4.855 -28.812 2.062 1 38.12 153 GLU B O 1
ATOM 2859 N N . PHE B 1 154 ? 4.402 -27.375 0.608 1 37.41 154 PHE B N 1
ATOM 2860 C CA . PHE B 1 154 ? 4.188 -28.234 -0.548 1 37.41 154 PHE B CA 1
ATOM 2861 C C . PHE B 1 154 ? 5.516 -28.719 -1.115 1 37.41 154 PHE B C 1
ATOM 2863 O O . PHE B 1 154 ? 5.629 -29.859 -1.548 1 37.41 154 PHE B O 1
ATOM 2870 N N . GLU B 1 155 ? 6.496 -27.953 -0.954 1 39.47 155 GLU B N 1
ATOM 2871 C CA . GLU B 1 155 ? 7.758 -28.625 -1.238 1 39.47 155 GLU B CA 1
ATOM 2872 C C . GLU B 1 155 ? 7.969 -29.812 -0.307 1 39.47 155 GLU B C 1
ATOM 2874 O O . GLU B 1 155 ? 8.383 -30.891 -0.748 1 39.47 155 GLU B O 1
ATOM 2879 N N . LEU B 1 156 ? 7.695 -29.531 0.904 1 38.53 156 LEU B N 1
ATOM 2880 C CA . LEU B 1 156 ? 7.691 -30.656 1.831 1 38.53 156 LEU B CA 1
ATOM 2881 C C . LEU B 1 156 ? 6.52 -31.594 1.55 1 38.53 156 LEU B C 1
ATOM 2883 O O . LEU B 1 156 ? 6.68 -32.812 1.533 1 38.53 156 LEU B O 1
ATOM 2887 N N . ASP B 1 157 ? 5.379 -31.062 1.298 1 39.91 157 ASP B N 1
ATOM 2888 C CA . ASP B 1 157 ? 4.211 -31.844 0.919 1 39.91 157 ASP B CA 1
ATOM 2889 C C . ASP B 1 157 ? 4.301 -32.281 -0.539 1 39.91 157 ASP B C 1
ATOM 2891 O O . ASP B 1 157 ? 3.91 -33.406 -0.877 1 39.91 157 ASP B O 1
ATOM 2895 N N . PHE B 1 158 ? 4.762 -31.516 -1.429 1 38.94 158 PHE B N 1
ATOM 2896 C CA . PHE B 1 158 ? 5.09 -31.891 -2.799 1 38.94 158 PHE B CA 1
ATOM 2897 C C . PHE B 1 158 ? 6.219 -32.906 -2.824 1 38.94 158 PHE B C 1
ATOM 2899 O O . PHE B 1 158 ? 6.145 -33.906 -3.543 1 38.94 158 PHE B O 1
ATOM 2906 N N . GLN B 1 159 ? 7.195 -32.438 -2.113 1 41.09 159 GLN B N 1
ATOM 2907 C CA . GLN B 1 159 ? 8.18 -33.5 -1.905 1 41.09 159 GLN B CA 1
ATOM 2908 C C . GLN B 1 159 ? 7.527 -34.75 -1.346 1 41.09 159 GLN B C 1
ATOM 2910 O O . GLN B 1 159 ? 7.852 -35.875 -1.77 1 41.09 159 GLN B O 1
ATOM 2915 N N . ASN B 1 160 ? 6.648 -34.406 -0.513 1 44.62 160 ASN B N 1
ATOM 2916 C CA . ASN B 1 160 ? 5.895 -35.531 0.035 1 44.62 160 ASN B CA 1
ATOM 2917 C C . ASN B 1 160 ? 4.93 -36.125 -0.996 1 44.62 160 ASN B C 1
ATOM 2919 O O . ASN B 1 160 ? 4.828 -37.344 -1.137 1 44.62 160 ASN B O 1
ATOM 2923 N N . LYS B 1 161 ? 4.297 -35.375 -1.713 1 43.38 161 LYS B N 1
ATOM 2924 C CA . LYS B 1 161 ? 3.389 -35.812 -2.76 1 43.38 161 LYS B CA 1
ATOM 2925 C C . LYS B 1 161 ? 4.16 -36.375 -3.955 1 43.38 161 LYS B C 1
ATOM 2927 O O . LYS B 1 161 ? 3.777 -37.375 -4.535 1 43.38 161 LYS B O 1
ATOM 2932 N N . LEU B 1 162 ? 5.141 -35.625 -4.379 1 46.56 162 LEU B N 1
ATOM 2933 C CA . LEU B 1 162 ? 6.035 -36.156 -5.391 1 46.56 162 LEU B CA 1
ATOM 2934 C C . LEU B 1 162 ? 6.668 -37.469 -4.91 1 46.56 162 LEU B C 1
ATOM 2936 O O . LEU B 1 162 ? 6.781 -38.406 -5.68 1 46.56 162 LEU B O 1
ATOM 2940 N N . ARG B 1 163 ? 7.012 -37.219 -3.672 1 50.06 163 ARG B N 1
ATOM 2941 C CA . ARG B 1 163 ? 7.516 -38.438 -3.029 1 50.06 163 ARG B CA 1
ATOM 2942 C C . ARG B 1 163 ? 6.457 -39.531 -3.02 1 50.06 163 ARG B C 1
ATOM 2944 O O . ARG B 1 163 ? 6.754 -40.688 -3.305 1 50.06 163 ARG B O 1
ATOM 2951 N N . ASP B 1 164 ? 5.293 -39.062 -2.717 1 51 164 ASP B N 1
ATOM 2952 C CA . ASP B 1 164 ? 4.188 -40.031 -2.719 1 51 164 ASP B CA 1
ATOM 2953 C C . ASP B 1 164 ? 3.861 -40.469 -4.137 1 51 164 ASP B C 1
ATOM 2955 O O . ASP B 1 164 ? 3.617 -41.656 -4.367 1 51 164 ASP B O 1
ATOM 2959 N N . PHE B 1 165 ? 3.846 -39.656 -5.027 1 43.53 165 PHE B N 1
ATOM 2960 C CA . PHE B 1 165 ? 3.643 -39.969 -6.438 1 43.53 165 PHE B CA 1
ATOM 2961 C C . PHE B 1 165 ? 4.789 -40.812 -6.977 1 43.53 165 PHE B C 1
ATOM 2963 O O . PHE B 1 165 ? 4.562 -41.812 -7.676 1 43.53 165 PHE B O 1
ATOM 2970 N N . LEU B 1 166 ? 5.961 -40.281 -6.676 1 53.59 166 LEU B N 1
ATOM 2971 C CA . LEU B 1 166 ? 7.113 -41.094 -7.098 1 53.59 166 LEU B CA 1
ATOM 2972 C C . LEU B 1 166 ? 7.098 -42.469 -6.438 1 53.59 166 LEU B C 1
ATOM 2974 O O . LEU B 1 166 ? 7.488 -43.438 -7.055 1 53.59 166 LEU B O 1
ATOM 2978 N N . LYS B 1 167 ? 6.586 -42.25 -5.297 1 61.62 167 LYS B N 1
ATOM 2979 C CA . LYS B 1 167 ? 6.422 -43.5 -4.574 1 61.62 167 LYS B CA 1
ATOM 2980 C C . LYS B 1 167 ? 5.434 -44.438 -5.289 1 61.62 167 LYS B C 1
ATOM 2982 O O . LYS B 1 167 ? 5.621 -45.656 -5.32 1 61.62 167 LYS B O 1
ATOM 2987 N N . SER B 1 168 ? 4.496 -43.75 -5.789 1 52.72 168 SER B N 1
ATOM 2988 C CA . SER B 1 168 ? 3.477 -44.531 -6.473 1 52.72 168 SER B CA 1
ATOM 2989 C C . SER B 1 168 ? 3.943 -44.969 -7.859 1 52.72 168 SER B C 1
ATOM 2991 O O . SER B 1 168 ? 3.477 -45.969 -8.398 1 52.72 168 SER B O 1
ATOM 2993 N N . GLU B 1 169 ? 4.809 -44.25 -8.32 1 49.88 169 GLU B N 1
ATOM 2994 C CA . GLU B 1 169 ? 5.184 -44.5 -9.703 1 49.88 169 GLU B CA 1
ATOM 2995 C C . GLU B 1 169 ? 6.566 -45.156 -9.797 1 49.88 169 GLU B C 1
ATOM 2997 O O . GLU B 1 169 ? 6.859 -45.875 -10.742 1 49.88 169 GLU B O 1
ATOM 3002 N N . ILE B 1 170 ? 7.41 -44.75 -8.797 1 55.53 170 ILE B N 1
ATOM 3003 C CA . ILE B 1 170 ? 8.766 -45.281 -8.789 1 55.53 170 ILE B CA 1
ATOM 3004 C C . ILE B 1 170 ? 9 -46.062 -7.5 1 55.53 170 ILE B C 1
ATOM 3006 O O . ILE B 1 170 ? 8.93 -45.531 -6.402 1 55.53 170 ILE B O 1
ATOM 3010 N N . GLU B 1 171 ? 9.078 -47.281 -7.711 1 64.44 171 GLU B N 1
ATOM 3011 C CA . GLU B 1 171 ? 9.18 -48.219 -6.59 1 64.44 171 GLU B CA 1
ATOM 3012 C C . GLU B 1 171 ? 10.508 -48.062 -5.863 1 64.44 171 GLU B C 1
ATOM 3014 O O . GLU B 1 171 ? 10.562 -48.125 -4.633 1 64.44 171 GLU B O 1
ATOM 3019 N N . ASP B 1 172 ? 11.602 -47.969 -6.578 1 58.38 172 ASP B N 1
ATOM 3020 C CA . ASP B 1 172 ? 12.938 -47.969 -6 1 58.38 172 ASP B CA 1
ATOM 3021 C C . ASP B 1 172 ? 13.227 -46.625 -5.285 1 58.38 172 ASP B C 1
ATOM 3023 O O . ASP B 1 172 ? 13.094 -45.562 -5.875 1 58.38 172 ASP B O 1
ATOM 3027 N N . GLN B 1 173 ? 13.492 -46.75 -3.99 1 65.25 173 GLN B N 1
ATOM 3028 C CA . GLN B 1 173 ? 13.719 -45.625 -3.117 1 65.25 173 GLN B CA 1
ATOM 3029 C C . GLN B 1 173 ? 14.922 -44.812 -3.578 1 65.25 173 GLN B C 1
ATOM 3031 O O . GLN B 1 173 ? 14.914 -43.562 -3.506 1 65.25 173 GLN B O 1
ATOM 3036 N N . ASN B 1 174 ? 15.938 -45.531 -3.891 1 60.75 174 ASN B N 1
ATOM 3037 C CA . ASN B 1 174 ? 17.156 -44.844 -4.348 1 60.75 174 ASN B CA 1
ATOM 3038 C C . ASN B 1 174 ? 16.906 -44.062 -5.629 1 60.75 174 ASN B C 1
ATOM 3040 O O . ASN B 1 174 ? 17.422 -42.969 -5.789 1 60.75 174 ASN B O 1
ATOM 3044 N N . GLU B 1 175 ? 16.219 -44.562 -6.48 1 56.62 175 GLU B N 1
ATOM 3045 C CA . GLU B 1 175 ? 15.812 -43.875 -7.711 1 56.62 175 GLU B CA 1
ATOM 3046 C C . GLU B 1 175 ? 14.914 -42.688 -7.414 1 56.62 175 GLU B C 1
ATOM 3048 O O . GLU B 1 175 ? 15.039 -41.625 -8.047 1 56.62 175 GLU B O 1
ATOM 3053 N N . ARG B 1 176 ? 14.078 -42.875 -6.543 1 57.56 176 ARG B N 1
ATOM 3054 C CA . ARG B 1 176 ? 13.219 -41.75 -6.125 1 57.56 176 ARG B CA 1
ATOM 3055 C C . ARG B 1 176 ? 14.047 -40.625 -5.539 1 57.56 176 ARG B C 1
ATOM 3057 O O . ARG B 1 176 ? 13.797 -39.438 -5.828 1 57.56 176 ARG B O 1
ATOM 3064 N N . LYS B 1 177 ? 14.883 -41.062 -4.746 1 63.06 177 LYS B N 1
ATOM 3065 C CA . LYS B 1 177 ? 15.797 -40.094 -4.133 1 63.06 177 LYS B CA 1
ATOM 3066 C C . LYS B 1 177 ? 16.609 -39.375 -5.188 1 63.06 177 LYS B C 1
ATOM 3068 O O . LYS B 1 177 ? 16.812 -38.156 -5.102 1 63.06 177 LYS B O 1
ATOM 3073 N N . LYS B 1 178 ? 17.156 -40.094 -6.047 1 55.03 178 LYS B N 1
ATOM 3074 C CA . LYS B 1 178 ? 17.938 -39.5 -7.129 1 55.03 178 LYS B CA 1
ATOM 3075 C C . LYS B 1 178 ? 17.094 -38.531 -7.945 1 55.03 178 LYS B C 1
ATOM 3077 O O . LYS B 1 178 ? 17.562 -37.438 -8.32 1 55.03 178 LYS B O 1
ATOM 3082 N N . VAL B 1 179 ? 15.945 -38.844 -8.188 1 50.75 179 VAL B N 1
ATOM 3083 C CA . VAL B 1 179 ? 15 -38 -8.922 1 50.75 179 VAL B CA 1
ATOM 3084 C C . VAL B 1 179 ? 14.672 -36.781 -8.109 1 50.75 179 VAL B C 1
ATOM 3086 O O . VAL B 1 179 ? 14.656 -35.656 -8.641 1 50.75 179 VAL B O 1
ATOM 3089 N N . LEU B 1 180 ? 14.469 -37.125 -6.918 1 55.5 180 LEU B N 1
ATOM 3090 C CA . LEU B 1 180 ? 14.172 -36.031 -6.016 1 55.5 180 LEU B CA 1
ATOM 3091 C C . LEU B 1 180 ? 15.367 -35.062 -5.906 1 55.5 180 LEU B C 1
ATOM 3093 O O . LEU B 1 180 ? 15.195 -33.844 -5.93 1 55.5 180 LEU B O 1
ATOM 3097 N N . GLU B 1 181 ? 16.453 -35.719 -5.621 1 55.84 181 GLU B N 1
ATOM 3098 C CA . GLU B 1 181 ? 17.703 -34.938 -5.516 1 55.84 181 GLU B CA 1
ATOM 3099 C C . GLU B 1 181 ? 17.984 -34.188 -6.805 1 55.84 181 GLU B C 1
ATOM 3101 O O . GLU B 1 181 ? 18.438 -33.031 -6.766 1 55.84 181 GLU B O 1
ATOM 3106 N N . THR B 1 182 ? 17.953 -34.875 -7.828 1 44.72 182 THR B N 1
ATOM 3107 C CA . THR B 1 182 ? 18.156 -34.25 -9.133 1 44.72 182 THR B CA 1
ATOM 3108 C C . THR B 1 182 ? 17.156 -33.094 -9.352 1 44.72 182 THR B C 1
ATOM 3110 O O . THR B 1 182 ? 17.531 -32.031 -9.844 1 44.72 182 THR B O 1
ATOM 3113 N N . VAL B 1 183 ? 16 -33.469 -8.992 1 46.97 183 VAL B N 1
ATOM 3114 C CA . VAL B 1 183 ? 14.938 -32.5 -9.148 1 46.97 183 VAL B CA 1
ATOM 3115 C C . VAL B 1 183 ? 15.195 -31.297 -8.242 1 46.97 183 VAL B C 1
ATOM 3117 O O . VAL B 1 183 ? 15.008 -30.141 -8.648 1 46.97 183 VAL B O 1
ATOM 3120 N N . PHE B 1 184 ? 15.609 -31.797 -7.07 1 49.59 184 PHE B N 1
ATOM 3121 C CA . PHE B 1 184 ? 15.805 -30.766 -6.062 1 49.59 184 PHE B CA 1
ATOM 3122 C C . PHE B 1 184 ? 17.203 -30.156 -6.18 1 49.59 184 PHE B C 1
ATOM 3124 O O . PHE B 1 184 ? 17.469 -29.094 -5.633 1 49.59 184 PHE B O 1
ATOM 3131 N N . SER B 1 185 ? 18.203 -30.938 -6.547 1 47.19 185 SER B N 1
ATOM 3132 C CA . SER B 1 185 ? 19.562 -30.438 -6.723 1 47.19 185 SER B CA 1
ATOM 3133 C C . SER B 1 185 ? 19.641 -29.484 -7.91 1 47.19 185 SER B C 1
ATOM 3135 O O . SER B 1 185 ? 20.547 -28.641 -7.98 1 47.19 185 SER B O 1
ATOM 3137 N N . ASP B 1 186 ? 18.828 -29.672 -8.984 1 40.09 186 ASP B N 1
ATOM 3138 C CA . ASP B 1 186 ? 18.797 -28.859 -10.188 1 40.09 186 ASP B CA 1
ATOM 3139 C C . ASP B 1 186 ? 17.625 -27.875 -10.148 1 40.09 186 ASP B C 1
ATOM 3141 O O . ASP B 1 186 ? 16.469 -28.281 -10.258 1 40.09 186 ASP B O 1
ATOM 3145 N N . LYS B 1 187 ? 17.625 -26.578 -9.742 1 44.16 187 LYS B N 1
ATOM 3146 C CA . LYS B 1 187 ? 16.688 -25.516 -9.391 1 44.16 187 LYS B CA 1
ATOM 3147 C C . LYS B 1 187 ? 15.688 -25.266 -10.516 1 44.16 187 LYS B C 1
ATOM 3149 O O . LYS B 1 187 ? 14.523 -24.953 -10.266 1 44.16 187 LYS B O 1
ATOM 3154 N N . LYS B 1 188 ? 16.016 -25.641 -11.641 1 43.69 188 LYS B N 1
ATOM 3155 C CA . LYS B 1 188 ? 15.281 -25.531 -12.891 1 43.69 188 LYS B CA 1
ATOM 3156 C C . LYS B 1 188 ? 14.141 -26.531 -12.945 1 43.69 188 LYS B C 1
ATOM 3158 O O . LYS B 1 188 ? 13.016 -26.188 -13.328 1 43.69 188 LYS B O 1
ATOM 3163 N N . PHE B 1 189 ? 14.375 -27.703 -12.539 1 41.91 189 PHE B N 1
ATOM 3164 C CA . PHE B 1 189 ? 13.484 -28.828 -12.758 1 41.91 189 PHE B CA 1
ATOM 3165 C C . PHE B 1 189 ? 12.352 -28.828 -11.742 1 41.91 189 PHE B C 1
ATOM 3167 O O . PHE B 1 189 ? 11.195 -29.078 -12.086 1 41.91 189 PHE B O 1
ATOM 3174 N N . LYS B 1 190 ? 12.5 -28.328 -10.555 1 41.94 190 LYS B N 1
ATOM 3175 C CA . LYS B 1 190 ? 11.516 -28.375 -9.477 1 41.94 190 LYS B CA 1
ATOM 3176 C C . LYS B 1 190 ? 10.305 -27.5 -9.805 1 41.94 190 LYS B C 1
ATOM 3178 O O . LYS B 1 190 ? 9.156 -27.922 -9.625 1 41.94 190 LYS B O 1
ATOM 3183 N N . LYS B 1 191 ? 10.422 -26.281 -10.258 1 44.41 191 LYS B N 1
ATOM 3184 C CA . LYS B 1 191 ? 9.352 -25.344 -10.57 1 44.41 191 LYS B CA 1
ATOM 3185 C C . LYS B 1 191 ? 8.516 -25.844 -11.75 1 44.41 191 LYS B C 1
ATOM 3187 O O . LYS B 1 191 ? 7.289 -25.734 -11.734 1 44.41 191 LYS B O 1
ATOM 3192 N N . GLU B 1 192 ? 9.211 -26.531 -12.602 1 42.28 192 GLU B N 1
ATOM 3193 C CA . GLU B 1 192 ? 8.57 -27.047 -13.805 1 42.28 192 GLU B CA 1
ATOM 3194 C C . GLU B 1 192 ? 7.656 -28.234 -13.484 1 42.28 192 GLU B C 1
ATOM 3196 O O . GLU B 1 192 ? 6.566 -28.344 -14.047 1 42.28 192 GLU B O 1
ATOM 3201 N N . LEU B 1 193 ? 7.973 -28.969 -12.492 1 42.88 193 LEU B N 1
ATOM 3202 C CA . LEU B 1 193 ? 7.289 -30.203 -12.125 1 42.88 193 LEU B CA 1
ATOM 3203 C C . LEU B 1 193 ? 5.996 -29.906 -11.375 1 42.88 193 LEU B C 1
ATOM 3205 O O . LEU B 1 193 ? 4.973 -30.547 -11.617 1 42.88 193 LEU B O 1
ATOM 3209 N N . LEU B 1 194 ? 5.863 -28.859 -10.547 1 40.97 194 LEU B N 1
ATOM 3210 C CA . LEU B 1 194 ? 4.672 -28.594 -9.75 1 40.97 194 LEU B CA 1
ATOM 3211 C C . LEU B 1 194 ? 3.516 -28.141 -10.641 1 40.97 194 LEU B C 1
ATOM 3213 O O . LEU B 1 194 ? 2.371 -28.547 -10.43 1 40.97 194 LEU B O 1
ATOM 3217 N N . LYS B 1 195 ? 3.66 -27.422 -11.672 1 43.84 195 LYS B N 1
ATOM 3218 C CA . LYS B 1 195 ? 2.68 -27.016 -12.672 1 43.84 195 LYS B CA 1
ATOM 3219 C C . LYS B 1 195 ? 2.061 -28.25 -13.352 1 43.84 195 LYS B C 1
ATOM 3221 O O . LYS B 1 195 ? 0.858 -28.266 -13.625 1 43.84 195 LYS B O 1
ATOM 3226 N N . LEU B 1 196 ? 2.879 -29.266 -13.477 1 39.03 196 LEU B N 1
ATOM 3227 C CA . LEU B 1 196 ? 2.516 -30.469 -14.227 1 39.03 196 LEU B CA 1
ATOM 3228 C C . LEU B 1 196 ? 1.646 -31.391 -13.383 1 39.03 196 LEU B C 1
ATOM 3230 O O . LEU B 1 196 ? 0.679 -31.969 -13.883 1 39.03 196 LEU B O 1
ATOM 3234 N N . ILE B 1 197 ? 1.873 -31.391 -12.148 1 37.81 197 ILE B N 1
ATOM 3235 C CA . ILE B 1 197 ? 1.16 -32.281 -11.234 1 37.81 197 ILE B CA 1
ATOM 3236 C C . ILE B 1 197 ? -0.286 -31.812 -11.086 1 37.81 197 ILE B C 1
ATOM 3238 O O . ILE B 1 197 ? -1.213 -32.625 -11.117 1 37.81 197 ILE B O 1
ATOM 3242 N N . GLU B 1 198 ? -0.759 -30.578 -10.977 1 38.78 198 GLU B N 1
ATOM 3243 C CA . GLU B 1 198 ? -2.111 -30.062 -10.781 1 38.78 198 GLU B CA 1
ATOM 3244 C C . GLU B 1 198 ? -2.947 -30.219 -12.055 1 38.78 198 GLU B C 1
ATOM 3246 O O . GLU B 1 198 ? -4.152 -30.453 -11.984 1 38.78 198 GLU B O 1
ATOM 3251 N N . LYS B 1 199 ? -2.488 -30.016 -13.219 1 36.34 199 LYS B N 1
ATOM 3252 C CA . LYS B 1 199 ? -3.256 -30.156 -14.453 1 36.34 199 LYS B CA 1
ATOM 3253 C C . LYS B 1 199 ? -3.709 -31.609 -14.656 1 36.34 199 LYS B C 1
ATOM 3255 O O . LYS B 1 199 ? -4.75 -31.844 -15.273 1 36.34 199 LYS B O 1
ATOM 3260 N N . HIS B 1 200 ? -2.797 -32.625 -14.125 1 35.03 200 HIS B N 1
ATOM 3261 C CA . HIS B 1 200 ? -3.043 -34 -14.492 1 35.03 200 HIS B CA 1
ATOM 3262 C C . HIS B 1 200 ? -3.57 -34.812 -13.305 1 35.03 200 HIS B C 1
ATOM 3264 O O . HIS B 1 200 ? -3.664 -36.031 -13.367 1 35.03 200 HIS B O 1
ATOM 3270 N N . ARG B 1 201 ? -4.121 -34.031 -12.43 1 34.69 201 ARG B N 1
ATOM 3271 C CA . ARG B 1 201 ? -5.152 -34.688 -11.641 1 34.69 201 ARG B CA 1
ATOM 3272 C C . ARG B 1 201 ? -6.535 -34.469 -12.25 1 34.69 201 ARG B C 1
ATOM 3274 O O . ARG B 1 201 ? -6.824 -33.406 -12.781 1 34.69 201 ARG B O 1
#

Organism: Methanococcus maripaludis (strain DSM 14266 / JCM 13030 / NBRC 101832 / S2 / LL) (NCBI:txid267377)

Foldseek 3Di:
DDDDDDQAAPFEEEEEADPPVSVVVVVVVVVSNHQYEYEYCDDDPVVCVVPPSYHYDNDDLVPDDLVRLLVVLLRGAEYEYEDDDVSQVSNLVSNVVNVHQYHYPVPDVSHDDDDFDWDDDPRDIDGDDDVPPPNPVRVVVRVVVNCVRNCVVVVVVVLVVLVVVCVVVPVDPVVSVCCVCCCVVVVVNVVVVVVVVVVVD/DDDDDDQAAPFEEEEEACPPVSVVVVVVVVVSNHQYEYEYCDDDPVVCVVPDSYHYDNDDLVPDDLVRLLVVLLRGAEYEYEDDDVSQVSNLVSNVVNVHQYHYPVPDVSHDDDDFDWDDDPRDIDGDDDVPPPNPVRVVVRVVVNCVRNCVVVVVVVLVVLVVVCVVVPVDPVVSVCCNCCCVVPVVNVSVVVVVVVVVD